Protein AF-A0A952GZR4-F1 (afdb_monomer)

Nearest PDB structures (foldseek):
  4mn5-assembly1_A  TM=7.673E-01  e=7.630E-05  Staphylococcus aureus
  8px4-assembly2_B-2  TM=7.166E-01  e=5.402E-05  Leptospira interrogans serovar Copenhageni
  3b33-assembly1_A-2  TM=5.693E-01  e=1.142E-04  Vibrio parahaemolyticus RIMD 2210633
  4tko-assembly1_B  TM=6.046E-01  e=4.040E+00  Aquifex aeolicus VF5

Radius of gyration: 62.88 Å; Cα contacts (8 Å, |Δi|>4): 479; chains: 1; bounding box: 134×78×167 Å

Solvent-accessible surface area (backbone atoms only — not comparable to full-atom values): 26243 Å² total; per-residue (Å²): 138,86,71,84,80,79,80,79,81,86,72,67,59,78,93,43,44,92,82,52,83,84,51,43,81,84,73,51,54,44,101,86,62,31,61,44,50,45,55,35,46,43,87,89,43,103,75,44,54,34,14,44,36,41,62,71,42,62,65,95,56,93,68,65,59,53,37,28,51,37,61,83,61,62,70,82,77,54,88,83,76,60,68,66,32,59,75,71,65,69,57,68,65,76,82,52,63,98,54,91,82,87,86,68,69,73,55,78,91,75,65,45,62,42,52,42,71,91,64,54,68,43,32,50,52,56,53,46,50,40,42,22,51,13,54,66,68,73,36,43,29,37,75,58,58,69,65,57,54,51,52,52,44,51,50,52,52,53,51,48,65,69,52,70,77,80,50,96,88,46,61,62,63,50,36,52,53,50,44,54,47,51,53,50,51,35,51,49,35,33,72,78,68,22,32,42,57,78,53,63,69,48,46,52,50,43,50,52,52,40,50,54,51,49,53,51,50,52,51,51,54,52,51,52,52,50,50,54,51,50,50,52,52,50,51,53,52,50,51,52,45,57,53,39,71,33,84,46,18,38,37,36,18,43,75,88,42,27,21,71,45,57,24,57,25,29,22,62,77,54,70,44,53,54,74,72,50,37,71,36,46,50,46,80,76,42,69,92,51,54,80,93,72,40,85,60,76,43,79,43,76,44,72,37,86,90,66,51,74,43,38,32,47,34,39,54,46,83,44,70,76,86,70,85,82,77,80,92,83,61,85,67,81,60,36,31,35,41,34,39,34,39,80,46,51,68,58,51,53,52,51,53,49,50,52,50,53,52,52,52,52,52,51,52,52,51,52,53,53,54,52,53,58,50,51,50,56,66,49,49,57,60,43,53,49,52,29,50,54,19,46,43,56,44,69,33,74,89,49,87,70,94,52,69,66,56,33,54,50,18,46,50,48,24,54,51,36,50,53,50,51,52,52,54,49,52,55,49,51,52,54,38,54,77,65,70,70,67,84,82,78,90,74,95,73,66,70,75,78,73,51,89,125

Structure (mmCIF, N/CA/C/O backbone):
data_AF-A0A952GZR4-F1
#
_entry.id   AF-A0A952GZR4-F1
#
loop_
_atom_site.group_PDB
_atom_site.id
_atom_site.type_symbol
_atom_site.label_atom_id
_atom_site.label_alt_id
_atom_site.label_comp_id
_atom_site.label_asym_id
_atom_site.label_entity_id
_atom_site.label_seq_id
_atom_site.pdbx_PDB_ins_code
_atom_site.Cartn_x
_atom_site.Cartn_y
_atom_site.Cartn_z
_atom_site.occupancy
_atom_site.B_iso_or_equiv
_atom_site.auth_seq_id
_atom_site.auth_comp_id
_atom_site.auth_asym_id
_atom_site.auth_atom_id
_atom_site.pdbx_PDB_model_num
ATOM 1 N N . PRO A 1 1 ? 60.859 9.352 -22.701 1.00 37.94 1 PRO A N 1
ATOM 2 C CA . PRO A 1 1 ? 61.548 8.630 -23.798 1.00 37.94 1 PRO A CA 1
ATOM 3 C C . PRO A 1 1 ? 60.523 8.005 -24.759 1.00 37.94 1 PRO A C 1
ATOM 5 O O . PRO A 1 1 ? 59.635 7.301 -24.297 1.00 37.94 1 PRO A O 1
ATOM 8 N N . GLY A 1 2 ? 60.645 8.311 -26.057 1.00 34.88 2 GLY A N 1
ATOM 9 C CA . GLY A 1 2 ? 59.696 7.959 -27.127 1.00 34.88 2 GLY A CA 1
ATOM 10 C C . GLY A 1 2 ? 58.763 9.139 -27.389 1.00 34.88 2 GLY A C 1
ATOM 11 O O . GLY A 1 2 ? 57.773 9.297 -26.698 1.00 34.88 2 GLY A O 1
ATOM 12 N N . GLY A 1 3 ? 59.128 10.136 -28.188 1.00 36.19 3 GLY A N 1
ATOM 13 C CA . GLY A 1 3 ? 59.562 10.037 -29.577 1.00 36.19 3 GLY A CA 1
ATOM 14 C C . GLY A 1 3 ? 58.457 10.740 -30.359 1.00 36.19 3 GLY A C 1
ATOM 15 O O . GLY A 1 3 ? 57.338 10.249 -30.373 1.00 36.19 3 GLY A O 1
ATOM 16 N N . ALA A 1 4 ? 58.724 11.934 -30.892 1.00 42.69 4 ALA A N 1
ATOM 17 C CA . ALA A 1 4 ? 57.808 12.551 -31.841 1.00 42.69 4 ALA A CA 1
ATOM 18 C C . ALA A 1 4 ? 57.574 11.520 -32.949 1.00 42.69 4 ALA A C 1
ATOM 20 O O . ALA A 1 4 ? 58.553 11.083 -33.556 1.00 42.69 4 ALA A O 1
ATOM 21 N N . ASP A 1 5 ? 56.327 11.073 -33.122 1.00 46.78 5 ASP A N 1
ATOM 22 C CA . ASP A 1 5 ? 55.953 10.112 -34.155 1.00 46.78 5 ASP A CA 1
ATOM 23 C C . ASP A 1 5 ? 56.533 10.603 -35.481 1.00 46.78 5 ASP A C 1
ATOM 25 O O . ASP A 1 5 ? 56.116 11.624 -36.032 1.00 46.78 5 ASP A O 1
ATOM 29 N N . ALA A 1 6 ? 57.574 9.921 -35.953 1.00 48.53 6 ALA A N 1
ATOM 30 C CA . ALA A 1 6 ? 58.194 10.217 -37.225 1.00 48.53 6 ALA A CA 1
ATOM 31 C C . ALA A 1 6 ? 57.197 9.794 -38.304 1.00 48.53 6 ALA A C 1
ATOM 33 O O . ALA A 1 6 ? 57.165 8.639 -38.724 1.00 48.53 6 ALA A O 1
ATOM 34 N N . PHE A 1 7 ? 56.332 10.720 -38.714 1.00 53.28 7 PHE A N 1
ATOM 35 C CA . PHE A 1 7 ? 55.421 10.514 -39.828 1.00 53.28 7 PHE A CA 1
ATOM 36 C C . PHE A 1 7 ? 56.249 10.268 -41.096 1.00 53.28 7 PHE A C 1
ATOM 38 O O . PHE A 1 7 ? 56.769 11.203 -41.703 1.00 53.28 7 PHE A O 1
ATOM 45 N N . SER A 1 8 ? 56.387 9.007 -41.515 1.00 56.56 8 SER A N 1
ATOM 46 C CA . SER A 1 8 ? 56.930 8.693 -42.835 1.00 56.56 8 SER A CA 1
ATOM 47 C C . SER A 1 8 ? 55.811 8.857 -43.862 1.00 56.56 8 SER A C 1
ATOM 49 O O . SER A 1 8 ? 54.860 8.073 -43.883 1.00 56.56 8 SER A O 1
ATOM 51 N N . SER A 1 9 ? 55.899 9.883 -44.706 1.00 61.09 9 SER A N 1
ATOM 52 C CA . SER A 1 9 ? 54.972 10.048 -45.828 1.00 61.09 9 SER A CA 1
ATOM 53 C C . SER A 1 9 ? 55.502 9.300 -47.050 1.00 61.09 9 SER A C 1
ATOM 55 O O . SER A 1 9 ? 56.565 9.615 -47.585 1.00 61.09 9 SER A O 1
ATOM 57 N N . ASN A 1 10 ? 54.756 8.292 -47.497 1.00 67.19 10 ASN A N 1
ATOM 58 C CA . ASN A 1 10 ? 55.041 7.601 -48.748 1.00 67.19 10 ASN A CA 1
ATOM 59 C C . ASN A 1 10 ? 54.365 8.363 -49.887 1.00 67.19 10 ASN A C 1
ATOM 61 O O . ASN A 1 10 ? 53.138 8.431 -49.960 1.00 67.19 10 ASN A O 1
ATOM 65 N N . TRP A 1 11 ? 55.170 8.944 -50.773 1.00 73.31 11 TRP A N 1
ATOM 66 C CA . TRP A 1 11 ? 54.679 9.632 -51.963 1.00 73.31 11 TRP A CA 1
ATOM 67 C C . TRP A 1 11 ? 54.687 8.694 -53.171 1.00 73.31 11 TRP A C 1
ATOM 69 O O . TRP A 1 11 ? 55.588 7.857 -53.278 1.00 73.31 11 TRP A O 1
ATOM 79 N N . PRO A 1 12 ? 53.746 8.858 -54.120 1.00 79.25 12 PRO A N 1
ATOM 80 C CA . PRO A 1 12 ? 53.819 8.173 -55.403 1.00 79.25 12 PRO A CA 1
ATOM 81 C C . PRO A 1 12 ? 55.186 8.384 -56.069 1.00 79.25 12 PRO A C 1
ATOM 83 O O . PRO A 1 12 ? 55.822 9.440 -55.905 1.00 79.25 12 PRO A O 1
ATOM 86 N N . LEU A 1 13 ? 55.632 7.385 -56.840 1.00 83.69 13 LEU A N 1
ATOM 87 C CA . LEU A 1 13 ? 56.851 7.500 -57.645 1.00 83.69 13 LEU A CA 1
ATOM 88 C C . LEU A 1 13 ? 56.770 8.762 -58.521 1.00 83.69 13 LEU A C 1
ATOM 90 O O . LEU A 1 13 ? 55.673 9.089 -58.980 1.00 83.69 13 LEU A O 1
ATOM 94 N N . PRO A 1 14 ? 57.892 9.459 -58.788 1.00 83.38 14 PRO A N 1
ATOM 95 C CA . PRO A 1 14 ? 57.889 10.742 -59.495 1.00 83.38 14 PRO A CA 1
ATOM 96 C C . PRO A 1 14 ? 57.051 10.760 -60.782 1.00 83.38 14 PRO A C 1
ATOM 98 O O . PRO A 1 14 ? 56.286 11.696 -60.981 1.00 83.38 14 PRO A O 1
ATOM 101 N N . ALA A 1 15 ? 57.103 9.687 -61.579 1.00 84.12 15 ALA A N 1
ATOM 102 C CA . ALA A 1 15 ? 56.347 9.542 -62.828 1.00 84.12 15 ALA A CA 1
ATOM 103 C C . ALA A 1 15 ? 54.812 9.540 -62.663 1.00 84.12 15 ALA A C 1
ATOM 105 O O . ALA A 1 15 ? 54.095 9.802 -63.620 1.00 84.12 15 ALA A O 1
ATOM 106 N N . PHE A 1 16 ? 54.296 9.249 -61.466 1.00 81.31 16 PHE A N 1
ATOM 107 C CA . PHE A 1 16 ? 52.858 9.204 -61.185 1.00 81.31 16 PHE A CA 1
ATOM 108 C C . PHE A 1 16 ? 52.363 10.404 -60.374 1.00 81.31 16 PHE A C 1
ATOM 110 O O . PHE A 1 16 ? 51.159 10.534 -60.170 1.00 81.31 16 PHE A O 1
ATOM 117 N N . ARG A 1 17 ? 53.254 11.289 -59.902 1.00 82.06 17 ARG A N 1
ATOM 118 C CA . ARG A 1 17 ? 52.876 12.392 -58.998 1.00 82.06 17 ARG A CA 1
ATOM 119 C C . ARG A 1 17 ? 51.918 13.389 -59.639 1.00 82.06 17 ARG A C 1
ATOM 121 O O . ARG A 1 17 ? 51.011 13.854 -58.964 1.00 82.06 17 ARG A O 1
ATOM 128 N N . GLU A 1 18 ? 52.075 13.672 -60.929 1.00 80.19 18 GLU A N 1
ATOM 129 C CA . GLU A 1 18 ? 51.204 14.608 -61.660 1.00 80.19 18 GLU A CA 1
ATOM 130 C C . GLU A 1 18 ? 49.783 14.062 -61.877 1.00 80.19 18 GLU A C 1
ATOM 132 O O . GLU A 1 18 ? 48.843 14.822 -62.103 1.00 80.19 18 GLU A O 1
ATOM 137 N N . HIS A 1 19 ? 49.608 12.744 -61.763 1.00 83.69 19 HIS A N 1
ATOM 138 C CA . HIS A 1 19 ? 48.335 12.057 -61.987 1.00 83.69 19 HIS A CA 1
ATOM 139 C C . HIS A 1 19 ? 47.739 11.446 -60.711 1.00 83.69 19 HIS A C 1
ATOM 141 O O . HIS A 1 19 ? 46.674 10.831 -60.766 1.00 83.69 19 HIS A O 1
ATOM 147 N N . ALA A 1 20 ? 48.394 11.613 -59.560 1.00 82.19 20 ALA A N 1
ATOM 148 C CA . ALA A 1 20 ? 47.980 11.025 -58.294 1.00 82.19 20 ALA A CA 1
ATOM 149 C C . ALA A 1 20 ? 47.665 12.104 -57.257 1.00 82.19 20 ALA A C 1
ATOM 151 O O . ALA A 1 20 ? 48.441 13.027 -57.025 1.00 82.19 20 ALA A O 1
ATOM 152 N N . LYS A 1 21 ? 46.531 11.944 -56.573 1.00 79.62 21 LYS A N 1
ATOM 153 C CA . LYS A 1 21 ? 46.222 12.685 -55.348 1.00 79.62 21 LYS A CA 1
ATOM 154 C C . LYS A 1 21 ? 46.469 11.773 -54.156 1.00 79.62 21 LYS A C 1
ATOM 156 O O . LYS A 1 21 ? 46.051 10.617 -54.172 1.00 79.62 21 LYS A O 1
ATOM 161 N N . VAL A 1 22 ? 47.137 12.290 -53.131 1.00 77.88 22 VAL A N 1
ATOM 162 C CA . VAL A 1 22 ? 47.384 11.552 -51.888 1.00 77.88 22 VAL A CA 1
ATOM 163 C C . VAL A 1 22 ? 46.213 11.783 -50.938 1.00 77.88 22 VAL A C 1
ATOM 165 O O . VAL A 1 22 ? 45.790 12.920 -50.746 1.00 77.88 22 VAL A O 1
ATOM 168 N N . GLY A 1 23 ? 45.688 10.706 -50.355 1.00 79.12 23 GLY A N 1
ATOM 169 C CA . GLY A 1 23 ? 44.647 10.763 -49.333 1.00 79.12 23 GLY A CA 1
ATOM 170 C C . GLY A 1 23 ? 44.918 9.760 -48.217 1.00 79.12 23 GLY A C 1
ATOM 171 O O . GLY A 1 23 ? 45.521 8.713 -48.453 1.00 79.12 23 GLY A O 1
ATOM 172 N N . LEU A 1 24 ? 44.483 10.079 -46.996 1.00 80.19 24 LEU A N 1
ATOM 173 C CA . LEU A 1 24 ? 44.632 9.174 -45.854 1.00 80.19 24 LEU A CA 1
ATOM 174 C C . LEU A 1 24 ? 43.612 8.040 -45.885 1.00 80.19 24 LEU A C 1
ATOM 176 O O . LEU A 1 24 ? 42.423 8.259 -46.099 1.00 80.19 24 LEU A O 1
ATOM 180 N N . VAL A 1 25 ? 44.079 6.836 -45.573 1.00 80.69 25 VAL A N 1
ATOM 181 C CA . VAL A 1 25 ? 43.243 5.637 -45.406 1.00 80.69 25 VAL A CA 1
ATOM 182 C C . VAL A 1 25 ? 43.145 5.184 -43.948 1.00 80.69 25 VAL A C 1
ATOM 184 O O . VAL A 1 25 ? 42.584 4.128 -43.666 1.00 80.69 25 VAL A O 1
ATOM 187 N N . ASN A 1 26 ? 43.670 5.981 -43.017 1.00 78.94 26 ASN A N 1
AT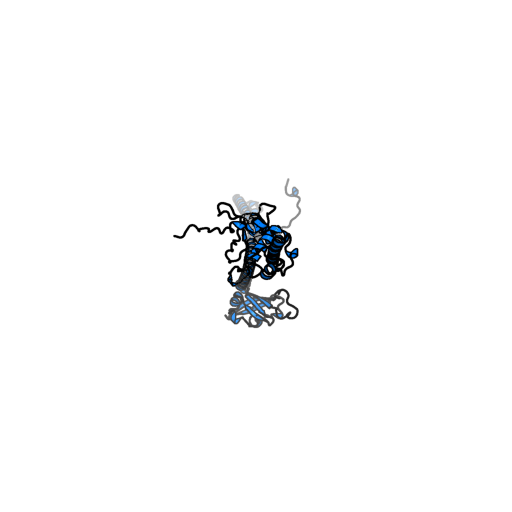OM 188 C CA . ASN A 1 26 ? 43.651 5.649 -41.600 1.00 78.94 26 ASN A CA 1
ATOM 189 C C . ASN A 1 26 ? 42.215 5.551 -41.086 1.00 78.94 26 ASN A C 1
ATOM 191 O O . ASN A 1 26 ? 41.380 6.419 -41.344 1.00 78.94 26 ASN A O 1
ATOM 195 N N . MET A 1 27 ? 41.960 4.500 -40.317 1.00 77.62 27 MET A N 1
ATOM 196 C CA . MET A 1 27 ? 40.712 4.302 -39.595 1.00 77.62 27 MET A CA 1
ATOM 197 C C . MET A 1 27 ? 41.003 4.374 -38.109 1.00 77.62 27 MET A C 1
ATOM 199 O O . MET A 1 27 ? 41.980 3.799 -37.630 1.00 77.62 27 MET A O 1
ATOM 203 N N . VAL A 1 28 ? 40.148 5.078 -37.378 1.00 79.81 28 VAL A N 1
ATOM 204 C CA . VAL A 1 28 ? 40.225 5.122 -35.923 1.00 79.81 28 VAL A CA 1
ATOM 205 C C . VAL A 1 28 ? 39.250 4.081 -35.392 1.00 79.81 28 VAL A C 1
ATOM 207 O O . VAL A 1 28 ? 38.048 4.158 -35.644 1.00 79.81 28 VAL A O 1
ATOM 210 N N . ALA A 1 29 ? 39.779 3.078 -34.698 1.00 83.06 29 ALA A N 1
ATOM 211 C CA . ALA A 1 29 ? 38.958 2.129 -33.967 1.00 83.06 29 ALA A CA 1
ATOM 212 C C . ALA A 1 29 ? 38.412 2.786 -32.691 1.00 83.06 29 ALA A C 1
ATOM 214 O O . ALA A 1 29 ? 39.131 3.515 -32.005 1.00 83.06 29 ALA A O 1
ATOM 215 N N . ASP A 1 30 ? 37.151 2.506 -32.366 1.00 84.88 30 ASP A N 1
ATOM 216 C CA . ASP A 1 30 ? 36.578 2.855 -31.069 1.00 84.88 30 ASP A CA 1
ATOM 217 C C . ASP A 1 30 ? 37.232 2.039 -29.939 1.00 84.88 30 ASP A C 1
ATOM 219 O O . ASP A 1 30 ? 38.021 1.120 -30.164 1.00 84.88 30 ASP A O 1
ATOM 223 N N . HIS A 1 31 ? 36.853 2.336 -28.694 1.00 85.25 31 HIS A N 1
ATOM 224 C CA . HIS A 1 31 ? 37.300 1.630 -27.486 1.00 85.25 31 HIS A CA 1
ATOM 225 C C . HIS A 1 31 ? 37.093 0.103 -27.514 1.00 85.25 31 HIS A C 1
ATOM 227 O O . HIS A 1 31 ? 37.768 -0.613 -26.781 1.00 85.25 31 HIS A O 1
ATOM 233 N N . ASP A 1 32 ? 36.172 -0.402 -28.337 1.00 85.38 32 ASP A N 1
ATOM 234 C CA . ASP A 1 32 ? 35.905 -1.832 -28.521 1.00 85.38 32 ASP A CA 1
ATOM 235 C C . ASP A 1 32 ? 36.606 -2.430 -29.757 1.00 85.38 32 ASP A C 1
ATOM 237 O O . ASP A 1 32 ? 36.303 -3.553 -30.163 1.00 85.38 32 ASP A O 1
ATOM 241 N N . GLY A 1 33 ? 37.531 -1.685 -30.370 1.00 84.00 33 GLY A N 1
ATOM 242 C CA . GLY A 1 33 ? 38.334 -2.127 -31.508 1.00 84.00 33 GLY A CA 1
ATOM 243 C C . GLY A 1 33 ? 37.628 -2.052 -32.864 1.00 84.00 33 GLY A C 1
ATOM 244 O O . GLY A 1 33 ? 38.224 -2.434 -33.870 1.00 84.00 33 GLY A O 1
ATOM 245 N N . LYS A 1 34 ? 36.382 -1.561 -32.929 1.00 90.25 34 LYS A N 1
ATOM 246 C CA . LYS A 1 34 ? 35.612 -1.480 -34.182 1.00 90.25 34 LYS A CA 1
ATOM 247 C C . LYS A 1 34 ? 35.696 -0.078 -34.794 1.00 90.25 34 LYS A C 1
ATOM 249 O O . LYS A 1 34 ? 35.437 0.899 -34.090 1.00 90.25 34 LYS A O 1
ATOM 254 N N . PRO A 1 35 ? 35.998 0.068 -36.094 1.00 89.19 35 PRO A N 1
ATOM 255 C CA . PRO A 1 35 ? 36.080 1.377 -36.731 1.00 89.19 35 PRO A CA 1
ATOM 256 C C . PRO A 1 35 ? 34.677 1.887 -37.067 1.00 89.19 35 PRO A C 1
ATOM 258 O O . PRO A 1 35 ? 34.104 1.509 -38.085 1.00 89.19 35 PRO A O 1
ATOM 261 N N . ARG A 1 36 ? 34.077 2.726 -36.218 1.00 88.06 36 ARG A N 1
ATOM 262 C CA . ARG A 1 36 ? 32.770 3.344 -36.524 1.00 88.06 36 ARG A CA 1
ATOM 263 C C . ARG A 1 36 ? 32.875 4.773 -37.007 1.00 88.06 36 ARG A C 1
ATOM 265 O O . ARG A 1 36 ? 32.049 5.197 -37.810 1.00 88.06 36 ARG A O 1
ATOM 272 N N . GLN A 1 37 ? 33.876 5.494 -36.528 1.00 86.75 37 GLN A N 1
ATOM 273 C CA . GLN A 1 37 ? 34.073 6.892 -36.848 1.00 86.75 37 GLN A CA 1
ATOM 274 C C . GLN A 1 37 ? 35.071 7.039 -37.995 1.00 86.75 37 GLN A C 1
ATOM 276 O O . GLN A 1 37 ? 36.153 6.453 -37.987 1.00 86.75 37 GLN A O 1
ATOM 281 N N . TYR A 1 38 ? 34.712 7.863 -38.970 1.00 83.56 38 TYR A N 1
ATOM 282 C CA . TYR A 1 38 ? 35.557 8.193 -40.102 1.00 83.56 38 TYR A CA 1
ATOM 283 C C . TYR A 1 38 ? 35.781 9.703 -40.144 1.00 83.56 38 TYR A C 1
ATOM 285 O O . TYR A 1 38 ? 34.833 10.488 -40.088 1.00 83.56 38 TYR A O 1
ATOM 293 N N . ARG A 1 39 ? 37.047 10.117 -40.209 1.00 78.94 39 ARG A N 1
ATOM 294 C CA . ARG A 1 39 ? 37.432 11.532 -40.280 1.00 78.94 39 ARG A CA 1
ATOM 295 C C . ARG A 1 39 ? 37.496 11.994 -41.726 1.00 78.94 39 ARG A C 1
ATOM 297 O O . ARG A 1 39 ? 37.837 11.214 -42.608 1.00 78.94 39 ARG A O 1
ATOM 304 N N . ILE A 1 40 ? 37.160 13.250 -41.987 1.00 74.44 40 ILE A N 1
ATOM 305 C CA . ILE A 1 40 ? 37.235 13.841 -43.334 1.00 74.44 40 ILE A CA 1
ATOM 306 C C . ILE A 1 40 ? 38.542 14.612 -43.509 1.00 74.44 40 ILE A C 1
ATOM 308 O O . ILE A 1 40 ? 39.157 14.542 -44.573 1.00 74.44 40 ILE A O 1
ATOM 312 N N . THR A 1 41 ? 39.002 15.259 -42.441 1.00 70.06 41 THR A N 1
ATOM 313 C CA . THR A 1 41 ? 40.305 15.919 -42.339 1.00 70.06 41 THR A CA 1
ATOM 314 C C . THR A 1 41 ? 41.045 15.408 -41.105 1.00 70.06 41 THR A C 1
ATOM 316 O O . THR A 1 41 ? 40.426 15.010 -40.117 1.00 70.06 41 THR A O 1
ATOM 319 N N . GLU A 1 42 ? 42.377 15.396 -41.160 1.00 65.88 42 GLU A N 1
ATOM 320 C CA . GLU A 1 42 ? 43.227 15.085 -40.008 1.00 65.88 42 GLU A CA 1
ATOM 321 C C . GLU A 1 42 ? 44.060 16.323 -39.648 1.00 65.88 42 GLU A C 1
ATOM 323 O O . GLU A 1 42 ? 45.040 16.642 -40.319 1.00 65.88 42 GLU A O 1
ATOM 328 N N . ASP A 1 43 ? 43.673 17.005 -38.566 1.00 57.88 43 ASP A N 1
ATOM 329 C CA . ASP A 1 43 ? 44.242 18.297 -38.141 1.00 57.88 43 ASP A CA 1
ATOM 330 C C . ASP A 1 43 ? 45.713 18.204 -37.665 1.00 57.88 43 ASP A C 1
ATOM 332 O O . ASP A 1 43 ? 46.364 19.217 -37.420 1.00 57.88 43 ASP A O 1
ATOM 336 N N . ARG A 1 44 ? 46.258 16.987 -37.505 1.00 54.53 44 ARG A N 1
ATOM 337 C CA . ARG A 1 44 ? 47.611 16.726 -36.969 1.00 54.53 44 ARG A CA 1
ATOM 338 C C . ARG A 1 44 ? 48.742 16.791 -38.000 1.00 54.53 44 ARG A C 1
ATOM 340 O O . ARG A 1 44 ? 49.904 16.675 -37.618 1.00 54.53 44 ARG A O 1
ATOM 347 N N . LEU A 1 45 ? 48.428 16.955 -39.282 1.00 55.69 45 LEU A N 1
ATOM 348 C CA . LEU A 1 45 ? 49.406 17.065 -40.366 1.00 55.69 45 LEU A CA 1
ATOM 349 C C . LEU A 1 45 ? 49.380 18.491 -40.924 1.00 55.69 45 LEU A C 1
ATOM 351 O O . LEU A 1 45 ? 48.309 19.066 -41.103 1.00 55.69 45 LEU A O 1
ATOM 355 N N . THR A 1 46 ? 50.558 19.043 -41.220 1.00 48.69 46 THR A N 1
ATOM 356 C CA . THR A 1 46 ? 50.807 20.460 -41.555 1.00 48.69 46 THR A CA 1
ATOM 357 C C . THR A 1 46 ? 50.032 20.995 -42.772 1.00 48.69 46 THR A C 1
ATOM 359 O O . THR A 1 46 ? 50.018 22.202 -42.970 1.00 48.69 46 THR A O 1
ATOM 362 N N . ASP A 1 47 ? 49.351 20.121 -43.526 1.00 54.25 47 ASP A N 1
ATOM 363 C CA . ASP A 1 47 ? 48.548 20.427 -44.723 1.00 54.25 47 ASP A CA 1
ATOM 364 C C . ASP A 1 47 ? 47.121 19.815 -44.710 1.00 54.25 47 ASP A C 1
ATOM 366 O O . ASP A 1 47 ? 46.479 19.736 -45.754 1.00 54.25 47 ASP A O 1
ATOM 370 N N . SER A 1 48 ? 46.601 19.357 -43.555 1.00 56.38 48 SER A N 1
ATOM 371 C CA . SER A 1 48 ? 45.257 18.731 -43.417 1.00 56.38 48 SER A CA 1
ATOM 372 C C . SER A 1 48 ? 44.872 17.781 -44.573 1.00 56.38 48 SER A C 1
ATOM 374 O O . SER A 1 48 ? 43.867 17.993 -45.259 1.00 56.38 48 SER A O 1
ATOM 376 N N . PRO A 1 49 ? 45.665 16.731 -44.842 1.00 60.94 49 PRO A N 1
ATOM 377 C CA . PRO A 1 49 ? 45.391 15.802 -45.928 1.00 60.94 49 PRO A CA 1
ATOM 378 C C . PRO A 1 49 ? 44.003 15.166 -45.771 1.00 60.94 49 PRO A C 1
ATOM 380 O O . PRO A 1 49 ? 43.655 14.590 -44.738 1.00 60.94 49 PRO A O 1
ATOM 383 N N . ILE A 1 50 ? 43.202 15.301 -46.827 1.00 72.19 50 ILE A N 1
ATOM 384 C CA . ILE A 1 50 ? 41.830 14.801 -46.899 1.00 72.19 50 ILE A CA 1
ATOM 385 C C . ILE A 1 50 ? 41.879 13.268 -46.913 1.00 72.19 50 ILE A C 1
ATOM 387 O O . ILE A 1 50 ? 42.699 12.659 -47.608 1.00 72.19 50 ILE A O 1
ATOM 391 N N . THR A 1 51 ? 41.010 12.615 -46.148 1.00 80.81 51 THR A N 1
ATOM 392 C CA . THR A 1 51 ? 40.893 11.151 -46.182 1.00 80.81 51 THR A CA 1
ATOM 393 C C . THR A 1 51 ? 40.360 10.664 -47.530 1.00 80.81 51 THR A C 1
ATOM 395 O O . THR A 1 51 ? 39.709 11.409 -48.262 1.00 80.81 51 THR A O 1
ATOM 398 N N . LEU A 1 52 ? 40.616 9.405 -47.891 1.00 84.50 52 LEU A N 1
ATOM 399 C CA . LEU A 1 52 ? 40.257 8.854 -49.200 1.00 84.50 52 LEU A CA 1
ATOM 400 C C . LEU A 1 52 ? 38.760 9.015 -49.500 1.00 84.50 52 LEU A C 1
ATOM 402 O O . LEU A 1 52 ? 38.397 9.465 -50.587 1.00 84.50 52 LEU A O 1
ATOM 406 N N . ALA A 1 53 ? 37.882 8.715 -48.539 1.00 81.06 53 ALA A N 1
ATOM 407 C CA . ALA A 1 53 ? 36.445 8.889 -48.735 1.00 81.06 53 ALA A CA 1
ATOM 408 C C . ALA A 1 53 ? 36.053 10.368 -48.888 1.00 81.06 53 ALA A C 1
ATOM 410 O O . ALA A 1 53 ? 35.218 10.680 -49.736 1.00 81.06 53 ALA A O 1
ATOM 411 N N . GLY A 1 54 ? 36.677 11.281 -48.132 1.00 78.69 54 GLY A N 1
ATOM 412 C CA . GLY A 1 54 ? 36.456 12.725 -48.263 1.00 78.69 54 GLY A CA 1
ATOM 413 C C . GLY A 1 54 ? 36.910 13.265 -49.622 1.00 78.69 54 GLY A C 1
ATOM 414 O O . GLY A 1 54 ? 36.174 14.004 -50.280 1.00 78.69 54 GLY A O 1
ATOM 415 N N . LEU A 1 55 ? 38.082 12.820 -50.083 1.00 80.50 55 LEU A N 1
ATOM 416 C CA . LEU A 1 55 ? 38.674 13.186 -51.367 1.00 80.50 55 LEU A CA 1
ATOM 417 C C . LEU A 1 55 ? 37.804 12.709 -52.532 1.00 80.50 55 LEU A C 1
ATOM 419 O O . LEU A 1 55 ? 37.592 13.442 -53.498 1.00 80.50 55 LEU A O 1
ATOM 423 N N . LEU A 1 56 ? 37.286 11.482 -52.435 1.00 81.81 56 LEU A N 1
ATOM 424 C CA . LEU A 1 56 ? 36.414 10.905 -53.449 1.00 81.81 56 LEU A CA 1
ATOM 425 C C . LEU A 1 56 ? 35.017 11.526 -53.424 1.00 81.81 56 LEU A C 1
ATOM 427 O O . LEU A 1 56 ? 34.429 11.705 -54.488 1.00 81.81 56 LEU A O 1
ATOM 431 N N . ALA A 1 57 ? 34.446 11.816 -52.255 1.00 76.12 57 ALA A N 1
ATOM 432 C CA . ALA A 1 57 ? 33.065 12.281 -52.143 1.00 76.12 57 ALA A CA 1
ATOM 433 C C . ALA A 1 57 ? 32.866 13.730 -52.602 1.00 76.12 57 ALA A C 1
ATOM 435 O O . ALA A 1 57 ? 31.790 14.023 -53.119 1.00 76.12 57 ALA A O 1
ATOM 436 N N . ALA A 1 58 ? 33.876 14.601 -52.453 1.00 66.25 58 ALA A N 1
ATOM 437 C CA . ALA A 1 58 ? 33.770 16.043 -52.717 1.00 66.25 58 ALA A CA 1
ATOM 438 C C . ALA A 1 58 ? 32.464 16.624 -52.125 1.00 66.25 58 ALA A C 1
ATOM 440 O O . ALA A 1 58 ? 31.561 17.024 -52.868 1.00 66.25 58 ALA A O 1
ATOM 441 N N . PRO A 1 59 ? 32.301 16.559 -50.789 1.00 60.72 59 PRO A N 1
ATOM 442 C CA . PRO A 1 59 ? 31.006 16.728 -50.145 1.00 60.72 59 PRO A CA 1
ATOM 443 C C . PRO A 1 59 ? 30.376 18.088 -50.475 1.00 60.72 59 PRO A C 1
ATOM 445 O O . PRO A 1 59 ? 31.011 19.133 -50.370 1.00 60.72 59 PRO A O 1
ATOM 448 N N . LYS A 1 60 ? 29.089 18.077 -50.851 1.00 54.47 60 LYS A N 1
ATOM 449 C CA . LYS A 1 60 ? 28.320 19.284 -51.223 1.00 54.47 60 LYS A CA 1
ATOM 450 C C . LYS A 1 60 ? 28.070 20.247 -50.052 1.00 54.47 60 LYS A C 1
ATOM 452 O O . LYS A 1 60 ? 27.624 21.369 -50.271 1.00 54.47 60 LYS A O 1
ATOM 457 N N . ARG A 1 61 ? 28.297 19.800 -48.815 1.00 52.94 61 ARG A N 1
ATOM 458 C CA . ARG A 1 61 ? 28.154 20.569 -47.572 1.00 52.94 61 ARG A CA 1
ATOM 459 C C . ARG A 1 61 ? 29.435 20.411 -46.751 1.00 52.94 61 ARG A C 1
ATOM 461 O O . ARG A 1 61 ? 30.013 19.325 -46.802 1.00 52.94 61 ARG A O 1
ATOM 468 N N . PRO A 1 62 ? 29.855 21.429 -45.980 1.00 54.31 62 PRO A N 1
ATOM 469 C CA . PRO A 1 62 ? 30.918 21.253 -45.001 1.00 54.31 62 PRO A CA 1
ATOM 470 C C . PRO A 1 62 ? 30.454 20.184 -44.012 1.00 54.31 62 PRO A C 1
ATOM 472 O O . PRO A 1 62 ? 29.467 20.358 -43.297 1.00 54.31 62 PRO A O 1
ATOM 475 N N . VAL A 1 63 ? 31.098 19.027 -44.063 1.00 55.72 63 VAL A N 1
ATOM 476 C CA . VAL A 1 63 ? 30.865 17.966 -43.092 1.00 55.72 63 VAL A CA 1
ATOM 477 C C . VAL A 1 63 ? 31.726 18.307 -41.881 1.00 55.72 63 VAL A C 1
ATOM 479 O O . VAL A 1 63 ? 32.853 18.771 -42.049 1.00 55.72 63 VAL A O 1
ATOM 482 N N . GLU A 1 64 ? 31.199 18.109 -40.673 1.00 61.44 64 GLU A N 1
ATOM 483 C CA . GLU A 1 64 ? 32.018 18.117 -39.456 1.00 61.44 64 GLU A CA 1
ATOM 484 C C . GLU A 1 64 ? 33.251 17.217 -39.666 1.00 61.44 64 GLU A C 1
ATOM 486 O O . GLU A 1 64 ? 33.176 16.239 -40.414 1.00 61.44 64 GLU A O 1
ATOM 491 N N . ASN A 1 65 ? 34.389 17.527 -39.029 1.00 70.88 65 ASN A N 1
ATOM 492 C CA . ASN A 1 65 ? 35.676 16.847 -39.274 1.00 70.88 65 ASN A CA 1
ATOM 493 C C . ASN A 1 65 ? 35.616 15.307 -39.125 1.00 70.88 65 ASN A C 1
ATOM 495 O O . ASN A 1 65 ? 36.543 14.614 -39.548 1.00 70.88 65 ASN A O 1
ATOM 499 N N . ALA A 1 66 ? 34.531 14.750 -38.572 1.00 78.12 66 ALA A N 1
ATOM 500 C CA . ALA A 1 66 ? 34.241 13.324 -38.548 1.00 78.12 66 ALA A CA 1
ATOM 501 C C . ALA A 1 66 ? 32.740 13.006 -38.681 1.00 78.12 66 ALA A C 1
ATOM 503 O O . ALA A 1 66 ? 31.885 13.804 -38.307 1.00 78.12 66 ALA A O 1
ATOM 504 N N . PHE A 1 67 ? 32.426 11.793 -39.139 1.00 81.75 67 PHE A N 1
ATOM 505 C CA . PHE A 1 67 ? 31.075 11.222 -39.172 1.00 81.75 67 PHE A CA 1
ATOM 506 C C . PHE A 1 67 ? 31.114 9.729 -38.817 1.00 81.75 67 PHE A C 1
ATOM 508 O O . PHE A 1 67 ? 32.182 9.115 -38.802 1.00 81.75 67 PHE A O 1
ATOM 515 N N . MET A 1 68 ? 29.956 9.131 -38.536 1.00 87.38 68 MET A N 1
ATOM 516 C CA . MET A 1 68 ? 29.850 7.690 -38.286 1.00 87.38 68 MET A CA 1
ATOM 517 C C . MET A 1 68 ? 29.492 6.945 -39.580 1.00 87.38 68 MET A C 1
ATOM 519 O O . MET A 1 68 ? 28.559 7.333 -40.288 1.00 87.38 68 MET A O 1
ATOM 523 N N . ILE A 1 69 ? 30.241 5.885 -39.891 1.00 89.06 69 ILE A N 1
ATOM 524 C CA . ILE A 1 69 ? 30.041 5.050 -41.082 1.00 89.06 69 ILE A CA 1
ATOM 525 C C . ILE A 1 69 ? 28.694 4.330 -40.973 1.00 89.06 69 ILE A C 1
ATOM 527 O O . ILE A 1 69 ? 28.378 3.721 -39.947 1.00 89.06 69 ILE A O 1
ATOM 531 N N . ASP A 1 70 ? 27.914 4.373 -42.049 1.00 89.12 70 ASP A N 1
ATOM 532 C CA . ASP A 1 70 ? 26.628 3.697 -42.133 1.00 89.12 70 ASP A CA 1
ATOM 533 C C . ASP A 1 70 ? 26.796 2.213 -42.501 1.00 89.12 70 ASP A C 1
ATOM 535 O O . ASP A 1 70 ? 26.778 1.818 -43.667 1.00 89.12 70 ASP A O 1
ATOM 539 N N . TYR A 1 71 ? 26.925 1.377 -41.471 1.00 88.69 71 TYR A N 1
ATOM 540 C CA . TYR A 1 71 ? 26.950 -0.086 -41.582 1.00 88.69 71 TYR A CA 1
ATOM 541 C C . TYR A 1 71 ? 25.558 -0.720 -41.768 1.00 88.69 71 TYR A C 1
ATOM 543 O O . TYR A 1 71 ? 25.388 -1.907 -41.500 1.00 88.69 71 TYR A O 1
ATOM 551 N N . SER A 1 72 ? 24.528 0.044 -42.153 1.00 85.50 72 SER A N 1
ATOM 552 C CA . SER A 1 72 ? 23.296 -0.542 -42.712 1.00 85.50 72 SER A CA 1
ATOM 553 C C . SER A 1 72 ? 23.409 -0.793 -44.219 1.00 85.50 72 SER A C 1
ATOM 555 O O . SER A 1 72 ? 22.619 -1.552 -44.781 1.00 85.50 72 SER A O 1
ATOM 557 N N . ILE A 1 73 ? 24.395 -0.178 -44.883 1.00 86.56 73 ILE A N 1
ATOM 558 C CA . ILE A 1 73 ? 24.669 -0.400 -46.301 1.00 86.56 73 ILE A CA 1
ATOM 559 C C . ILE A 1 73 ? 25.268 -1.796 -46.468 1.00 86.56 73 ILE A C 1
ATOM 561 O O . ILE A 1 73 ? 26.369 -2.052 -45.991 1.00 86.56 73 ILE A O 1
ATOM 565 N N . ASP A 1 74 ? 24.574 -2.666 -47.203 1.00 88.50 74 ASP A N 1
ATOM 566 C CA . ASP A 1 74 ? 25.082 -3.994 -47.539 1.00 88.50 74 ASP A CA 1
ATOM 567 C C . ASP A 1 74 ? 26.390 -3.892 -48.358 1.00 88.50 74 ASP A C 1
ATOM 569 O O . ASP A 1 74 ? 26.355 -3.404 -49.496 1.00 88.50 74 ASP A O 1
ATOM 573 N N . PRO A 1 75 ? 27.542 -4.367 -47.841 1.00 88.69 75 PRO A N 1
ATOM 574 C CA . PRO A 1 75 ? 28.810 -4.352 -48.566 1.00 88.69 75 PRO A CA 1
ATOM 575 C C . PRO A 1 75 ? 28.754 -5.163 -49.863 1.00 88.69 75 PRO A C 1
ATOM 577 O O . PRO A 1 75 ? 29.461 -4.847 -50.818 1.00 88.69 75 PRO A O 1
ATOM 580 N N . ALA A 1 76 ? 27.893 -6.187 -49.941 1.00 89.06 76 ALA A N 1
ATOM 581 C CA . ALA A 1 76 ? 27.721 -6.979 -51.156 1.00 89.06 76 ALA A CA 1
ATOM 582 C C . ALA A 1 76 ? 27.064 -6.191 -52.300 1.00 89.06 76 ALA A C 1
ATOM 584 O O . ALA A 1 76 ? 27.229 -6.563 -53.461 1.00 89.06 76 ALA A O 1
ATOM 585 N N . SER A 1 77 ? 26.398 -5.069 -51.999 1.00 89.00 77 SER A N 1
ATOM 586 C CA . SER A 1 77 ? 25.865 -4.156 -53.017 1.00 89.00 77 SER A CA 1
ATOM 587 C C . SER A 1 77 ? 26.951 -3.385 -53.781 1.00 89.00 77 SER A C 1
ATOM 589 O O . SER A 1 77 ? 26.655 -2.783 -54.814 1.00 89.00 77 SER A O 1
ATOM 591 N N . ILE A 1 78 ? 28.202 -3.399 -53.302 1.00 88.75 78 ILE A N 1
ATOM 592 C CA . ILE A 1 78 ? 29.350 -2.776 -53.965 1.00 88.75 78 ILE A CA 1
ATOM 593 C C . ILE A 1 78 ? 29.983 -3.819 -54.904 1.00 88.75 78 ILE A C 1
ATOM 595 O O . ILE A 1 78 ? 30.520 -4.820 -54.421 1.00 88.75 78 ILE A O 1
ATOM 599 N N . PRO A 1 79 ? 29.940 -3.627 -56.240 1.00 89.25 79 PRO A N 1
ATOM 600 C CA . PRO A 1 79 ? 30.489 -4.595 -57.185 1.00 89.25 79 PRO A CA 1
ATOM 601 C C . PRO A 1 79 ? 31.990 -4.799 -56.979 1.00 89.25 79 PRO A C 1
ATOM 603 O O . PRO A 1 79 ? 32.747 -3.834 -56.865 1.00 89.25 79 PRO A O 1
ATOM 606 N N . ARG A 1 80 ? 32.422 -6.062 -56.976 1.00 89.31 80 ARG A N 1
ATOM 607 C CA . ARG A 1 80 ? 33.824 -6.455 -56.806 1.00 89.31 80 ARG A CA 1
ATOM 608 C C . ARG A 1 80 ? 34.344 -7.065 -58.096 1.00 89.31 80 ARG A C 1
ATOM 610 O O . ARG A 1 80 ? 33.659 -7.867 -58.725 1.00 89.31 80 ARG A O 1
ATOM 617 N N . LEU A 1 81 ? 35.563 -6.692 -58.468 1.00 89.44 81 LEU A N 1
ATOM 618 C CA . LEU A 1 81 ? 36.264 -7.248 -59.619 1.00 89.44 81 LEU A CA 1
ATOM 619 C C . LEU A 1 81 ? 37.566 -7.889 -59.151 1.00 89.44 81 LEU A C 1
ATOM 621 O O . LEU A 1 81 ? 38.273 -7.348 -58.301 1.00 89.44 81 LEU A O 1
ATOM 625 N N . SER A 1 82 ? 37.873 -9.050 -59.717 1.00 88.56 82 SER A N 1
ATOM 626 C CA . SER A 1 82 ? 39.138 -9.741 -59.494 1.00 88.56 82 SER A CA 1
ATOM 627 C C . SER A 1 82 ? 40.277 -8.943 -60.120 1.00 88.56 82 SER A C 1
ATOM 629 O O . SER A 1 82 ? 40.253 -8.627 -61.310 1.00 88.56 82 SER A O 1
ATOM 631 N N . TYR A 1 83 ? 41.302 -8.643 -59.324 1.00 86.31 83 TYR A N 1
ATOM 632 C CA . TYR A 1 83 ? 42.481 -7.921 -59.799 1.00 86.31 83 TYR A CA 1
ATOM 633 C C . TYR A 1 83 ? 43.200 -8.669 -60.934 1.00 86.31 83 TYR A C 1
ATOM 635 O O . TYR A 1 83 ? 43.632 -8.057 -61.908 1.00 86.31 83 TYR A O 1
ATOM 643 N N . VAL A 1 84 ? 43.268 -10.003 -60.851 1.00 88.88 84 VAL A N 1
ATOM 644 C CA . VAL A 1 84 ? 43.882 -10.852 -61.886 1.00 88.88 84 VAL A CA 1
ATOM 645 C C . VAL A 1 84 ? 43.099 -10.776 -63.195 1.00 88.88 84 VAL A C 1
ATOM 647 O O . VAL A 1 84 ? 43.694 -10.721 -64.270 1.00 88.88 84 VAL A O 1
ATOM 650 N N . ASP A 1 85 ? 41.772 -10.734 -63.124 1.00 90.75 85 ASP A N 1
ATOM 651 C CA . ASP A 1 85 ? 40.934 -10.657 -64.322 1.00 90.75 85 ASP A CA 1
ATOM 652 C C . ASP A 1 85 ? 41.022 -9.283 -64.983 1.00 90.75 85 ASP A C 1
ATOM 654 O O . ASP A 1 85 ? 41.085 -9.200 -66.208 1.00 90.75 85 ASP A O 1
ATOM 658 N N . VAL A 1 86 ? 41.159 -8.217 -64.188 1.00 89.69 86 VAL A N 1
ATOM 659 C CA . VAL A 1 86 ? 41.450 -6.874 -64.708 1.00 89.69 86 VAL A CA 1
ATOM 660 C C . VAL A 1 86 ? 42.813 -6.832 -65.406 1.00 89.69 86 VAL A C 1
ATOM 662 O O . VAL A 1 86 ? 42.904 -6.347 -66.531 1.00 89.69 86 VAL A O 1
ATOM 665 N N . LEU A 1 87 ? 43.861 -7.395 -64.792 1.00 89.12 87 LEU A N 1
ATOM 666 C CA . LEU A 1 87 ? 45.207 -7.431 -65.379 1.00 89.12 87 LEU A CA 1
ATOM 667 C C . LEU A 1 87 ? 45.302 -8.285 -66.650 1.00 89.12 87 LEU A C 1
ATOM 669 O O . LEU A 1 87 ? 46.046 -7.944 -67.564 1.00 89.12 87 LEU A O 1
ATOM 673 N N . THR A 1 88 ? 44.570 -9.398 -66.708 1.00 93.25 88 THR A N 1
ATOM 674 C CA . THR A 1 88 ? 44.569 -10.317 -67.862 1.00 93.25 88 THR A CA 1
ATOM 675 C C . THR A 1 88 ? 43.590 -9.901 -68.963 1.00 93.25 88 THR A C 1
ATOM 677 O O . THR A 1 88 ? 43.466 -10.605 -69.963 1.00 93.25 88 THR A O 1
ATOM 680 N N . GLY A 1 89 ? 42.887 -8.774 -68.793 1.00 89.19 89 GLY A N 1
ATOM 681 C CA . GLY A 1 89 ? 41.886 -8.285 -69.744 1.00 89.19 89 GLY A CA 1
ATOM 682 C C . GLY A 1 89 ? 40.603 -9.123 -69.791 1.00 89.19 89 GLY A C 1
ATOM 683 O O . GLY A 1 89 ? 39.805 -8.972 -70.711 1.00 89.19 89 GLY A O 1
ATOM 684 N N . ARG A 1 90 ? 40.380 -10.004 -68.809 1.00 91.50 90 ARG A N 1
ATOM 685 C CA . ARG A 1 90 ? 39.205 -10.885 -68.695 1.00 91.50 90 ARG A CA 1
ATOM 686 C C . ARG A 1 90 ? 38.090 -10.237 -67.871 1.00 91.50 90 ARG A C 1
ATOM 688 O O . ARG A 1 90 ? 37.521 -10.860 -66.981 1.00 91.50 90 ARG A O 1
ATOM 695 N N . PHE A 1 91 ? 37.782 -8.976 -68.151 1.00 92.62 91 PHE A N 1
ATOM 696 C CA . PHE A 1 91 ? 36.685 -8.256 -67.509 1.00 92.62 91 PHE A CA 1
ATOM 697 C C . PHE A 1 91 ? 36.000 -7.320 -68.506 1.00 92.62 91 PHE A C 1
ATOM 699 O O . PHE A 1 91 ? 36.603 -6.886 -69.485 1.00 92.62 91 PHE A O 1
ATOM 706 N N . ASP A 1 92 ? 34.737 -6.995 -68.247 1.00 90.81 92 ASP A N 1
ATOM 707 C CA . ASP A 1 92 ? 34.016 -6.005 -69.041 1.00 90.81 92 ASP A CA 1
ATOM 708 C C . ASP A 1 92 ? 34.446 -4.583 -68.644 1.00 90.81 92 ASP A C 1
ATOM 710 O O . ASP A 1 92 ? 34.165 -4.114 -67.537 1.00 90.81 92 ASP A O 1
ATOM 714 N N . ALA A 1 93 ? 35.107 -3.870 -69.559 1.00 87.94 93 ALA A N 1
ATOM 715 C CA . ALA A 1 93 ? 35.539 -2.490 -69.345 1.00 87.94 93 ALA A CA 1
ATOM 716 C C . ALA A 1 93 ? 34.359 -1.522 -69.126 1.00 87.94 93 ALA A C 1
ATOM 718 O O . ALA A 1 93 ? 34.507 -0.523 -68.413 1.00 87.94 93 ALA A O 1
ATOM 719 N N . ALA A 1 94 ? 33.167 -1.825 -69.657 1.00 89.38 94 ALA A N 1
ATOM 720 C CA . ALA A 1 94 ? 31.969 -1.026 -69.404 1.00 89.38 94 ALA A CA 1
ATOM 721 C C . ALA A 1 94 ? 31.539 -1.078 -67.926 1.00 89.38 94 ALA A C 1
ATOM 723 O O . ALA A 1 94 ? 30.910 -0.141 -67.428 1.00 89.38 94 ALA A O 1
ATOM 724 N N . ALA A 1 95 ? 31.938 -2.117 -67.180 1.00 86.50 95 ALA A N 1
ATOM 725 C CA . ALA A 1 95 ? 31.625 -2.245 -65.760 1.00 86.50 95 ALA A CA 1
ATOM 726 C C . ALA A 1 95 ? 32.289 -1.159 -64.897 1.00 86.50 95 ALA A C 1
ATOM 728 O O . ALA A 1 95 ? 31.728 -0.801 -63.855 1.00 86.50 95 ALA A O 1
ATOM 729 N N . VAL A 1 96 ? 33.432 -0.612 -65.331 1.00 89.56 96 VAL A N 1
ATOM 730 C CA . VAL A 1 96 ? 34.213 0.411 -64.605 1.00 89.56 96 VAL A CA 1
ATOM 731 C C . VAL A 1 96 ? 34.213 1.784 -65.279 1.00 89.56 96 VAL A C 1
ATOM 733 O O . VAL A 1 96 ? 34.542 2.775 -64.626 1.00 89.56 96 VAL A O 1
ATOM 736 N N . ALA A 1 97 ? 33.837 1.869 -66.558 1.00 89.62 97 ALA A N 1
ATOM 737 C CA . ALA A 1 97 ? 33.846 3.116 -67.317 1.00 89.62 97 ALA A CA 1
ATOM 738 C C . ALA A 1 97 ? 33.045 4.228 -66.609 1.00 89.62 97 ALA A C 1
ATOM 740 O O . ALA A 1 97 ? 31.880 4.053 -66.254 1.00 89.62 97 ALA A O 1
ATOM 741 N N . GLY A 1 98 ? 33.689 5.377 -66.372 1.00 86.75 98 GLY A N 1
ATOM 742 C CA . GLY A 1 98 ? 33.082 6.541 -65.710 1.00 86.75 98 GLY A CA 1
ATOM 743 C C . GLY A 1 98 ? 32.795 6.377 -64.211 1.00 86.75 98 GLY A C 1
ATOM 744 O O . GLY A 1 98 ? 32.226 7.284 -63.601 1.00 86.75 98 GLY A O 1
ATOM 745 N N . LYS A 1 99 ? 33.180 5.253 -63.595 1.00 88.44 99 LYS A N 1
ATOM 746 C CA . LYS A 1 99 ? 32.976 4.990 -62.164 1.00 88.44 99 LYS A CA 1
ATOM 747 C C . LYS A 1 99 ? 34.251 5.241 -61.365 1.00 88.44 99 LYS A C 1
ATOM 749 O O . LYS A 1 99 ? 35.363 5.183 -61.881 1.00 88.44 99 LYS A O 1
ATOM 754 N N . LYS A 1 100 ? 34.082 5.490 -60.066 1.00 87.75 100 LYS A N 1
ATOM 755 C CA . LYS A 1 100 ? 35.196 5.511 -59.109 1.00 87.75 100 LYS A CA 1
ATOM 756 C C . LYS A 1 100 ? 35.530 4.070 -58.742 1.00 87.75 100 LYS A C 1
ATOM 758 O O . LYS A 1 100 ? 34.650 3.342 -58.291 1.00 87.75 100 LYS A O 1
ATOM 763 N N . VAL A 1 101 ? 36.783 3.677 -58.939 1.00 89.00 101 VAL A N 1
ATOM 764 C CA . VAL A 1 101 ? 37.271 2.327 -58.644 1.00 89.00 101 VAL A CA 1
ATOM 765 C C . VAL A 1 101 ? 38.198 2.401 -57.440 1.00 89.00 101 VAL A C 1
ATOM 767 O O . VAL A 1 101 ? 39.149 3.180 -57.434 1.00 89.00 101 VAL A O 1
ATOM 770 N N . LEU A 1 102 ? 37.905 1.600 -56.418 1.00 89.12 102 LEU A N 1
ATOM 771 C CA . LEU A 1 102 ? 38.781 1.411 -55.267 1.00 89.12 102 LEU A CA 1
ATOM 772 C C . LEU A 1 102 ? 39.589 0.135 -55.487 1.00 89.12 102 LEU A C 1
ATOM 774 O O . LEU A 1 102 ? 39.017 -0.929 -55.717 1.00 89.12 102 LEU A O 1
ATOM 778 N N . VAL A 1 103 ? 40.912 0.250 -55.421 1.00 87.75 103 VAL A N 1
ATOM 779 C CA . VAL A 1 103 ? 41.834 -0.883 -55.527 1.00 87.75 103 VAL A CA 1
ATOM 780 C C . VAL A 1 103 ? 42.541 -1.021 -54.188 1.00 87.75 103 VAL A C 1
ATOM 782 O O . VAL A 1 103 ? 43.141 -0.066 -53.703 1.00 87.75 103 VAL A O 1
ATOM 785 N N . GLY A 1 104 ? 42.452 -2.198 -53.580 1.00 85.19 104 GLY A N 1
ATOM 786 C CA . GLY A 1 104 ? 43.057 -2.470 -52.284 1.00 85.19 104 GLY A CA 1
ATOM 787 C C . GLY A 1 104 ? 43.214 -3.963 -52.052 1.00 85.19 104 GLY A C 1
ATOM 788 O O . GLY A 1 104 ? 42.600 -4.779 -52.742 1.00 85.19 104 GLY A O 1
ATOM 789 N N . ALA A 1 105 ? 44.070 -4.316 -51.099 1.00 79.94 105 ALA A N 1
ATOM 790 C CA . ALA A 1 105 ? 44.280 -5.703 -50.735 1.00 79.94 105 ALA A CA 1
ATOM 791 C C . ALA A 1 105 ? 43.086 -6.239 -49.935 1.00 79.94 105 ALA A C 1
ATOM 793 O O . ALA A 1 105 ? 42.529 -5.560 -49.081 1.00 79.94 105 ALA A O 1
ATOM 794 N N . THR A 1 106 ? 42.709 -7.483 -50.208 1.00 78.56 106 THR A N 1
ATOM 795 C CA . THR A 1 106 ? 41.683 -8.223 -49.451 1.00 78.56 106 THR A CA 1
ATOM 796 C C . THR A 1 106 ? 42.226 -9.533 -48.873 1.00 78.56 106 THR A C 1
ATOM 798 O O . THR A 1 106 ? 41.480 -10.312 -48.276 1.00 78.56 106 THR A O 1
ATOM 801 N N . ALA A 1 107 ? 43.528 -9.770 -49.055 1.00 72.31 107 ALA A N 1
ATOM 802 C CA . ALA A 1 107 ? 44.235 -10.966 -48.628 1.00 72.31 107 ALA A CA 1
ATOM 803 C C . ALA A 1 107 ? 44.370 -11.022 -47.100 1.00 72.31 107 ALA A C 1
ATOM 805 O O . ALA A 1 107 ? 44.636 -10.014 -46.441 1.00 72.31 107 ALA A O 1
ATOM 806 N N . LEU A 1 108 ? 44.183 -12.219 -46.545 1.00 66.06 108 LEU A N 1
ATOM 807 C CA . LEU A 1 108 ? 44.177 -12.459 -45.102 1.00 66.06 108 LEU A CA 1
ATOM 808 C C . LEU A 1 108 ? 45.563 -12.220 -44.482 1.00 66.06 108 LEU A C 1
ATOM 810 O O . LEU A 1 108 ? 45.670 -11.752 -43.353 1.00 66.06 108 LEU A O 1
ATOM 814 N N . GLU A 1 109 ? 46.612 -12.498 -45.249 1.00 72.94 109 GLU A N 1
ATOM 815 C CA . GLU A 1 109 ? 48.023 -12.456 -44.871 1.00 72.94 109 GLU A CA 1
ATOM 816 C C . GLU A 1 109 ? 48.543 -11.028 -44.666 1.00 72.94 109 GLU A C 1
ATOM 818 O O . GLU A 1 109 ? 49.538 -10.831 -43.974 1.00 72.94 109 GLU A O 1
ATOM 823 N N . LEU A 1 110 ? 47.866 -10.028 -45.245 1.00 74.44 110 LEU A N 1
ATOM 824 C CA . LEU A 1 110 ? 48.237 -8.616 -45.112 1.00 74.44 110 LEU A CA 1
ATOM 825 C C . LEU A 1 110 ? 47.671 -7.964 -43.841 1.00 74.44 110 LEU A C 1
ATOM 827 O O . LEU A 1 110 ? 48.018 -6.825 -43.544 1.00 74.44 110 LEU A O 1
ATOM 831 N N . GLY A 1 111 ? 46.804 -8.659 -43.094 1.00 75.00 111 GLY A N 1
ATOM 832 C CA . GLY A 1 111 ? 46.235 -8.152 -41.841 1.00 75.00 111 GLY A CA 1
ATOM 833 C C . GLY A 1 111 ? 45.255 -6.979 -41.996 1.00 75.00 111 GLY A C 1
ATOM 834 O O . GLY A 1 111 ? 44.816 -6.430 -40.991 1.00 75.00 111 GLY A O 1
ATOM 835 N N . ASP A 1 112 ? 44.871 -6.611 -43.223 1.00 84.56 112 ASP A N 1
ATOM 836 C CA . ASP A 1 112 ? 43.950 -5.502 -43.523 1.00 84.56 112 ASP A CA 1
ATOM 837 C C . ASP A 1 112 ? 42.480 -5.919 -43.340 1.00 84.56 112 ASP A C 1
ATOM 839 O O . ASP A 1 112 ? 41.677 -5.861 -44.268 1.00 84.56 112 ASP A O 1
ATOM 843 N N . ARG A 1 113 ? 42.133 -6.434 -42.155 1.00 86.19 113 ARG A N 1
ATOM 844 C CA . ARG A 1 113 ? 40.797 -6.937 -41.810 1.00 86.19 113 ARG A CA 1
ATOM 845 C C . ARG A 1 113 ? 40.356 -6.409 -40.456 1.00 86.19 113 ARG A C 1
ATOM 847 O O . ARG A 1 113 ? 41.023 -6.633 -39.451 1.00 86.19 113 ARG A O 1
ATOM 854 N N . PHE A 1 114 ? 39.182 -5.789 -40.419 1.00 88.25 114 PHE A N 1
ATOM 855 C CA . PHE A 1 114 ? 38.645 -5.177 -39.209 1.00 88.25 114 PHE A CA 1
ATOM 856 C C . PHE A 1 114 ? 37.293 -5.775 -38.854 1.00 88.25 114 PHE A C 1
ATOM 858 O O . PHE A 1 114 ? 36.448 -6.007 -39.721 1.00 88.25 114 PHE A O 1
ATOM 865 N N . ALA A 1 115 ? 37.077 -5.996 -37.558 1.00 90.50 115 ALA A N 1
ATOM 866 C CA . ALA A 1 115 ? 35.757 -6.315 -37.045 1.00 90.50 115 ALA A CA 1
ATOM 867 C C . ALA A 1 115 ? 34.875 -5.064 -37.129 1.00 90.50 115 ALA A C 1
ATOM 869 O O . ALA A 1 115 ? 35.210 -4.022 -36.569 1.00 90.50 115 ALA A O 1
ATOM 870 N N . VAL A 1 116 ? 33.736 -5.169 -37.805 1.00 90.56 116 VAL A N 1
ATOM 871 C CA . VAL A 1 116 ? 32.805 -4.060 -38.022 1.00 90.56 116 VAL A CA 1
ATOM 872 C C . VAL A 1 116 ? 31.413 -4.383 -37.472 1.00 90.56 116 VAL A C 1
ATOM 874 O O . VAL A 1 116 ? 31.058 -5.554 -37.298 1.00 90.56 116 VAL A O 1
ATOM 877 N N . PRO A 1 117 ? 30.587 -3.366 -37.175 1.00 87.81 117 PRO A N 1
ATOM 878 C CA . PRO A 1 117 ? 29.171 -3.573 -36.885 1.00 87.81 117 PRO A CA 1
ATOM 879 C C . PRO A 1 117 ? 28.441 -4.270 -38.047 1.00 87.81 117 PRO A C 1
ATOM 881 O O . PRO A 1 117 ? 28.760 -4.030 -39.207 1.00 87.81 117 PRO A O 1
ATOM 884 N N . ASN A 1 118 ? 27.448 -5.106 -37.725 1.00 85.06 118 ASN A N 1
ATOM 885 C CA . ASN A 1 118 ? 26.499 -5.776 -38.638 1.00 85.06 118 ASN A CA 1
ATOM 886 C C . ASN A 1 118 ? 27.062 -6.743 -39.700 1.00 85.06 118 ASN A C 1
ATOM 888 O O . ASN A 1 118 ? 26.329 -7.621 -40.142 1.00 85.06 118 ASN A O 1
ATOM 892 N N . HIS A 1 119 ? 28.337 -6.639 -40.078 1.00 88.12 119 HIS A N 1
ATOM 893 C CA . HIS A 1 119 ? 28.916 -7.384 -41.206 1.00 88.12 119 HIS A CA 1
ATOM 894 C C . HIS A 1 119 ? 30.123 -8.261 -40.836 1.00 88.12 119 HIS A C 1
ATOM 896 O O . HIS A 1 119 ? 30.790 -8.805 -41.712 1.00 88.12 119 HIS A O 1
ATOM 902 N N . GLY A 1 120 ? 30.406 -8.445 -39.543 1.00 88.94 120 GLY A N 1
ATOM 903 C CA . GLY A 1 120 ? 31.472 -9.339 -39.090 1.00 88.94 120 GLY A CA 1
ATOM 904 C C . GLY A 1 120 ? 32.859 -8.751 -39.338 1.00 88.94 120 GLY A C 1
ATOM 905 O O . GLY A 1 120 ? 33.249 -7.825 -38.635 1.00 88.94 120 GLY A O 1
ATOM 906 N N . ILE A 1 121 ? 33.615 -9.301 -40.293 1.00 90.06 121 ILE A N 1
ATOM 907 C CA . ILE A 1 121 ? 34.986 -8.874 -40.612 1.00 90.06 121 ILE A CA 1
ATOM 908 C C . ILE A 1 121 ? 35.037 -8.398 -42.061 1.00 90.06 121 ILE A C 1
ATOM 910 O O . ILE A 1 121 ? 34.780 -9.191 -42.968 1.00 90.06 121 ILE A O 1
ATOM 914 N N . LEU A 1 122 ? 35.422 -7.140 -42.274 1.00 91.00 122 LEU A N 1
ATOM 915 C CA . LEU A 1 122 ? 35.576 -6.558 -43.608 1.00 91.00 122 LEU A CA 1
ATOM 916 C C . LEU A 1 122 ? 37.027 -6.126 -43.866 1.00 91.00 122 LEU A C 1
ATOM 918 O O . LEU A 1 122 ? 37.705 -5.677 -42.935 1.00 91.00 122 LEU A O 1
ATOM 922 N N . PRO A 1 123 ? 37.514 -6.239 -45.115 1.00 90.75 123 PRO A N 1
ATOM 923 C CA . PRO A 1 123 ? 38.775 -5.640 -45.522 1.00 90.75 123 PRO A CA 1
ATOM 924 C C . PRO A 1 123 ? 38.766 -4.112 -45.415 1.00 90.75 123 PRO A C 1
ATOM 926 O O . PRO A 1 123 ? 37.719 -3.483 -45.598 1.00 90.75 123 PRO A O 1
ATOM 929 N N . GLY A 1 124 ? 39.932 -3.497 -45.207 1.00 89.06 124 GLY A N 1
ATOM 930 C CA . GLY A 1 124 ? 40.051 -2.042 -45.095 1.00 89.06 124 GLY A CA 1
ATOM 931 C C . GLY A 1 124 ? 39.484 -1.303 -46.314 1.00 89.06 124 GLY A C 1
ATOM 932 O O . GLY A 1 124 ? 38.717 -0.348 -46.178 1.00 89.06 124 GLY A O 1
ATOM 933 N N . VAL A 1 125 ? 39.755 -1.794 -47.525 1.00 89.75 125 VAL A N 1
ATOM 934 C CA . VAL A 1 125 ? 39.207 -1.209 -48.764 1.00 89.75 125 VAL A CA 1
ATOM 935 C C . VAL A 1 125 ? 37.670 -1.200 -48.812 1.00 89.75 125 VAL A C 1
ATOM 937 O O . VAL A 1 125 ? 37.078 -0.256 -49.338 1.00 89.75 125 VAL A O 1
ATOM 940 N N . GLU A 1 126 ? 37.003 -2.197 -48.224 1.00 90.81 126 GLU A N 1
ATOM 941 C CA . GLU A 1 126 ? 35.537 -2.246 -48.178 1.00 90.81 126 GLU A CA 1
ATOM 942 C C . GLU A 1 126 ? 34.985 -1.225 -47.176 1.00 90.81 126 GLU A C 1
ATOM 944 O O . GLU A 1 126 ? 34.003 -0.546 -47.466 1.00 90.81 126 GLU A O 1
ATOM 949 N N . ILE A 1 127 ? 35.664 -1.017 -46.046 1.00 91.25 127 ILE A N 1
ATOM 950 C CA . ILE A 1 127 ? 35.294 0.022 -45.073 1.00 91.25 127 ILE A CA 1
ATOM 951 C C . ILE A 1 127 ? 35.471 1.420 -45.678 1.00 91.25 127 ILE A C 1
ATOM 953 O O . ILE A 1 127 ? 34.613 2.283 -45.495 1.00 91.25 127 ILE A O 1
ATOM 957 N N . GLN A 1 128 ? 36.526 1.638 -46.472 1.00 90.12 128 GLN A N 1
ATOM 958 C CA . GLN A 1 128 ? 36.706 2.873 -47.247 1.00 90.12 128 GLN A CA 1
ATOM 959 C C . GLN A 1 128 ? 35.557 3.092 -48.247 1.00 90.12 128 GLN A C 1
ATOM 961 O O . GLN A 1 128 ? 35.050 4.208 -48.388 1.00 90.12 128 GLN A O 1
ATOM 966 N N . ALA A 1 129 ? 35.105 2.024 -48.910 1.00 90.69 129 ALA A N 1
ATOM 967 C CA . ALA A 1 129 ? 33.978 2.071 -49.836 1.00 90.69 129 ALA A CA 1
ATOM 968 C C . ALA A 1 129 ? 32.642 2.369 -49.123 1.00 90.69 129 ALA A C 1
ATOM 970 O O . ALA A 1 129 ? 31.828 3.145 -49.637 1.00 90.69 129 ALA A O 1
ATOM 971 N N . LEU A 1 130 ? 32.430 1.815 -47.924 1.00 90.94 130 LEU A N 1
ATOM 972 C CA . LEU A 1 130 ? 31.274 2.110 -47.069 1.00 90.94 130 LEU A CA 1
ATOM 973 C C . LEU A 1 130 ? 31.299 3.555 -46.560 1.00 90.94 130 LEU A C 1
ATOM 975 O O . LEU A 1 130 ? 30.277 4.241 -46.619 1.00 90.94 130 LEU A O 1
ATOM 979 N N . ALA A 1 131 ? 32.460 4.056 -46.131 1.00 89.44 131 ALA A N 1
ATOM 980 C CA . ALA A 1 131 ? 32.639 5.446 -45.719 1.00 89.44 131 ALA A CA 1
ATOM 981 C C . ALA A 1 131 ? 32.329 6.413 -46.873 1.00 89.44 131 ALA A C 1
ATOM 983 O O . ALA A 1 131 ? 31.546 7.347 -46.704 1.00 89.44 131 ALA A O 1
ATOM 984 N N . TYR A 1 132 ? 32.854 6.146 -48.075 1.00 88.75 132 TYR A N 1
ATOM 985 C CA . TYR A 1 132 ? 32.512 6.912 -49.276 1.00 88.75 132 TYR A CA 1
ATO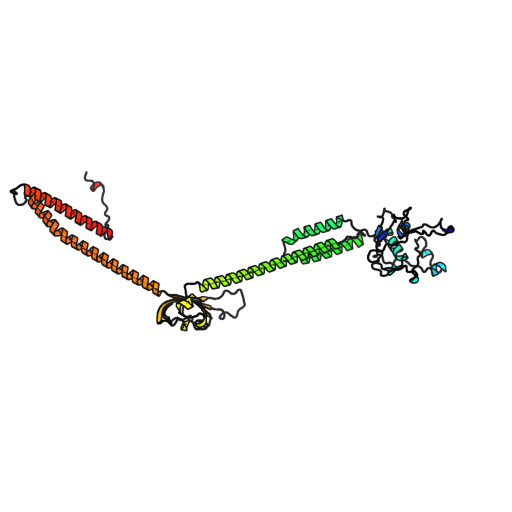M 986 C C . TYR A 1 132 ? 31.008 6.865 -49.571 1.00 88.75 132 TYR A C 1
ATOM 988 O O . TYR A 1 132 ? 30.396 7.906 -49.804 1.00 88.75 132 TYR A O 1
ATOM 996 N N . SER A 1 133 ? 30.400 5.677 -49.528 1.00 88.31 133 SER A N 1
ATOM 997 C CA . SER A 1 133 ? 28.971 5.494 -49.809 1.00 88.31 133 SER A CA 1
ATOM 998 C C . SER A 1 133 ? 28.084 6.219 -48.795 1.00 88.31 133 SER A C 1
ATOM 1000 O O . SER A 1 133 ? 27.064 6.788 -49.183 1.00 88.31 133 SER A O 1
ATOM 1002 N N . SER A 1 134 ? 28.503 6.264 -47.527 1.00 88.19 134 SER A N 1
ATOM 1003 C CA . SER A 1 134 ? 27.828 7.004 -46.455 1.00 88.19 134 SER A CA 1
ATOM 1004 C C . SER A 1 134 ? 27.787 8.504 -46.765 1.00 88.19 134 SER A C 1
ATOM 1006 O O . SER A 1 134 ? 26.726 9.118 -46.697 1.00 88.19 134 SER A O 1
ATOM 1008 N N . ILE A 1 135 ? 28.910 9.102 -47.181 1.00 84.62 135 ILE A N 1
ATOM 1009 C CA . ILE A 1 135 ? 28.966 10.532 -47.537 1.00 84.62 135 ILE A CA 1
ATOM 1010 C C . ILE A 1 135 ? 28.234 10.801 -48.858 1.00 84.62 135 ILE A C 1
ATOM 1012 O O . ILE A 1 135 ? 27.443 11.736 -48.954 1.00 84.62 135 ILE A O 1
ATOM 1016 N N . ALA A 1 136 ? 28.484 9.986 -49.885 1.00 83.50 136 ALA A N 1
ATOM 1017 C CA . ALA A 1 136 ? 27.943 10.190 -51.228 1.00 83.50 136 ALA A CA 1
ATOM 1018 C C . ALA A 1 136 ? 26.407 10.107 -51.273 1.00 83.50 136 ALA A C 1
ATOM 1020 O O . ALA A 1 136 ? 25.790 10.736 -52.132 1.00 83.50 136 ALA A O 1
ATOM 1021 N N . ARG A 1 137 ? 25.796 9.354 -50.347 1.00 83.56 137 ARG A N 1
ATOM 1022 C CA . ARG A 1 137 ? 24.338 9.238 -50.180 1.00 83.56 137 ARG A CA 1
ATOM 1023 C C . ARG A 1 137 ? 23.757 10.192 -49.123 1.00 83.56 137 ARG A C 1
ATOM 1025 O O . ARG A 1 137 ? 22.578 10.072 -48.820 1.00 83.56 137 ARG A O 1
ATOM 1032 N N . ASP A 1 138 ? 24.559 11.101 -48.560 1.00 79.31 138 ASP A N 1
ATOM 1033 C CA . ASP A 1 138 ? 24.193 11.979 -47.428 1.00 79.31 138 ASP A CA 1
ATOM 1034 C C . ASP A 1 138 ? 23.651 11.202 -46.204 1.00 79.31 138 ASP A C 1
ATOM 1036 O O . ASP A 1 138 ? 22.806 11.687 -45.460 1.00 79.31 138 ASP A O 1
ATOM 1040 N N . ARG A 1 139 ? 24.152 9.974 -45.989 1.00 80.06 139 ARG A N 1
ATOM 1041 C CA . ARG A 1 139 ? 23.821 9.083 -44.859 1.00 80.06 139 ARG A CA 1
ATOM 1042 C C . ARG A 1 139 ? 24.956 8.940 -43.839 1.00 80.06 139 ARG A C 1
ATOM 1044 O O . ARG A 1 139 ? 24.988 7.983 -43.075 1.00 80.06 139 ARG A O 1
ATOM 1051 N N . GLY A 1 140 ? 25.910 9.870 -43.803 1.00 77.44 140 GLY A N 1
ATOM 1052 C CA . GLY A 1 140 ? 26.910 9.899 -42.732 1.00 77.44 140 GLY A CA 1
ATOM 1053 C C . GLY A 1 140 ? 26.216 10.146 -41.393 1.00 77.44 140 GLY A C 1
ATOM 1054 O O . GLY A 1 140 ? 25.693 11.241 -41.186 1.00 77.44 140 GLY A O 1
ATOM 1055 N N . ILE A 1 141 ? 26.187 9.141 -40.510 1.00 82.25 141 ILE A N 1
ATOM 1056 C CA . ILE A 1 141 ? 25.389 9.200 -39.283 1.00 82.25 141 ILE A CA 1
ATOM 1057 C C . ILE A 1 141 ? 25.956 10.286 -38.365 1.00 82.25 141 ILE A C 1
ATOM 1059 O O . ILE A 1 141 ? 27.153 10.296 -38.057 1.00 82.25 141 ILE A O 1
ATOM 1063 N N . ARG A 1 142 ? 25.085 11.193 -37.910 1.00 82.69 142 ARG A N 1
ATOM 1064 C CA . ARG A 1 142 ? 25.453 12.304 -37.021 1.00 82.69 142 ARG A CA 1
ATOM 1065 C C . ARG A 1 142 ? 24.884 12.089 -35.623 1.00 82.69 142 ARG A C 1
ATOM 1067 O O . ARG A 1 142 ? 23.694 11.784 -35.503 1.00 82.69 142 ARG A O 1
ATOM 1074 N N . PRO A 1 143 ? 25.684 12.252 -34.557 1.00 80.94 143 PRO A N 1
ATOM 1075 C CA . PRO A 1 143 ? 25.143 12.237 -33.210 1.00 80.94 143 PRO A CA 1
ATOM 1076 C C . PRO A 1 143 ? 24.226 13.450 -33.018 1.00 80.94 143 PRO A C 1
ATOM 1078 O O . PRO A 1 143 ? 24.571 14.577 -33.373 1.00 80.94 143 PRO A O 1
ATOM 1081 N N . ALA A 1 144 ? 23.045 13.233 -32.449 1.00 83.00 144 ALA A N 1
ATOM 1082 C CA . ALA A 1 144 ? 22.177 14.330 -32.057 1.00 83.00 144 ALA A CA 1
ATOM 1083 C C . ALA A 1 144 ? 22.848 15.164 -30.957 1.00 83.00 144 ALA A C 1
ATOM 1085 O O . ALA A 1 144 ? 23.435 14.623 -30.018 1.00 83.00 144 ALA A O 1
ATOM 1086 N N . GLY A 1 145 ? 22.732 16.490 -31.056 1.00 84.19 145 GLY A N 1
ATOM 1087 C CA . GLY A 1 145 ? 23.287 17.399 -30.056 1.00 84.19 145 GLY A CA 1
ATOM 1088 C C . GLY A 1 145 ? 22.703 17.165 -28.658 1.00 84.19 145 GLY A C 1
ATOM 1089 O O . GLY A 1 145 ? 21.548 16.758 -28.505 1.00 84.19 145 GLY A O 1
ATOM 1090 N N . ALA A 1 146 ? 23.484 17.493 -27.623 1.00 86.69 146 ALA A N 1
ATOM 1091 C CA . ALA A 1 146 ? 23.113 17.289 -26.219 1.00 86.69 146 ALA A CA 1
ATOM 1092 C C . ALA A 1 146 ? 21.760 17.926 -25.831 1.00 86.69 146 ALA A C 1
ATOM 1094 O O . ALA A 1 146 ? 21.060 17.406 -24.963 1.00 86.69 146 ALA A O 1
ATOM 1095 N N . GLY A 1 147 ? 21.352 19.008 -26.507 1.00 89.12 147 GLY A N 1
ATOM 1096 C CA . GLY A 1 147 ? 20.056 19.659 -26.292 1.00 89.12 147 GLY A CA 1
ATOM 1097 C C . GLY A 1 147 ? 18.855 18.732 -26.510 1.00 89.12 147 GLY A C 1
ATOM 1098 O O . GLY A 1 147 ? 17.906 18.780 -25.731 1.00 89.12 147 GLY A O 1
ATOM 1099 N N . TRP A 1 148 ? 18.916 17.828 -27.494 1.00 88.38 148 TRP A N 1
ATOM 1100 C CA . TRP A 1 148 ? 17.851 16.846 -27.723 1.00 88.38 148 TRP A CA 1
ATOM 1101 C C . TRP A 1 148 ? 17.752 15.853 -26.571 1.00 88.38 148 TRP A C 1
ATOM 1103 O O . TRP A 1 148 ? 16.653 15.578 -26.093 1.00 88.38 148 TRP A O 1
ATOM 1113 N N . VAL A 1 149 ? 18.897 15.374 -26.070 1.00 88.25 149 VAL A N 1
ATOM 1114 C CA . VAL A 1 149 ? 18.948 14.464 -24.918 1.00 88.25 149 VAL A CA 1
ATOM 1115 C C . VAL A 1 149 ? 18.322 15.123 -23.687 1.00 88.25 149 VAL A C 1
ATOM 1117 O O . VAL A 1 149 ? 17.492 14.504 -23.022 1.00 88.25 149 VAL A O 1
ATOM 1120 N N . LEU A 1 150 ? 18.661 16.386 -23.414 1.00 91.44 150 LEU A N 1
ATOM 1121 C CA . LEU A 1 150 ? 18.097 17.144 -22.294 1.00 91.44 150 LEU A CA 1
ATOM 1122 C C . LEU A 1 150 ? 16.590 17.388 -22.450 1.00 91.44 150 LEU A C 1
ATOM 1124 O O . LEU A 1 150 ? 15.844 17.207 -21.489 1.00 91.44 150 LEU A O 1
ATOM 1128 N N . ALA A 1 151 ? 16.127 17.738 -23.653 1.00 90.62 151 ALA A N 1
ATOM 1129 C CA . ALA A 1 151 ? 14.706 17.936 -23.929 1.00 90.62 151 ALA A CA 1
ATOM 1130 C C . ALA A 1 151 ? 13.889 16.651 -23.706 1.00 90.62 151 ALA A C 1
ATOM 1132 O O . ALA A 1 151 ? 12.830 16.693 -23.078 1.00 90.62 151 ALA A O 1
ATOM 1133 N N . GLY A 1 152 ? 14.400 15.496 -24.148 1.00 88.81 152 GLY A N 1
ATOM 1134 C CA . GLY A 1 152 ? 13.753 14.203 -23.913 1.00 88.81 152 GLY A CA 1
ATOM 1135 C C . GLY A 1 152 ? 13.690 13.827 -22.430 1.00 88.81 152 GLY A C 1
ATOM 1136 O O . GLY A 1 152 ? 12.646 13.386 -21.949 1.00 88.81 152 GLY A O 1
ATOM 1137 N N . LEU A 1 153 ? 14.764 14.077 -21.671 1.00 90.31 153 LEU A N 1
ATOM 1138 C CA . LEU A 1 153 ? 14.765 13.883 -20.216 1.00 90.31 153 LEU A CA 1
ATOM 1139 C C . LEU A 1 153 ? 13.728 14.774 -19.521 1.00 90.31 153 LEU A C 1
ATOM 1141 O O . LEU A 1 153 ? 12.973 14.287 -18.678 1.00 90.31 153 LEU A O 1
ATOM 1145 N N . ALA A 1 154 ? 13.643 16.052 -19.900 1.00 90.00 154 ALA A N 1
ATOM 1146 C CA . ALA A 1 154 ? 12.644 16.969 -19.361 1.00 90.00 154 ALA A CA 1
ATOM 1147 C C . ALA A 1 154 ? 11.212 16.484 -19.650 1.00 90.00 154 ALA A C 1
ATOM 1149 O O . ALA A 1 154 ? 10.374 16.469 -18.748 1.00 90.00 154 ALA A O 1
ATOM 1150 N N . ALA A 1 155 ? 10.944 16.008 -20.870 1.00 88.81 155 ALA A N 1
ATOM 1151 C CA . ALA A 1 155 ? 9.645 15.450 -21.240 1.00 88.81 155 ALA A CA 1
ATOM 1152 C C . ALA A 1 155 ? 9.274 14.212 -20.401 1.00 88.81 155 ALA A C 1
ATOM 1154 O O . ALA A 1 155 ? 8.136 14.104 -19.942 1.00 88.81 155 ALA A O 1
ATOM 1155 N N . ILE A 1 156 ? 10.229 13.311 -20.136 1.00 87.12 156 ILE A N 1
ATOM 1156 C CA . ILE A 1 156 ? 10.022 12.127 -19.281 1.00 87.12 156 ILE A CA 1
ATOM 1157 C C . ILE A 1 156 ? 9.684 12.541 -17.844 1.00 87.12 156 ILE A C 1
ATOM 1159 O O . ILE A 1 156 ? 8.764 11.982 -17.243 1.00 87.12 156 ILE A O 1
ATOM 1163 N N . VAL A 1 157 ? 10.385 13.539 -17.296 1.00 85.00 157 VAL A N 1
ATOM 1164 C CA . VAL A 1 157 ? 10.115 14.056 -15.944 1.00 85.00 157 VAL A CA 1
ATOM 1165 C C . VAL A 1 157 ? 8.714 14.669 -15.861 1.00 85.00 157 VAL A C 1
ATOM 1167 O O . VAL A 1 157 ? 7.968 14.345 -14.937 1.00 85.00 157 VAL A O 1
ATOM 1170 N N . ILE A 1 158 ? 8.326 15.496 -16.839 1.00 84.81 158 ILE A N 1
ATOM 1171 C CA . ILE A 1 158 ? 6.993 16.123 -16.905 1.00 84.81 158 ILE A CA 1
ATOM 1172 C C . ILE A 1 158 ? 5.890 15.063 -17.033 1.00 84.81 158 ILE A C 1
ATOM 1174 O O . ILE A 1 158 ? 4.880 15.116 -16.330 1.00 84.81 158 ILE A O 1
ATOM 1178 N N . ALA A 1 159 ? 6.083 14.062 -17.894 1.00 80.12 159 ALA A N 1
ATOM 1179 C CA . ALA A 1 159 ? 5.134 12.963 -18.039 1.00 80.12 159 ALA A CA 1
ATOM 1180 C C . ALA A 1 159 ? 5.006 12.154 -16.736 1.00 80.12 159 ALA A C 1
ATOM 1182 O O . ALA A 1 159 ? 3.896 11.803 -16.330 1.00 80.12 159 ALA A O 1
ATOM 1183 N N . GLY A 1 160 ? 6.123 11.910 -16.042 1.00 74.75 160 GLY A N 1
ATOM 1184 C CA . GLY A 1 160 ? 6.161 11.191 -14.769 1.00 74.75 160 GLY A CA 1
ATOM 1185 C C . GLY A 1 160 ? 5.421 11.907 -13.636 1.00 74.75 160 GLY A C 1
ATOM 1186 O O . GLY A 1 160 ? 4.697 11.257 -12.877 1.00 74.75 160 GLY A O 1
ATOM 1187 N N . THR A 1 161 ? 5.540 13.234 -13.533 1.00 71.94 161 THR A N 1
ATOM 1188 C CA . THR A 1 161 ? 4.817 14.026 -12.522 1.00 71.94 161 THR A CA 1
ATOM 1189 C C . THR A 1 161 ? 3.329 14.171 -12.850 1.00 71.94 161 THR A C 1
ATOM 1191 O O . THR A 1 161 ? 2.503 14.106 -11.939 1.00 71.94 161 THR A O 1
ATOM 1194 N N . GLY A 1 162 ? 2.964 14.292 -14.132 1.00 65.69 162 GLY A N 1
ATOM 1195 C CA . GLY A 1 162 ? 1.570 14.410 -14.576 1.00 65.69 162 GLY A CA 1
ATOM 1196 C C . GLY A 1 162 ? 0.757 13.110 -14.488 1.00 65.69 162 GLY A C 1
ATOM 1197 O O . GLY A 1 162 ? -0.408 13.134 -14.086 1.00 65.69 162 GLY A O 1
ATOM 1198 N N . PHE A 1 163 ? 1.355 11.958 -14.821 1.00 59.28 163 PHE A N 1
ATOM 1199 C CA . PHE A 1 163 ? 0.669 10.655 -14.804 1.00 59.28 163 PHE A CA 1
ATOM 1200 C C . PHE A 1 163 ? 0.760 9.920 -13.460 1.00 59.28 163 PHE A C 1
ATOM 1202 O O . PHE A 1 163 ? -0.172 9.196 -13.096 1.00 59.28 163 PHE A O 1
ATOM 1209 N N . GLY A 1 164 ? 1.844 10.115 -12.701 1.00 55.31 164 GLY A N 1
ATOM 1210 C CA . GLY A 1 164 ? 2.131 9.374 -11.466 1.00 55.31 164 GLY A CA 1
ATOM 1211 C C . GLY A 1 164 ? 1.157 9.613 -10.306 1.00 55.31 164 GLY A C 1
ATOM 1212 O O . GLY A 1 164 ? 1.193 8.873 -9.327 1.00 55.31 164 GLY A O 1
ATOM 1213 N N . VAL A 1 165 ? 0.268 10.608 -10.405 1.00 52.00 165 VAL A N 1
ATOM 1214 C CA . VAL A 1 165 ? -0.654 10.991 -9.319 1.00 52.00 165 VAL A CA 1
ATOM 1215 C C . VAL A 1 165 ? -2.048 10.363 -9.458 1.00 52.00 165 VAL A C 1
ATOM 1217 O O . VAL A 1 165 ? -2.747 10.216 -8.460 1.00 52.00 165 VAL A O 1
ATOM 1220 N N . ARG A 1 166 ? -2.488 9.961 -10.662 1.00 55.84 166 ARG A N 1
ATOM 1221 C CA . ARG A 1 166 ? -3.919 9.658 -10.899 1.00 55.84 166 ARG A CA 1
ATOM 1222 C C . ARG A 1 166 ? -4.300 8.183 -11.032 1.00 55.84 166 ARG A C 1
ATOM 1224 O O . ARG A 1 166 ? -5.477 7.876 -10.857 1.00 55.84 166 ARG A O 1
ATOM 1231 N N . ARG A 1 167 ? -3.381 7.254 -11.334 1.00 59.03 167 ARG A N 1
ATOM 1232 C CA . ARG A 1 167 ? -3.735 5.823 -11.491 1.00 59.03 167 ARG A CA 1
ATOM 1233 C C . ARG A 1 167 ? -2.683 4.861 -10.915 1.00 59.03 167 ARG A C 1
ATOM 1235 O O . ARG A 1 167 ? -1.625 4.702 -11.520 1.00 59.03 167 ARG A O 1
ATOM 1242 N N . PRO A 1 168 ? -2.989 4.126 -9.827 1.00 54.84 168 PRO A N 1
ATOM 1243 C CA . PRO A 1 168 ? -2.025 3.246 -9.157 1.00 54.84 168 PRO A CA 1
ATOM 1244 C C . PRO A 1 168 ? -1.700 1.942 -9.913 1.00 54.84 168 PRO A C 1
ATOM 1246 O O . PRO A 1 168 ? -0.746 1.266 -9.551 1.00 54.84 168 PRO A O 1
ATOM 1249 N N . ARG A 1 169 ? -2.453 1.572 -10.963 1.00 57.56 169 ARG A N 1
ATOM 1250 C CA . ARG A 1 169 ? -2.280 0.296 -11.698 1.00 57.56 169 ARG A CA 1
ATOM 1251 C C . ARG A 1 169 ? -1.702 0.417 -13.117 1.00 57.56 169 ARG A C 1
ATOM 1253 O O . ARG A 1 169 ? -1.678 -0.567 -13.843 1.00 57.56 169 ARG A O 1
ATOM 1260 N N . GLY A 1 170 ? -1.227 1.596 -13.521 1.00 65.06 170 GLY A N 1
ATOM 1261 C CA . GLY A 1 170 ? -0.682 1.834 -14.867 1.00 65.06 170 GLY A CA 1
ATOM 1262 C C . GLY A 1 170 ? 0.792 2.254 -15.021 1.00 65.06 170 GLY A C 1
ATOM 1263 O O . GLY A 1 170 ? 1.215 2.338 -16.174 1.00 65.06 170 GLY A O 1
ATOM 1264 N N . PRO A 1 171 ? 1.600 2.533 -13.972 1.00 72.75 171 PRO A N 1
ATOM 1265 C CA . PRO A 1 171 ? 2.893 3.194 -14.184 1.00 72.75 171 PRO A CA 1
ATOM 1266 C C . PRO A 1 171 ? 3.920 2.293 -14.883 1.00 72.75 171 PRO A C 1
ATOM 1268 O O . PRO A 1 171 ? 4.681 2.766 -15.722 1.00 72.75 171 PRO A O 1
ATOM 1271 N N . HIS A 1 172 ? 3.909 0.986 -14.611 1.00 79.12 172 HIS A N 1
ATOM 1272 C CA . HIS A 1 172 ? 4.861 0.048 -15.217 1.00 79.12 172 HIS A CA 1
ATOM 1273 C C . HIS A 1 172 ? 4.541 -0.250 -16.685 1.00 79.12 172 HIS A C 1
ATOM 1275 O O . HIS A 1 172 ? 5.443 -0.283 -17.516 1.00 79.12 172 HIS A O 1
ATOM 1281 N N . ALA A 1 173 ? 3.256 -0.395 -17.023 1.00 81.69 173 ALA A N 1
ATOM 1282 C CA . ALA A 1 173 ? 2.827 -0.530 -18.413 1.00 81.69 173 ALA A CA 1
ATOM 1283 C C . ALA A 1 173 ? 3.168 0.736 -19.218 1.00 81.69 173 ALA A C 1
ATOM 1285 O O . ALA A 1 173 ? 3.686 0.639 -20.328 1.00 81.69 173 ALA A O 1
ATOM 1286 N N . ALA A 1 174 ? 2.968 1.921 -18.631 1.00 82.31 174 ALA A N 1
ATOM 1287 C CA . ALA A 1 174 ? 3.360 3.185 -19.249 1.00 82.31 174 ALA A CA 1
ATOM 1288 C C . ALA A 1 174 ? 4.882 3.294 -19.448 1.00 82.31 174 ALA A C 1
ATOM 1290 O O . ALA A 1 174 ? 5.322 3.760 -20.495 1.00 82.31 174 ALA A O 1
ATOM 1291 N N . ALA A 1 175 ? 5.690 2.822 -18.492 1.00 85.56 175 ALA A N 1
ATOM 1292 C CA . ALA A 1 175 ? 7.147 2.785 -18.627 1.00 85.56 175 ALA A CA 1
ATOM 1293 C C . ALA A 1 175 ? 7.608 1.851 -19.761 1.00 85.56 175 ALA A C 1
ATOM 1295 O O . ALA A 1 175 ? 8.502 2.218 -20.521 1.00 85.56 175 ALA A O 1
ATOM 1296 N N . LEU A 1 176 ? 6.977 0.681 -19.920 1.00 86.25 176 LEU A N 1
ATOM 1297 C CA . LEU A 1 176 ? 7.269 -0.246 -21.022 1.00 86.25 176 LEU A CA 1
ATOM 1298 C C . LEU A 1 176 ? 6.933 0.369 -22.385 1.00 86.25 176 LEU A C 1
ATOM 1300 O O . LEU A 1 176 ? 7.771 0.364 -23.285 1.00 86.25 176 LEU A O 1
ATOM 1304 N N . VAL A 1 177 ? 5.737 0.951 -22.518 1.00 88.00 177 VAL A N 1
ATOM 1305 C CA . VAL A 1 177 ? 5.313 1.636 -23.749 1.00 88.00 177 VAL A CA 1
ATOM 1306 C C . VAL A 1 177 ? 6.225 2.828 -24.046 1.00 88.00 177 VAL A C 1
ATOM 1308 O O . VAL A 1 177 ? 6.666 2.995 -25.182 1.00 88.00 177 VAL A O 1
ATOM 1311 N N . GLY A 1 178 ? 6.571 3.623 -23.030 1.00 87.00 178 GLY A N 1
ATOM 1312 C CA . GLY A 1 178 ? 7.497 4.746 -23.165 1.00 87.00 178 GLY A CA 1
ATOM 1313 C C . GLY A 1 178 ? 8.884 4.302 -23.630 1.00 87.00 178 GLY A C 1
ATOM 1314 O O . GLY A 1 178 ? 9.425 4.877 -24.570 1.00 87.00 178 GLY A O 1
ATOM 1315 N N . GLY A 1 179 ? 9.432 3.236 -23.040 1.00 89.62 179 GLY A N 1
ATOM 1316 C CA . GLY A 1 179 ? 10.725 2.674 -23.438 1.00 89.62 179 GLY A CA 1
ATOM 1317 C C . GLY A 1 179 ? 10.732 2.156 -24.879 1.00 89.62 179 GLY A C 1
ATOM 1318 O O . GLY A 1 179 ? 11.631 2.495 -25.648 1.00 89.62 179 GLY A O 1
ATOM 1319 N N . ALA A 1 180 ? 9.698 1.406 -25.276 1.00 90.06 180 ALA A N 1
ATOM 1320 C CA . ALA A 1 180 ? 9.532 0.935 -26.653 1.00 90.06 180 ALA A CA 1
ATOM 1321 C C . ALA A 1 180 ? 9.414 2.100 -27.650 1.00 90.06 180 ALA A C 1
ATOM 1323 O O . ALA A 1 180 ? 10.011 2.065 -28.723 1.00 90.06 180 ALA A O 1
ATOM 1324 N N . THR A 1 181 ? 8.705 3.164 -27.267 1.00 90.75 181 THR A N 1
ATOM 1325 C CA . THR A 1 181 ? 8.552 4.374 -28.086 1.00 90.75 181 THR A CA 1
ATOM 1326 C C . THR A 1 181 ? 9.886 5.098 -28.274 1.00 90.75 181 THR A C 1
ATOM 1328 O O . THR A 1 181 ? 10.222 5.471 -29.393 1.00 90.75 181 THR A O 1
ATOM 1331 N N . VAL A 1 182 ? 10.684 5.251 -27.210 1.00 92.25 182 VAL A N 1
ATOM 1332 C CA . VAL A 1 182 ? 12.025 5.861 -27.281 1.00 92.25 182 VAL A CA 1
ATOM 1333 C C . VAL A 1 182 ? 12.942 5.086 -28.227 1.00 92.25 182 VAL A C 1
ATOM 1335 O O . VAL A 1 182 ? 13.618 5.693 -29.057 1.00 92.25 182 VAL A O 1
ATOM 1338 N N . LEU A 1 183 ? 12.946 3.754 -28.131 1.00 91.81 183 LEU A N 1
ATOM 1339 C CA . LEU A 1 183 ? 13.720 2.904 -29.036 1.00 91.81 183 LEU A CA 1
ATOM 1340 C C . LEU A 1 183 ? 13.234 3.027 -30.485 1.00 91.81 183 LEU A C 1
ATOM 1342 O O . LEU A 1 183 ? 14.054 3.201 -31.383 1.00 91.81 183 LEU A O 1
ATOM 1346 N N . GLY A 1 184 ? 11.916 3.000 -30.706 1.00 90.75 184 GLY A N 1
ATOM 1347 C CA . GLY A 1 184 ? 11.317 3.149 -32.033 1.00 90.75 184 GLY A CA 1
ATOM 1348 C C . GLY A 1 184 ? 11.640 4.494 -32.687 1.00 90.75 184 GLY A C 1
ATOM 1349 O O . GLY A 1 184 ? 12.039 4.525 -33.847 1.00 90.75 184 GLY A O 1
ATOM 1350 N N . ILE A 1 185 ? 11.544 5.598 -31.937 1.00 89.56 185 ILE A N 1
ATOM 1351 C CA . ILE A 1 185 ? 11.916 6.939 -32.417 1.00 89.56 185 ILE A CA 1
ATOM 1352 C C . ILE A 1 185 ? 13.412 7.002 -32.738 1.00 89.56 185 ILE A C 1
ATOM 1354 O O . ILE A 1 185 ? 13.784 7.533 -33.782 1.00 89.56 185 ILE A O 1
ATOM 1358 N N . GLY A 1 186 ? 14.267 6.450 -31.870 1.00 88.38 186 GLY A N 1
ATOM 1359 C CA . GLY A 1 186 ? 15.710 6.398 -32.108 1.00 88.38 186 GLY A CA 1
ATOM 1360 C C . GLY A 1 186 ? 16.056 5.654 -33.400 1.00 88.38 186 GLY A C 1
ATOM 1361 O O . GLY A 1 186 ? 16.807 6.176 -34.219 1.00 88.38 186 GLY A O 1
ATOM 1362 N N . PHE A 1 187 ? 15.450 4.483 -33.616 1.00 88.69 187 PHE A N 1
ATOM 1363 C CA . PHE A 1 187 ? 15.628 3.701 -34.841 1.00 88.69 187 PHE A CA 1
ATOM 1364 C C . PHE A 1 187 ? 15.118 4.447 -36.079 1.00 88.69 187 PHE A C 1
ATOM 1366 O O . PHE A 1 187 ? 15.834 4.556 -37.069 1.00 88.69 187 PHE A O 1
ATOM 1373 N N . PHE A 1 188 ? 13.911 5.015 -36.006 1.00 89.25 188 PHE A N 1
ATOM 1374 C CA . PHE A 1 188 ? 13.305 5.759 -37.109 1.00 89.25 188 PHE A CA 1
ATOM 1375 C C . PHE A 1 188 ? 14.154 6.965 -37.534 1.00 89.25 188 PHE A C 1
ATOM 1377 O O . PHE A 1 188 ? 14.386 7.175 -38.722 1.00 89.25 188 PHE A O 1
ATOM 1384 N N . LEU A 1 189 ? 14.660 7.743 -36.572 1.00 87.81 189 LEU A N 1
ATOM 1385 C CA . LEU A 1 189 ? 15.514 8.897 -36.861 1.00 87.81 189 LEU A CA 1
ATOM 1386 C C . LEU A 1 189 ? 16.871 8.494 -37.443 1.00 87.81 189 LEU A C 1
ATOM 1388 O O . LEU A 1 189 ? 17.403 9.208 -38.295 1.00 87.81 189 LEU A O 1
ATOM 1392 N N . GLN A 1 190 ? 17.418 7.354 -37.029 1.00 87.12 190 GLN A N 1
ATOM 1393 C CA . GLN A 1 190 ? 18.654 6.845 -37.607 1.00 87.12 190 GLN A CA 1
ATOM 1394 C C . GLN A 1 190 ? 18.439 6.346 -39.040 1.00 87.12 190 GLN A C 1
ATOM 1396 O O . GLN A 1 190 ? 19.239 6.665 -39.917 1.00 87.12 190 GLN A O 1
ATOM 1401 N N . ASP A 1 191 ? 17.359 5.608 -39.295 1.00 84.94 191 ASP A N 1
ATOM 1402 C CA . ASP A 1 191 ? 17.090 5.028 -40.610 1.00 84.94 191 ASP A CA 1
ATOM 1403 C C . ASP A 1 191 ? 16.713 6.096 -41.649 1.00 84.94 191 ASP A C 1
ATOM 1405 O O . ASP A 1 191 ? 17.330 6.180 -42.713 1.00 84.94 191 ASP A O 1
ATOM 1409 N N . VAL A 1 192 ? 15.769 6.977 -41.306 1.00 86.44 192 VAL A N 1
ATOM 1410 C CA . VAL A 1 192 ? 15.212 7.972 -42.236 1.00 86.44 192 VAL A CA 1
ATOM 1411 C C . VAL A 1 192 ? 16.063 9.239 -42.311 1.00 86.44 192 VAL A C 1
ATOM 1413 O O . VAL A 1 192 ? 16.244 9.792 -43.395 1.00 86.44 192 VAL A O 1
ATOM 1416 N N . CYS A 1 193 ? 16.596 9.710 -41.179 1.00 84.06 193 CYS A N 1
ATOM 1417 C CA . CYS A 1 193 ? 17.274 11.009 -41.094 1.00 84.06 193 CYS A CA 1
ATOM 1418 C C . CYS A 1 193 ? 18.797 10.908 -40.908 1.00 84.06 193 CYS A C 1
ATOM 1420 O O . CYS A 1 193 ? 19.447 11.948 -40.831 1.00 84.06 193 CYS A O 1
ATOM 1422 N N . ALA A 1 194 ? 19.371 9.701 -40.800 1.00 84.31 194 ALA A N 1
ATOM 1423 C CA . ALA A 1 194 ? 20.787 9.486 -40.467 1.00 84.31 194 ALA A CA 1
ATOM 1424 C C . ALA A 1 194 ? 21.233 10.206 -39.171 1.00 84.31 194 ALA A C 1
ATOM 1426 O O . ALA A 1 194 ? 22.391 10.604 -39.022 1.00 84.31 194 ALA A O 1
ATOM 1427 N N . VAL A 1 195 ? 20.317 10.374 -38.209 1.00 85.12 195 VAL A N 1
ATOM 1428 C CA . VAL A 1 195 ? 20.598 10.998 -36.907 1.00 85.12 195 VAL A CA 1
ATOM 1429 C C . VAL A 1 195 ? 20.572 9.940 -35.811 1.00 85.12 195 VAL A C 1
ATOM 1431 O O . VAL A 1 195 ? 19.566 9.269 -35.607 1.00 85.12 195 VAL A O 1
ATOM 1434 N N . SER A 1 196 ? 21.664 9.828 -35.056 1.00 86.56 196 SER A N 1
ATOM 1435 C CA . SER A 1 196 ? 21.772 8.921 -33.910 1.00 86.56 196 SER A CA 1
ATOM 1436 C C . SER A 1 196 ? 21.505 9.667 -32.605 1.00 86.56 196 SER A C 1
ATOM 1438 O O . SER A 1 196 ? 22.293 10.522 -32.200 1.00 86.56 196 SER A O 1
ATOM 1440 N N . ILE A 1 197 ? 20.425 9.318 -31.903 1.00 87.62 197 ILE A N 1
ATOM 1441 C CA . ILE A 1 197 ? 20.127 9.841 -30.562 1.00 87.62 197 ILE A CA 1
ATOM 1442 C C . ILE A 1 197 ? 20.665 8.884 -29.500 1.00 87.62 197 ILE A C 1
ATOM 1444 O O . ILE A 1 197 ? 20.413 7.682 -29.547 1.00 87.62 197 ILE A O 1
ATOM 1448 N N . ALA A 1 198 ? 21.345 9.422 -28.486 1.00 89.38 198 ALA A N 1
ATOM 1449 C CA . ALA A 1 198 ? 21.683 8.664 -27.288 1.00 89.38 198 ALA A CA 1
ATOM 1450 C C . ALA A 1 198 ? 20.401 8.339 -26.497 1.00 89.38 198 ALA A C 1
ATOM 1452 O O . ALA A 1 198 ? 19.920 9.152 -25.711 1.00 89.38 198 ALA A O 1
ATOM 1453 N N . THR A 1 199 ? 19.837 7.150 -26.712 1.00 91.06 199 THR A N 1
ATOM 1454 C CA . THR A 1 199 ? 18.609 6.686 -26.041 1.00 91.06 199 THR A CA 1
ATOM 1455 C C . THR A 1 199 ? 18.861 6.181 -24.621 1.00 91.06 199 THR A C 1
ATOM 1457 O O . THR A 1 199 ? 17.945 6.178 -23.799 1.00 91.06 199 THR A O 1
ATOM 1460 N N . ALA A 1 200 ? 20.100 5.793 -24.293 1.00 91.38 200 ALA A N 1
ATOM 1461 C CA . ALA A 1 200 ? 20.448 5.227 -22.990 1.00 91.38 200 ALA A CA 1
ATOM 1462 C C . ALA A 1 200 ? 20.054 6.123 -21.794 1.00 91.38 200 ALA A C 1
ATOM 1464 O O . ALA A 1 200 ? 19.403 5.602 -20.889 1.00 91.38 200 ALA A O 1
ATOM 1465 N N . PRO A 1 201 ? 20.331 7.446 -21.777 1.00 93.12 201 PRO A N 1
ATOM 1466 C CA . PRO A 1 201 ? 19.893 8.326 -20.688 1.00 93.12 201 PRO A CA 1
ATOM 1467 C C . PRO A 1 201 ? 18.369 8.366 -20.504 1.00 93.12 201 PRO A C 1
ATOM 1469 O O . PRO A 1 201 ? 17.871 8.472 -19.387 1.00 93.12 201 PRO A O 1
ATOM 1472 N N . TRP A 1 202 ? 17.607 8.277 -21.596 1.00 93.31 202 TRP A N 1
ATOM 1473 C CA . TRP A 1 202 ? 16.145 8.299 -21.540 1.00 93.31 202 TRP A CA 1
ATOM 1474 C C . TRP A 1 202 ? 15.600 6.990 -20.967 1.00 93.31 202 TRP A C 1
ATOM 1476 O O . TRP A 1 202 ? 14.718 7.003 -20.109 1.00 93.31 202 TRP A O 1
ATOM 1486 N N . LEU A 1 203 ? 16.165 5.857 -21.389 1.00 92.50 203 LEU A N 1
ATOM 1487 C CA . LEU A 1 203 ? 15.784 4.536 -20.891 1.00 92.50 203 LEU A CA 1
ATOM 1488 C C . LEU A 1 203 ? 16.136 4.356 -19.411 1.00 92.50 203 LEU A C 1
ATOM 1490 O O . LEU A 1 203 ? 15.322 3.821 -18.657 1.00 92.50 203 LEU A O 1
ATOM 1494 N N . THR A 1 204 ? 17.301 4.837 -18.967 1.00 92.31 204 THR A N 1
ATOM 1495 C CA . THR A 1 204 ? 17.679 4.786 -17.547 1.00 92.31 204 THR A CA 1
ATOM 1496 C C . THR A 1 204 ? 16.768 5.660 -16.688 1.00 92.31 204 THR A C 1
ATOM 1498 O O . THR A 1 204 ? 16.362 5.224 -15.611 1.00 92.31 204 THR A O 1
ATOM 1501 N N . ALA A 1 205 ? 16.368 6.842 -17.172 1.00 90.75 205 ALA A N 1
ATOM 1502 C CA . ALA A 1 205 ? 15.398 7.694 -16.484 1.00 90.75 205 ALA A CA 1
ATOM 1503 C C . ALA A 1 205 ? 14.020 7.019 -16.349 1.00 90.75 205 ALA A C 1
ATOM 1505 O O . ALA A 1 205 ? 13.440 7.012 -15.261 1.00 90.75 205 ALA A O 1
ATOM 1506 N N . ILE A 1 206 ? 13.517 6.394 -17.422 1.00 90.62 206 ILE A N 1
ATOM 1507 C CA . ILE A 1 206 ? 12.248 5.645 -17.405 1.00 90.62 206 ILE A CA 1
ATOM 1508 C C . ILE A 1 206 ? 12.323 4.458 -16.432 1.00 90.62 206 ILE A C 1
ATOM 1510 O O . ILE A 1 206 ? 11.419 4.270 -15.612 1.00 90.62 206 ILE A O 1
ATOM 1514 N N . ALA A 1 207 ? 13.406 3.676 -16.477 1.00 89.56 207 ALA A N 1
ATOM 1515 C CA . ALA A 1 207 ? 13.603 2.524 -15.600 1.00 89.56 207 ALA A CA 1
ATOM 1516 C C . ALA A 1 207 ? 13.704 2.934 -14.120 1.00 89.56 207 ALA A C 1
ATOM 1518 O O . ALA A 1 207 ? 13.022 2.356 -13.272 1.00 89.56 207 ALA A O 1
ATOM 1519 N N . GLY A 1 208 ? 14.494 3.969 -13.813 1.00 89.31 208 GLY A N 1
ATOM 1520 C CA . GLY A 1 208 ? 14.633 4.508 -12.459 1.00 89.31 208 GLY A CA 1
ATOM 1521 C C . GLY A 1 208 ? 13.318 5.068 -11.913 1.00 89.31 208 GLY A C 1
ATOM 1522 O O . GLY A 1 208 ? 12.944 4.776 -10.776 1.00 89.31 208 GLY A O 1
ATOM 1523 N N . GLY A 1 209 ? 12.563 5.800 -12.740 1.00 86.56 209 GLY A N 1
ATOM 1524 C CA . GLY A 1 209 ? 11.223 6.276 -12.393 1.00 86.56 209 GLY A CA 1
ATOM 1525 C C . GLY A 1 209 ? 10.255 5.128 -12.089 1.00 86.56 209 GLY A C 1
ATOM 1526 O O . GLY A 1 209 ? 9.583 5.143 -11.057 1.00 86.56 209 GLY A O 1
ATOM 1527 N N . SER A 1 210 ? 10.236 4.090 -12.932 1.00 85.12 210 SER A N 1
ATOM 1528 C CA . SER A 1 210 ? 9.418 2.888 -12.718 1.00 85.12 210 SER A CA 1
ATOM 1529 C C . SER A 1 210 ? 9.777 2.185 -11.403 1.00 85.12 210 SER A C 1
ATOM 1531 O O . SER A 1 210 ? 8.886 1.891 -10.601 1.00 85.12 210 SER A O 1
ATOM 1533 N N . LEU A 1 211 ? 11.069 2.008 -11.108 1.00 87.31 211 LEU A N 1
ATOM 1534 C CA . LEU A 1 211 ? 11.532 1.411 -9.852 1.00 87.31 211 LEU A CA 1
ATOM 1535 C C . LEU A 1 211 ? 11.103 2.234 -8.627 1.00 87.31 211 LEU A C 1
ATOM 1537 O O . LEU A 1 211 ? 10.591 1.674 -7.658 1.00 87.31 211 LEU A O 1
ATOM 1541 N N . LEU A 1 212 ? 11.236 3.563 -8.675 1.00 87.31 212 LEU A N 1
ATOM 1542 C CA . LEU A 1 212 ? 10.781 4.446 -7.596 1.00 87.31 212 LEU A CA 1
ATOM 1543 C C . LEU A 1 212 ? 9.272 4.321 -7.348 1.00 87.31 212 LEU A C 1
ATOM 1545 O O . LEU A 1 212 ? 8.839 4.282 -6.194 1.00 87.31 212 LEU A O 1
ATOM 1549 N N . THR A 1 213 ? 8.462 4.233 -8.409 1.00 84.81 213 THR A N 1
ATOM 1550 C CA . THR A 1 213 ? 7.013 4.020 -8.260 1.00 84.81 213 THR A CA 1
ATOM 1551 C C . THR A 1 213 ? 6.684 2.651 -7.666 1.00 84.81 213 THR A C 1
ATOM 1553 O O . THR A 1 213 ? 5.804 2.573 -6.809 1.00 84.81 213 THR A O 1
ATOM 1556 N N . LEU A 1 214 ? 7.431 1.601 -8.031 1.00 85.12 214 LEU A N 1
ATOM 1557 C CA . LEU A 1 214 ? 7.272 0.257 -7.472 1.00 85.12 214 LEU A CA 1
ATOM 1558 C C . LEU A 1 214 ? 7.575 0.246 -5.970 1.00 85.12 214 LEU A C 1
ATOM 1560 O O . LEU A 1 214 ? 6.771 -0.242 -5.179 1.00 85.12 214 LEU A O 1
ATOM 1564 N N . VAL A 1 215 ? 8.701 0.843 -5.567 1.00 86.69 215 VAL A N 1
ATOM 1565 C CA . VAL A 1 215 ? 9.103 0.942 -4.157 1.00 86.69 215 VAL A CA 1
ATOM 1566 C C . VAL A 1 215 ? 8.065 1.725 -3.354 1.00 86.69 215 VAL A C 1
ATOM 1568 O O . VAL A 1 215 ? 7.652 1.280 -2.283 1.00 86.69 215 VAL A O 1
ATOM 1571 N N . ARG A 1 216 ? 7.583 2.862 -3.876 1.00 85.75 216 ARG A N 1
ATOM 1572 C CA . ARG A 1 216 ? 6.528 3.652 -3.218 1.00 85.75 216 ARG A CA 1
ATOM 1573 C C . ARG A 1 216 ? 5.224 2.870 -3.084 1.00 85.75 216 ARG A C 1
ATOM 1575 O O . ARG A 1 216 ? 4.617 2.898 -2.016 1.00 85.75 216 ARG A O 1
ATOM 1582 N N . SER A 1 217 ? 4.809 2.161 -4.132 1.00 85.00 217 SER A N 1
ATOM 1583 C CA . SER A 1 217 ? 3.605 1.325 -4.115 1.00 85.00 217 SER A CA 1
ATOM 1584 C C . SER A 1 217 ? 3.717 0.200 -3.080 1.00 85.00 217 SER A C 1
ATOM 1586 O O . SER A 1 217 ? 2.833 0.048 -2.233 1.00 85.00 217 SER A O 1
ATOM 1588 N N . ALA A 1 218 ? 4.850 -0.509 -3.056 1.00 85.50 218 ALA A N 1
ATOM 1589 C CA . ALA A 1 218 ? 5.131 -1.558 -2.081 1.00 85.50 218 ALA A CA 1
ATOM 1590 C C . ALA A 1 218 ? 5.121 -1.022 -0.639 1.00 85.50 218 ALA A C 1
ATOM 1592 O O . ALA A 1 218 ? 4.502 -1.619 0.241 1.00 85.50 218 ALA A O 1
ATOM 1593 N N . GLN A 1 219 ? 5.731 0.144 -0.394 1.00 86.44 219 GLN A N 1
ATOM 1594 C CA . GLN A 1 219 ? 5.702 0.797 0.918 1.00 86.44 219 GLN A CA 1
ATOM 1595 C C . GLN A 1 219 ? 4.287 1.205 1.342 1.00 86.44 219 GLN A C 1
ATOM 1597 O O . GLN A 1 219 ? 3.928 1.039 2.507 1.00 86.44 219 GLN A O 1
ATOM 1602 N N . GLN A 1 220 ? 3.469 1.724 0.423 1.00 85.50 220 GLN A N 1
ATOM 1603 C CA . GLN A 1 220 ? 2.074 2.064 0.711 1.00 85.50 220 GLN A CA 1
ATOM 1604 C C . GLN A 1 220 ? 1.261 0.821 1.085 1.00 85.50 220 GLN A C 1
ATOM 1606 O O . GLN A 1 220 ? 0.524 0.853 2.069 1.00 85.50 220 GLN A O 1
ATOM 1611 N N . HIS A 1 221 ? 1.432 -0.282 0.352 1.00 86.25 221 HIS A N 1
ATOM 1612 C CA . HIS A 1 221 ? 0.750 -1.545 0.648 1.00 86.25 221 HIS A CA 1
ATOM 1613 C C . HIS A 1 221 ? 1.204 -2.131 1.990 1.00 86.25 221 HIS A C 1
ATOM 1615 O O . HIS A 1 221 ? 0.368 -2.547 2.792 1.00 86.25 221 HIS A O 1
ATOM 1621 N N . ALA A 1 222 ? 2.505 -2.086 2.289 1.00 86.12 222 ALA A N 1
ATOM 1622 C CA . ALA A 1 222 ? 3.039 -2.523 3.576 1.00 86.12 222 ALA A CA 1
ATOM 1623 C C . ALA A 1 222 ? 2.479 -1.695 4.747 1.00 86.12 222 ALA A C 1
ATOM 1625 O O . ALA A 1 222 ? 2.051 -2.259 5.752 1.00 86.12 222 ALA A O 1
ATOM 1626 N N . ARG A 1 223 ? 2.418 -0.361 4.613 1.00 88.88 223 ARG A N 1
ATOM 1627 C CA . ARG A 1 223 ? 1.832 0.526 5.635 1.00 88.88 223 ARG A CA 1
ATOM 1628 C C . ARG A 1 223 ? 0.348 0.253 5.849 1.00 88.88 223 ARG A C 1
ATOM 1630 O O . ARG A 1 223 ? -0.079 0.150 6.995 1.00 88.88 223 ARG A O 1
ATOM 1637 N N . ALA A 1 224 ? -0.419 0.097 4.771 1.00 87.44 224 ALA A N 1
ATOM 1638 C CA . ALA A 1 224 ? -1.836 -0.242 4.863 1.00 87.44 224 ALA A CA 1
ATOM 1639 C C . ALA A 1 224 ? -2.041 -1.583 5.588 1.00 87.44 224 ALA A C 1
ATOM 1641 O O . ALA A 1 224 ? -2.845 -1.669 6.514 1.00 87.44 224 ALA A O 1
ATOM 1642 N N . ALA A 1 225 ? -1.254 -2.607 5.245 1.00 87.75 225 ALA A N 1
ATOM 1643 C CA . ALA A 1 225 ? -1.317 -3.913 5.898 1.00 87.75 225 ALA A CA 1
ATOM 1644 C C . ALA A 1 225 ? -0.965 -3.847 7.396 1.00 87.75 225 ALA A C 1
ATOM 1646 O O . ALA A 1 225 ? -1.634 -4.479 8.217 1.00 87.75 225 ALA A O 1
ATOM 1647 N N . LEU A 1 226 ? 0.054 -3.064 7.767 1.00 90.50 226 LEU A N 1
ATOM 1648 C CA . LEU A 1 226 ? 0.426 -2.851 9.168 1.00 90.50 226 LEU A CA 1
ATOM 1649 C C . LEU A 1 226 ? -0.682 -2.142 9.952 1.00 90.50 226 LEU A C 1
ATOM 1651 O O . LEU A 1 226 ? -1.010 -2.578 11.053 1.00 90.50 226 LEU A O 1
ATOM 1655 N N . LEU A 1 227 ? -1.293 -1.101 9.380 1.00 91.06 227 LEU A N 1
ATOM 1656 C CA . LEU A 1 227 ? -2.404 -0.385 10.011 1.00 91.06 227 LEU A CA 1
ATOM 1657 C C . LEU A 1 227 ? -3.624 -1.291 10.216 1.00 91.06 227 LEU A C 1
ATOM 1659 O O . LEU A 1 227 ? -4.194 -1.290 11.304 1.00 91.06 227 LEU A O 1
ATOM 1663 N N . HIS A 1 228 ? -3.984 -2.118 9.228 1.00 86.56 228 HIS A N 1
ATOM 1664 C CA . HIS A 1 228 ? -5.071 -3.092 9.376 1.00 86.56 228 HIS A CA 1
ATOM 1665 C C . HIS A 1 228 ? -4.786 -4.124 10.475 1.00 86.56 228 HIS A C 1
ATOM 1667 O O . HIS A 1 228 ? -5.663 -4.403 11.292 1.00 86.56 228 HIS A O 1
ATOM 1673 N N . ARG A 1 229 ? -3.557 -4.657 10.551 1.00 84.44 229 ARG A N 1
ATOM 1674 C CA . ARG A 1 229 ? -3.162 -5.583 11.627 1.00 84.44 229 ARG A CA 1
ATOM 1675 C C . ARG A 1 229 ? -3.203 -4.918 13.001 1.00 84.44 229 ARG A C 1
ATOM 1677 O O . ARG A 1 229 ? -3.725 -5.509 13.942 1.00 84.44 229 ARG A O 1
ATOM 1684 N N . ALA A 1 230 ? -2.686 -3.697 13.118 1.00 87.38 230 ALA A N 1
ATOM 1685 C CA . ALA A 1 230 ? -2.709 -2.941 14.367 1.00 87.38 230 ALA A CA 1
ATOM 1686 C C . ALA A 1 230 ? -4.146 -2.636 14.820 1.00 87.38 230 ALA A C 1
ATOM 1688 O O . ALA A 1 230 ? -4.466 -2.807 15.995 1.00 87.38 230 ALA A O 1
ATOM 1689 N N . ALA A 1 231 ? -5.028 -2.249 13.892 1.00 85.19 231 ALA A N 1
ATOM 1690 C CA . ALA A 1 231 ? -6.442 -2.024 14.175 1.00 85.19 231 ALA A CA 1
ATOM 1691 C C . ALA A 1 231 ? -7.140 -3.308 14.648 1.00 85.19 231 ALA A C 1
ATOM 1693 O O . ALA A 1 231 ? -7.847 -3.276 15.653 1.00 85.19 231 ALA A O 1
ATOM 1694 N N . ALA A 1 232 ? -6.882 -4.447 13.995 1.00 83.19 232 ALA A N 1
ATOM 1695 C CA . ALA A 1 232 ? -7.443 -5.739 14.391 1.00 83.19 232 ALA A CA 1
ATOM 1696 C C . ALA A 1 232 ? -6.979 -6.173 15.794 1.00 83.19 232 ALA A C 1
ATOM 1698 O O . ALA A 1 232 ? -7.791 -6.611 16.610 1.00 83.19 232 ALA A O 1
ATOM 1699 N N . LEU A 1 233 ? -5.689 -6.003 16.109 1.00 86.44 233 LEU A N 1
ATOM 1700 C CA . LEU A 1 233 ? -5.156 -6.282 17.446 1.00 86.44 233 LEU A CA 1
ATOM 1701 C C . LEU A 1 233 ? -5.760 -5.355 18.504 1.00 86.44 233 LEU A C 1
ATOM 1703 O O . LEU A 1 233 ? -6.145 -5.824 19.573 1.00 86.44 233 LEU A O 1
ATOM 1707 N N . ARG A 1 234 ? -5.898 -4.059 18.199 1.00 87.25 234 ARG A N 1
ATOM 1708 C CA . ARG A 1 234 ? -6.527 -3.086 19.099 1.00 87.25 234 ARG A CA 1
ATOM 1709 C C . ARG A 1 234 ? -7.999 -3.409 19.343 1.00 87.25 234 ARG A C 1
ATOM 1711 O O . ARG A 1 234 ? -8.434 -3.340 20.485 1.00 87.25 234 ARG A O 1
ATOM 1718 N N . GLN A 1 235 ? -8.751 -3.788 18.310 1.00 83.12 235 GLN A N 1
ATOM 1719 C CA . GLN A 1 235 ? -10.146 -4.206 18.447 1.00 83.12 235 GLN A CA 1
ATOM 1720 C C . GLN A 1 235 ? -10.263 -5.473 19.298 1.00 83.12 235 GLN A C 1
ATOM 1722 O O . GLN A 1 235 ? -11.111 -5.524 20.183 1.00 83.12 235 GLN A O 1
ATOM 1727 N N . LYS A 1 236 ? -9.388 -6.466 19.087 1.00 84.75 236 LYS A N 1
ATOM 1728 C CA . LYS A 1 236 ? -9.345 -7.680 19.914 1.00 84.75 236 LYS A CA 1
ATOM 1729 C C . LYS A 1 236 ? -9.052 -7.354 21.381 1.00 84.75 236 LYS A C 1
ATOM 1731 O O . LYS A 1 236 ? -9.761 -7.843 22.253 1.00 84.75 236 LYS A O 1
ATOM 1736 N N . ALA A 1 237 ? -8.055 -6.509 21.646 1.00 84.94 237 ALA A N 1
ATOM 1737 C CA . ALA A 1 237 ? -7.696 -6.091 23.000 1.00 84.94 237 ALA A CA 1
ATOM 1738 C C . ALA A 1 237 ? -8.818 -5.288 23.675 1.00 84.94 237 ALA A C 1
ATOM 1740 O O . ALA A 1 237 ? -9.131 -5.538 24.833 1.00 84.94 237 ALA A O 1
ATOM 1741 N N . LEU A 1 238 ? -9.464 -4.373 22.943 1.00 88.19 238 LEU A N 1
ATOM 1742 C CA . LEU A 1 238 ? -10.613 -3.617 23.442 1.00 88.19 238 LEU A CA 1
ATOM 1743 C C . LEU A 1 238 ? -11.782 -4.547 23.778 1.00 88.19 238 LEU A C 1
ATOM 1745 O O . LEU A 1 238 ? -12.358 -4.427 24.851 1.00 88.19 238 LEU A O 1
ATOM 1749 N N . MET A 1 239 ? -12.100 -5.494 22.891 1.00 85.88 239 MET A N 1
ATOM 1750 C CA . MET A 1 239 ? -13.173 -6.465 23.111 1.00 85.88 239 MET A CA 1
ATOM 1751 C C . MET A 1 239 ? -12.891 -7.339 24.339 1.00 85.88 239 MET A C 1
ATOM 1753 O O . MET A 1 239 ? -13.775 -7.537 25.164 1.00 85.88 239 MET A O 1
ATOM 1757 N N . GLN A 1 240 ? -11.651 -7.817 24.495 1.00 85.69 240 GLN A N 1
ATOM 1758 C CA . GLN A 1 240 ? -11.228 -8.577 25.675 1.00 85.69 240 GLN A CA 1
ATOM 1759 C C . GLN A 1 240 ? -11.266 -7.733 26.956 1.00 85.69 240 GLN A C 1
ATOM 1761 O O . GLN A 1 240 ? -11.667 -8.249 27.994 1.00 85.69 240 GLN A O 1
ATOM 1766 N N . GLY A 1 241 ? -10.880 -6.456 26.884 1.00 85.12 241 GLY A N 1
ATOM 1767 C CA . GLY A 1 241 ? -10.956 -5.517 28.004 1.00 85.12 241 GLY A CA 1
ATOM 1768 C C . GLY A 1 241 ? -12.396 -5.285 28.455 1.00 85.12 241 GLY A C 1
ATOM 1769 O O . GLY A 1 241 ? -12.716 -5.551 29.604 1.00 85.12 241 GLY A O 1
ATOM 1770 N N . VAL A 1 242 ? -13.290 -4.902 27.536 1.00 86.38 242 VAL A N 1
ATOM 1771 C CA . VAL A 1 242 ? -14.724 -4.705 27.830 1.00 86.38 242 VAL A CA 1
ATOM 1772 C C . VAL A 1 242 ? -15.361 -5.980 28.385 1.00 86.38 242 VAL A C 1
ATOM 1774 O O . VAL A 1 242 ? -16.121 -5.924 29.347 1.00 86.38 242 VAL A O 1
ATOM 1777 N N . PHE A 1 243 ? -15.029 -7.139 27.812 1.00 89.31 243 PHE A N 1
ATOM 1778 C CA . PHE A 1 243 ? -15.528 -8.425 28.290 1.00 89.31 243 PHE A CA 1
ATOM 1779 C C . PHE A 1 243 ? -15.074 -8.724 29.728 1.00 89.31 243 PHE A C 1
ATOM 1781 O O . PHE A 1 243 ? -15.898 -9.121 30.550 1.00 89.31 243 PHE A O 1
ATOM 1788 N N . ASN A 1 244 ? -13.795 -8.507 30.052 1.00 86.81 244 ASN A N 1
ATOM 1789 C CA . ASN A 1 244 ? -13.218 -8.843 31.360 1.00 86.81 244 ASN A CA 1
ATOM 1790 C C . ASN A 1 244 ? -13.488 -7.815 32.471 1.00 86.81 244 ASN A C 1
ATOM 1792 O O . ASN A 1 244 ? -13.614 -8.227 33.627 1.00 86.81 244 ASN A O 1
ATOM 1796 N N . ASP A 1 245 ? -13.592 -6.527 32.134 1.00 84.44 245 ASP A N 1
ATOM 1797 C CA . ASP A 1 245 ? -13.827 -5.431 33.088 1.00 84.44 245 ASP A CA 1
ATOM 1798 C C . ASP A 1 245 ? -15.318 -5.187 33.373 1.00 84.44 245 ASP A C 1
ATOM 1800 O O . ASP A 1 245 ? -15.656 -4.377 34.236 1.00 84.44 245 ASP A O 1
ATOM 1804 N N . SER A 1 246 ? -16.222 -5.893 32.683 1.00 87.94 246 SER A N 1
ATOM 1805 C CA . SER A 1 246 ? -17.649 -5.881 33.015 1.00 87.94 246 SER A CA 1
ATOM 1806 C C . SER A 1 246 ? -17.871 -6.265 34.482 1.00 87.94 246 SER A C 1
ATOM 1808 O O . SER A 1 246 ? -17.235 -7.185 34.999 1.00 87.94 246 SER A O 1
ATOM 1810 N N . SER A 1 247 ? -18.791 -5.576 35.158 1.00 84.31 247 SER A N 1
ATOM 1811 C CA . SER A 1 247 ? -19.251 -5.936 36.505 1.00 84.31 247 SER A CA 1
ATOM 1812 C C . SER A 1 247 ? -20.217 -7.123 36.496 1.00 84.31 247 SER A C 1
ATOM 1814 O O . SER A 1 247 ? -20.342 -7.815 37.505 1.00 84.31 247 SER A O 1
ATOM 1816 N N . GLU A 1 248 ? -20.877 -7.374 35.365 1.00 90.88 248 GLU A N 1
ATOM 1817 C CA . GLU A 1 248 ? -21.759 -8.522 35.170 1.00 90.88 248 GLU A CA 1
ATOM 1818 C C . GLU A 1 248 ? -20.947 -9.758 34.777 1.00 90.88 248 GLU A C 1
ATOM 1820 O O . GLU A 1 248 ? -19.999 -9.688 33.984 1.00 90.88 248 GLU A O 1
ATOM 1825 N N . GLY A 1 249 ? -21.341 -10.910 35.311 1.00 92.25 249 GLY A N 1
ATOM 1826 C CA . GLY A 1 249 ? -20.819 -12.189 34.866 1.00 92.25 249 GLY A CA 1
ATOM 1827 C C . GLY A 1 249 ? -21.328 -12.489 33.465 1.00 92.25 249 GLY A C 1
ATOM 1828 O O . GLY A 1 249 ? -22.532 -12.508 33.245 1.00 92.25 249 GLY A O 1
ATOM 1829 N N . ILE A 1 250 ? -20.417 -12.706 32.519 1.00 93.56 250 ILE A N 1
ATOM 1830 C CA . ILE A 1 250 ? -20.740 -13.030 31.130 1.00 93.56 250 ILE A CA 1
ATOM 1831 C C . 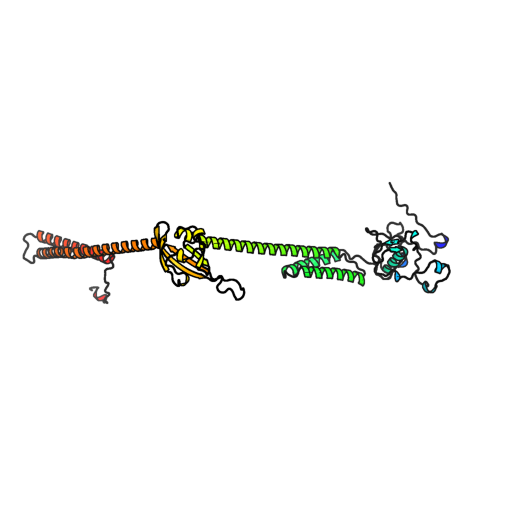ILE A 1 250 ? -20.195 -14.421 30.812 1.00 93.56 250 ILE A C 1
ATOM 1833 O O . ILE A 1 250 ? -18.996 -14.681 30.951 1.00 93.56 250 ILE A O 1
ATOM 1837 N N . LEU A 1 251 ? -21.081 -15.294 30.339 1.00 92.69 251 LEU A N 1
ATOM 1838 C CA . LEU A 1 251 ? -20.759 -16.594 29.763 1.00 92.69 251 LEU A CA 1
ATOM 1839 C C . LEU A 1 251 ? -21.165 -16.596 28.294 1.00 92.69 251 LEU A C 1
ATOM 1841 O O . LEU A 1 251 ? -22.270 -16.202 27.931 1.00 92.69 251 LEU A O 1
ATOM 1845 N N . ILE A 1 252 ? -20.261 -17.063 27.449 1.00 91.56 252 ILE A N 1
ATOM 1846 C CA . ILE A 1 252 ? -20.503 -17.301 26.035 1.00 91.56 252 ILE A CA 1
ATOM 1847 C C . ILE A 1 252 ? -20.552 -18.812 25.861 1.00 91.56 252 ILE A C 1
ATOM 1849 O O . ILE A 1 252 ? -19.575 -19.493 26.173 1.00 91.56 252 ILE A O 1
ATOM 1853 N N . ALA A 1 253 ? -21.687 -19.327 25.401 1.00 90.88 253 ALA A N 1
ATOM 1854 C CA . ALA A 1 253 ? -21.914 -20.750 25.207 1.00 90.88 253 ALA A CA 1
ATOM 1855 C C . ALA A 1 253 ? -22.202 -21.082 23.741 1.00 90.88 253 ALA A C 1
ATOM 1857 O O . ALA A 1 253 ? -22.895 -20.333 23.046 1.00 90.88 253 ALA A O 1
ATOM 1858 N N . GLY A 1 254 ? -21.679 -22.219 23.287 1.00 88.19 254 GLY A N 1
ATOM 1859 C CA . GLY A 1 254 ? -21.910 -22.743 21.948 1.00 88.19 254 GLY A CA 1
ATOM 1860 C C . GLY A 1 254 ? -23.371 -23.161 21.718 1.00 88.19 254 GLY A C 1
ATOM 1861 O O . GLY A 1 254 ? -24.208 -23.109 22.629 1.00 88.19 254 GLY A O 1
ATOM 1862 N N . PRO A 1 255 ? -23.721 -23.608 20.501 1.00 83.81 255 PRO A N 1
ATOM 1863 C CA . PRO A 1 255 ? -25.085 -24.028 20.164 1.00 83.81 255 PRO A CA 1
ATOM 1864 C C . PRO A 1 255 ? -25.573 -25.250 20.969 1.00 83.81 255 PRO A C 1
ATOM 1866 O O . PRO A 1 255 ? -26.780 -25.464 21.114 1.00 83.81 255 PRO A O 1
ATOM 1869 N N . ASP A 1 256 ? -24.653 -26.034 21.531 1.00 86.38 256 ASP A N 1
ATOM 1870 C CA . ASP A 1 256 ? -24.921 -27.169 22.417 1.00 86.38 256 ASP A CA 1
ATOM 1871 C C . ASP A 1 256 ? -25.200 -26.765 23.879 1.00 86.38 256 ASP A C 1
ATOM 1873 O O . ASP A 1 256 ? -25.581 -27.617 24.680 1.00 86.38 256 ASP A O 1
ATOM 1877 N N . GLY A 1 257 ? -25.061 -25.478 24.221 1.00 86.19 257 GLY A N 1
ATOM 1878 C CA . GLY A 1 257 ? -25.264 -24.950 25.573 1.00 86.19 257 GLY A CA 1
ATOM 1879 C C . GLY A 1 257 ? -24.054 -25.107 26.497 1.00 86.19 257 GLY A C 1
ATOM 1880 O O . GLY A 1 257 ? -24.168 -24.852 27.698 1.00 86.19 257 GLY A O 1
ATOM 1881 N N . ARG A 1 258 ? -22.886 -25.508 25.975 1.00 90.69 258 ARG A N 1
ATOM 1882 C CA . ARG A 1 258 ? -21.641 -25.566 26.752 1.00 90.69 258 ARG A CA 1
ATOM 1883 C C . ARG A 1 258 ? -20.911 -24.236 26.717 1.00 90.69 258 ARG A C 1
ATOM 1885 O O . ARG A 1 258 ? -20.794 -23.614 25.666 1.00 90.69 258 ARG A O 1
ATOM 1892 N N . VAL A 1 259 ? -20.388 -23.815 27.864 1.00 91.88 259 VAL A N 1
ATOM 1893 C CA . VAL A 1 259 ? -19.606 -22.581 27.984 1.00 91.88 259 VAL A CA 1
ATOM 1894 C C . VAL A 1 259 ? -18.296 -22.719 27.210 1.00 91.88 259 VAL A C 1
ATOM 1896 O O . VAL A 1 259 ? -17.481 -23.593 27.494 1.00 91.88 259 VAL A O 1
ATOM 1899 N N . GLU A 1 260 ? -18.069 -21.825 26.259 1.00 91.69 260 GLU A N 1
ATOM 1900 C CA . GLU A 1 260 ? -16.804 -21.691 25.537 1.00 91.69 260 GLU A CA 1
ATOM 1901 C C . GLU A 1 260 ? -15.902 -20.646 26.200 1.00 91.69 260 GLU A C 1
ATOM 1903 O O . GLU A 1 260 ? -14.691 -20.838 26.299 1.00 91.69 260 GLU A O 1
ATOM 1908 N N . VAL A 1 261 ? -16.489 -19.541 26.675 1.00 90.94 261 VAL A N 1
ATOM 1909 C CA . VAL A 1 261 ? -15.750 -18.425 27.279 1.00 90.94 261 VAL A CA 1
ATOM 1910 C C . VAL A 1 261 ? -16.502 -17.880 28.491 1.00 90.94 261 VAL A C 1
ATOM 1912 O O . VAL A 1 261 ? -17.710 -17.671 28.437 1.00 90.94 261 VAL A O 1
ATOM 1915 N N . ALA A 1 262 ? -15.774 -17.590 29.568 1.00 92.12 262 ALA A N 1
ATOM 1916 C CA . ALA A 1 262 ? -16.276 -16.916 30.763 1.00 92.12 262 ALA A CA 1
ATOM 1917 C C . ALA A 1 262 ? -15.402 -15.697 31.078 1.00 92.12 262 ALA A C 1
ATOM 1919 O O . ALA A 1 262 ? -14.174 -15.786 30.992 1.00 92.12 262 ALA A O 1
ATOM 1920 N N . ASN A 1 263 ? -16.011 -14.564 31.434 1.00 93.69 263 ASN A N 1
ATOM 1921 C CA . ASN A 1 263 ? -15.256 -13.379 31.842 1.00 93.69 263 ASN A CA 1
ATOM 1922 C C . ASN A 1 263 ? -14.805 -13.443 33.313 1.00 93.69 263 ASN A C 1
ATOM 1924 O O . ASN A 1 263 ? -15.238 -14.290 34.098 1.00 93.69 263 ASN A O 1
ATOM 1928 N N . GLY A 1 264 ? -13.936 -12.507 33.708 1.00 91.56 264 GLY A N 1
ATOM 1929 C CA . GLY A 1 264 ? -13.437 -12.422 35.083 1.00 91.56 264 GLY A CA 1
ATOM 1930 C C . GLY A 1 264 ? -14.532 -12.192 36.133 1.00 91.56 264 GLY A C 1
ATOM 1931 O O . GLY A 1 264 ? -14.424 -12.704 37.245 1.00 91.56 264 GLY A O 1
ATOM 1932 N N . ALA A 1 265 ? -15.598 -11.458 35.804 1.00 91.75 265 ALA A N 1
ATOM 1933 C CA . ALA A 1 265 ? -16.720 -11.260 36.720 1.00 91.75 265 ALA A CA 1
ATOM 1934 C C . ALA A 1 265 ? -17.542 -12.533 36.939 1.00 91.75 265 ALA A C 1
ATOM 1936 O O . ALA A 1 265 ? -17.896 -12.813 38.079 1.00 91.75 265 ALA A O 1
ATOM 1937 N N . ALA A 1 266 ? -17.768 -13.346 35.903 1.00 92.44 266 ALA A N 1
ATOM 1938 C CA . ALA A 1 266 ? -18.458 -14.628 36.023 1.00 92.44 266 ALA A CA 1
ATOM 1939 C C . ALA A 1 266 ? -17.697 -15.569 36.961 1.00 92.44 266 ALA A C 1
ATOM 1941 O O . ALA A 1 266 ? -18.290 -16.144 37.869 1.00 92.44 266 ALA A O 1
ATOM 1942 N N . ALA A 1 267 ? -16.375 -15.650 36.792 1.00 91.44 267 ALA A N 1
ATOM 1943 C CA . ALA A 1 267 ? -15.492 -16.408 37.674 1.00 91.44 267 ALA A CA 1
ATOM 1944 C C . ALA A 1 267 ? -15.585 -15.941 39.142 1.00 91.44 267 ALA A C 1
ATOM 1946 O O . ALA A 1 267 ? -15.729 -16.759 40.047 1.00 91.44 267 ALA A O 1
ATOM 1947 N N . ARG A 1 268 ? -15.569 -14.622 39.391 1.00 90.31 268 ARG A N 1
ATOM 1948 C CA . ARG A 1 268 ? -15.690 -14.060 40.750 1.00 90.31 268 ARG A CA 1
ATOM 1949 C C . ARG A 1 268 ? -17.064 -14.292 41.378 1.00 90.31 268 ARG A C 1
ATOM 1951 O O . ARG A 1 268 ? -17.131 -14.655 42.546 1.00 90.31 268 ARG A O 1
ATOM 1958 N N . LEU A 1 269 ? -18.139 -14.059 40.626 1.00 90.12 269 LEU A N 1
ATOM 1959 C CA . LEU A 1 269 ? -19.513 -14.190 41.116 1.00 90.12 269 LEU A CA 1
ATOM 1960 C C . LEU A 1 269 ? -19.873 -15.645 41.427 1.00 90.12 269 LEU A C 1
ATOM 1962 O O . LEU A 1 269 ? -20.558 -15.895 42.411 1.00 90.12 269 LEU A O 1
ATOM 1966 N N . LEU A 1 270 ? -19.390 -16.588 40.613 1.00 90.25 270 LEU A N 1
ATOM 1967 C CA . LEU A 1 270 ? -19.630 -18.023 40.783 1.00 90.25 270 LEU A CA 1
ATOM 1968 C C . LEU A 1 270 ? -18.583 -18.723 41.663 1.00 90.25 270 LEU A C 1
ATOM 1970 O O . LEU A 1 270 ? -18.680 -19.931 41.862 1.00 90.25 270 LEU A O 1
ATOM 1974 N N . GLU A 1 271 ? -17.590 -17.982 42.170 1.00 90.25 271 GLU A N 1
ATOM 1975 C CA . GLU A 1 271 ? -16.458 -18.500 42.955 1.00 90.25 271 GLU A CA 1
ATOM 1976 C C . GLU A 1 271 ? -15.749 -19.692 42.280 1.00 90.25 271 GLU A C 1
ATOM 1978 O O . GLU A 1 271 ? -15.387 -20.674 42.925 1.00 90.25 271 GLU A O 1
ATOM 1983 N N . ALA A 1 272 ? -15.555 -19.601 40.964 1.00 89.69 272 ALA A N 1
ATOM 1984 C CA . ALA A 1 272 ? -14.955 -20.646 40.139 1.00 89.69 272 ALA A CA 1
ATOM 1985 C C . ALA A 1 272 ? -13.849 -20.071 39.250 1.00 89.69 272 ALA A C 1
ATOM 1987 O O . ALA A 1 272 ? -13.836 -18.882 38.926 1.00 89.69 272 ALA A O 1
ATOM 1988 N N . THR A 1 273 ? -12.921 -20.910 38.801 1.00 88.12 273 THR A N 1
ATOM 1989 C CA . THR A 1 273 ? -11.919 -20.484 37.817 1.00 88.12 273 THR A CA 1
ATOM 1990 C C . THR A 1 273 ? -12.497 -20.515 36.394 1.00 88.12 273 THR A C 1
ATOM 1992 O O . THR A 1 273 ? -13.354 -21.347 36.089 1.00 88.12 273 THR A O 1
ATOM 1995 N N . PRO A 1 274 ? -12.019 -19.667 35.459 1.00 84.50 274 PRO A N 1
ATOM 1996 C CA . PRO A 1 274 ? -12.479 -19.711 34.067 1.00 84.50 274 PRO A CA 1
ATOM 1997 C C . PRO A 1 274 ? -12.322 -21.095 33.417 1.00 84.50 274 PRO A C 1
ATOM 1999 O O . PRO A 1 274 ? -13.146 -21.484 32.595 1.00 84.50 274 PRO A O 1
ATOM 2002 N N . GLY A 1 275 ? -11.288 -21.851 33.808 1.00 84.94 275 GLY A N 1
ATOM 2003 C CA . GLY A 1 275 ? -11.055 -23.215 33.329 1.00 84.94 275 GLY A CA 1
ATOM 2004 C C . GLY A 1 275 ? -12.061 -24.236 33.864 1.00 84.94 275 GLY A C 1
ATOM 2005 O O . GLY A 1 275 ? -12.419 -25.157 33.141 1.00 84.94 275 GLY A O 1
ATOM 2006 N N . GLU A 1 276 ? -12.558 -24.058 35.091 1.00 87.75 276 GLU A N 1
ATOM 2007 C CA . GLU A 1 276 ? -13.620 -24.901 35.659 1.00 87.75 276 GLU A CA 1
ATOM 2008 C C . GLU A 1 276 ? -14.985 -24.615 35.036 1.00 87.75 276 GLU A C 1
ATOM 2010 O O . GLU A 1 276 ? -15.825 -25.509 34.988 1.00 87.75 276 GLU A O 1
ATOM 2015 N N . LEU A 1 277 ? -15.222 -23.381 34.583 1.00 88.50 277 LEU A N 1
ATOM 2016 C CA . LEU A 1 277 ? -16.458 -22.993 33.901 1.00 88.50 277 LEU A CA 1
ATOM 2017 C C . LEU A 1 277 ? -16.465 -23.436 32.433 1.00 88.50 277 LEU A C 1
ATOM 2019 O O . LEU A 1 277 ? -17.526 -23.751 31.899 1.00 88.50 277 LEU A O 1
ATOM 2023 N N . ALA A 1 278 ? -15.297 -23.489 31.789 1.00 89.25 278 ALA A N 1
ATOM 2024 C CA . ALA A 1 278 ? -15.165 -23.905 30.400 1.00 89.25 278 ALA A CA 1
ATOM 2025 C C . ALA A 1 278 ? -15.667 -25.343 30.173 1.00 89.25 278 ALA A C 1
ATOM 2027 O O . ALA A 1 278 ? -15.484 -26.241 30.993 1.00 89.25 278 ALA A O 1
ATOM 2028 N N . ALA A 1 279 ? -16.309 -25.559 29.026 1.00 87.38 279 ALA A N 1
ATOM 2029 C CA . ALA A 1 279 ? -16.898 -26.816 28.569 1.00 87.38 279 ALA A CA 1
ATOM 2030 C C . ALA A 1 279 ? -18.007 -27.412 29.459 1.00 87.38 279 ALA A C 1
ATOM 2032 O O . ALA A 1 279 ? -18.557 -28.465 29.115 1.00 87.38 279 ALA A O 1
ATOM 2033 N N . ARG A 1 280 ? -18.395 -26.763 30.563 1.00 91.38 280 ARG A N 1
ATOM 2034 C CA . ARG A 1 280 ? -19.561 -27.167 31.359 1.00 91.38 280 ARG A CA 1
ATOM 2035 C C . ARG A 1 280 ? -20.857 -26.645 30.727 1.00 91.38 280 ARG A C 1
ATOM 2037 O O . ARG A 1 280 ? -20.854 -25.560 30.144 1.00 91.38 280 ARG A O 1
ATOM 2044 N N . PRO A 1 281 ? -21.967 -27.396 30.826 1.00 91.31 281 PRO A N 1
ATOM 2045 C CA . PRO A 1 281 ? -23.269 -26.900 30.395 1.00 91.31 281 PRO A CA 1
ATOM 2046 C C . PRO A 1 281 ? -23.730 -25.763 31.313 1.00 91.31 281 PRO A C 1
ATOM 2048 O O . PRO A 1 281 ? -23.552 -25.844 32.534 1.00 91.31 281 PRO A O 1
ATOM 2051 N N . VAL A 1 282 ? -24.318 -24.715 30.729 1.00 90.19 282 VAL A N 1
ATOM 2052 C CA . VAL A 1 282 ? -24.779 -23.522 31.464 1.00 90.19 282 VAL A CA 1
ATOM 2053 C C . VAL A 1 282 ? -25.750 -23.906 32.581 1.00 90.19 282 VAL A C 1
ATOM 2055 O O . VAL A 1 282 ? -25.632 -23.402 33.693 1.00 90.19 282 VAL A O 1
ATOM 2058 N N . GLU A 1 283 ? -26.648 -24.857 32.333 1.00 89.56 283 GLU A N 1
ATOM 2059 C CA . GLU A 1 283 ? -27.662 -25.316 33.289 1.00 89.56 283 GLU A CA 1
ATOM 2060 C C . GLU A 1 283 ? -27.060 -26.023 34.516 1.00 89.56 283 GLU A C 1
ATOM 2062 O O . GLU A 1 283 ? -27.673 -26.055 35.581 1.00 89.56 283 GLU A O 1
ATOM 2067 N N . ALA A 1 284 ? -25.845 -26.574 34.400 1.00 87.62 284 ALA A N 1
ATOM 2068 C CA . ALA A 1 284 ? -25.130 -27.158 35.538 1.00 87.62 284 ALA A CA 1
ATOM 2069 C C . ALA A 1 284 ? -24.336 -26.123 36.346 1.00 87.62 284 ALA A C 1
ATOM 2071 O O . ALA A 1 284 ? -23.901 -26.424 37.458 1.00 87.62 284 ALA A O 1
ATOM 2072 N N . ILE A 1 285 ? -24.080 -24.947 35.772 1.00 87.62 285 ILE A N 1
ATOM 2073 C CA . ILE A 1 285 ? -23.453 -23.815 36.463 1.00 87.62 285 ILE A CA 1
ATOM 2074 C C . ILE A 1 285 ? -24.535 -22.973 37.152 1.00 87.62 285 ILE A C 1
ATOM 2076 O O . ILE A 1 285 ? -24.352 -22.543 38.287 1.00 87.62 285 ILE A O 1
ATOM 2080 N N . LEU A 1 286 ? -25.665 -22.773 36.473 1.00 87.56 286 LEU A N 1
ATOM 2081 C CA . LEU A 1 286 ? -26.809 -21.980 36.916 1.00 87.56 286 LEU A CA 1
ATOM 2082 C C . LEU A 1 286 ? -28.033 -22.900 37.071 1.00 87.56 286 LEU A C 1
ATOM 2084 O O . LEU A 1 286 ? -28.902 -22.933 36.194 1.00 87.56 286 LEU A O 1
ATOM 2088 N N . PRO A 1 287 ? -28.103 -23.689 38.158 1.00 82.62 287 PRO A N 1
ATOM 2089 C CA . PRO A 1 287 ? -29.204 -24.619 38.376 1.00 82.62 287 PRO A CA 1
ATOM 2090 C C . PRO A 1 287 ? -30.534 -23.865 38.489 1.00 82.62 287 PRO A C 1
ATOM 2092 O O . PRO A 1 287 ? -30.654 -22.919 39.260 1.00 82.62 287 PRO A O 1
ATOM 2095 N N . GLY A 1 288 ? -31.535 -24.298 37.718 1.00 79.62 288 GLY A N 1
ATOM 2096 C CA . GLY A 1 288 ? -32.844 -23.638 37.619 1.00 79.62 288 GLY A CA 1
ATOM 2097 C C . GLY A 1 288 ? -32.986 -22.696 36.420 1.00 79.62 288 GLY A C 1
ATOM 2098 O O . GLY A 1 288 ? -34.098 -22.272 36.119 1.00 79.62 288 GLY A O 1
ATOM 2099 N N . PHE A 1 289 ? -31.895 -22.403 35.704 1.00 85.25 289 PHE A N 1
ATOM 2100 C CA . PHE A 1 289 ? -31.935 -21.661 34.447 1.00 85.25 289 PHE A CA 1
ATOM 2101 C C . PHE A 1 289 ? -32.012 -22.627 33.262 1.00 85.25 289 PHE A C 1
ATOM 2103 O O . PHE A 1 289 ? -31.228 -23.570 33.184 1.00 85.25 289 PHE A O 1
ATOM 2110 N N . LEU A 1 290 ? -32.927 -22.389 32.319 1.00 83.81 290 LEU A N 1
ATOM 2111 C CA . LEU A 1 290 ? -33.039 -23.167 31.082 1.00 83.81 290 LEU A CA 1
ATOM 2112 C C . LEU A 1 290 ? -32.678 -22.286 29.887 1.00 83.81 290 LEU A C 1
ATOM 2114 O O . LEU A 1 290 ? -33.494 -21.489 29.424 1.00 83.81 290 LEU A O 1
ATOM 2118 N N . LEU A 1 291 ? -31.467 -22.469 29.354 1.00 81.75 291 LEU A N 1
ATOM 2119 C CA . LEU A 1 291 ? -30.886 -21.602 28.323 1.00 81.75 291 LEU A CA 1
ATOM 2120 C C . LEU A 1 291 ? -31.792 -21.456 27.092 1.00 81.75 291 LEU A C 1
ATOM 2122 O O . LEU A 1 291 ? -31.976 -20.364 26.565 1.00 81.75 291 LEU A O 1
ATOM 2126 N N . ARG A 1 292 ? -32.401 -22.565 26.655 1.00 77.44 292 ARG A N 1
ATOM 2127 C CA . ARG A 1 292 ? -33.254 -22.615 25.454 1.00 77.44 292 ARG A CA 1
ATOM 2128 C C . ARG A 1 292 ? -34.656 -22.030 25.647 1.00 77.44 292 ARG A C 1
ATOM 2130 O O . ARG A 1 292 ? -35.351 -21.838 24.655 1.00 77.44 292 ARG A O 1
ATOM 2137 N N . GLN A 1 293 ? -35.077 -21.787 26.887 1.00 75.56 293 GLN A N 1
ATOM 2138 C CA . GLN A 1 293 ? -36.402 -21.251 27.227 1.00 75.56 293 GLN A CA 1
ATOM 2139 C C . GLN A 1 293 ? -36.337 -19.826 27.794 1.00 75.56 293 GLN A C 1
ATOM 2141 O O . GLN A 1 293 ? -37.374 -19.219 28.047 1.00 75.56 293 GLN A O 1
ATOM 2146 N N . ALA A 1 294 ? -35.134 -19.278 27.970 1.00 69.81 294 ALA A N 1
ATOM 2147 C CA . ALA A 1 294 ? -34.916 -17.934 28.477 1.00 69.81 294 ALA A CA 1
ATOM 2148 C C . ALA A 1 294 ? -35.298 -16.880 27.423 1.00 69.81 294 ALA A C 1
ATOM 2150 O O . ALA A 1 294 ? -34.483 -16.490 26.589 1.00 69.81 294 ALA A O 1
ATOM 2151 N N . ALA A 1 295 ? -36.561 -16.453 27.447 1.00 66.50 295 ALA A N 1
ATOM 2152 C CA . ALA A 1 295 ? -37.055 -15.304 26.685 1.00 66.50 295 ALA A CA 1
ATOM 2153 C C . ALA A 1 295 ? -37.041 -14.007 27.515 1.00 66.50 295 ALA A C 1
ATOM 2155 O O . ALA A 1 295 ? -36.894 -12.923 26.955 1.00 66.50 295 ALA A O 1
ATOM 2156 N N . GLU A 1 296 ? -37.153 -14.124 28.840 1.00 78.06 296 GLU A N 1
ATOM 2157 C CA . GLU A 1 296 ? -37.169 -13.013 29.794 1.00 78.06 296 GLU A CA 1
ATOM 2158 C C . GLU A 1 296 ? -36.083 -13.191 30.869 1.00 78.06 296 GLU A C 1
ATOM 2160 O O . GLU A 1 296 ? -35.614 -14.317 31.081 1.00 78.06 296 GLU A O 1
ATOM 2165 N N . PRO A 1 297 ? -35.657 -12.101 31.542 1.00 82.06 297 PRO A N 1
ATOM 2166 C CA . PRO A 1 297 ? -34.720 -12.184 32.655 1.00 82.06 297 PRO A CA 1
ATOM 2167 C C . PRO A 1 297 ? -35.280 -13.077 33.769 1.00 82.06 297 PRO A C 1
ATOM 2169 O O . PRO A 1 297 ? -36.372 -12.833 34.275 1.00 82.06 297 PRO A O 1
ATOM 2172 N N . ALA A 1 298 ? -34.527 -14.104 34.153 1.00 84.88 298 ALA A N 1
ATOM 2173 C CA . ALA A 1 298 ? -34.894 -15.030 35.216 1.00 84.88 298 ALA A CA 1
ATOM 2174 C C . ALA A 1 298 ? -34.158 -14.675 36.509 1.00 84.88 298 ALA A C 1
ATOM 2176 O O . ALA A 1 298 ? -32.960 -14.391 36.492 1.00 84.88 298 ALA A O 1
ATOM 2177 N N . GLU A 1 299 ? -34.857 -14.736 37.636 1.00 85.25 299 GLU A N 1
ATOM 2178 C CA . GLU A 1 299 ? -34.266 -14.541 38.959 1.00 85.25 299 GLU A CA 1
ATOM 2179 C C . GLU A 1 299 ? -34.105 -15.881 39.660 1.00 85.25 299 GLU A C 1
ATOM 2181 O O . GLU A 1 299 ? -35.067 -16.638 39.806 1.00 85.25 299 GLU A O 1
ATOM 2186 N N . ILE A 1 300 ? -32.879 -16.191 40.074 1.00 86.69 300 ILE A N 1
ATOM 2187 C CA . ILE A 1 300 ? -32.549 -17.496 40.641 1.00 86.69 300 ILE A CA 1
ATOM 2188 C C . ILE A 1 300 ? -31.658 -17.319 41.862 1.00 86.69 300 ILE A C 1
ATOM 2190 O O . ILE A 1 300 ? -30.659 -16.601 41.831 1.00 86.69 300 ILE A O 1
ATOM 2194 N N . ALA A 1 301 ? -31.999 -18.026 42.935 1.00 85.38 301 ALA A N 1
ATOM 2195 C CA . ALA A 1 301 ? -31.136 -18.159 44.096 1.00 85.38 301 ALA A CA 1
ATOM 2196 C C . ALA A 1 301 ? -30.132 -19.296 43.863 1.00 85.38 301 ALA A C 1
ATOM 2198 O O . ALA A 1 301 ? -30.507 -20.468 43.791 1.00 85.38 301 ALA A O 1
ATOM 2199 N N . VAL A 1 302 ? -28.849 -18.954 43.777 1.00 86.50 302 VAL A N 1
ATOM 2200 C CA . VAL A 1 302 ? -27.760 -19.917 43.596 1.00 86.50 302 VAL A CA 1
ATOM 2201 C C . VAL A 1 302 ? -26.967 -20.029 44.894 1.00 86.50 302 VAL A C 1
ATOM 2203 O O . VAL A 1 302 ? -26.655 -19.032 45.544 1.00 86.50 302 VAL A O 1
ATOM 2206 N N . THR A 1 303 ? -26.651 -21.262 45.293 1.00 85.88 303 THR A N 1
ATOM 2207 C CA . THR A 1 303 ? -25.736 -21.514 46.415 1.00 85.88 303 THR A CA 1
ATOM 2208 C C . THR A 1 303 ? -24.329 -21.672 45.858 1.00 85.88 303 THR A C 1
ATOM 2210 O O . THR A 1 303 ? -24.078 -22.585 45.073 1.00 85.88 303 THR A O 1
ATOM 2213 N N . LEU A 1 304 ? -23.434 -20.766 46.239 1.00 86.94 304 LEU A N 1
ATOM 2214 C CA . LEU A 1 304 ? -22.038 -20.768 45.817 1.00 86.94 304 LEU A CA 1
ATOM 2215 C C . LEU A 1 304 ? -21.238 -21.878 46.523 1.00 86.94 304 LEU A C 1
ATOM 2217 O O . LEU A 1 304 ? -21.664 -22.355 47.579 1.00 86.94 304 LEU A O 1
ATOM 2221 N N . PRO A 1 305 ? -20.066 -22.273 45.990 1.00 84.50 305 PRO A N 1
ATOM 2222 C CA . PRO A 1 305 ? -19.152 -23.217 46.636 1.00 84.50 305 PRO A CA 1
ATOM 2223 C C . PRO A 1 305 ? -18.806 -22.882 48.096 1.00 84.50 305 PRO A C 1
ATOM 2225 O O . PRO A 1 305 ? -18.673 -23.796 48.908 1.00 84.50 305 PRO A O 1
ATOM 2228 N N . SER A 1 306 ? -18.720 -21.597 48.464 1.00 84.50 306 SER A N 1
ATOM 2229 C CA . SER A 1 306 ? -18.534 -21.155 49.858 1.00 84.50 306 SER A CA 1
ATOM 2230 C C . SER A 1 306 ? -19.727 -21.427 50.788 1.00 84.50 306 SER A C 1
ATOM 2232 O O . SER A 1 306 ? -19.635 -21.193 51.992 1.00 84.50 306 SER A O 1
ATOM 2234 N N . GLY A 1 307 ? -20.864 -21.879 50.252 1.00 81.44 307 GLY A N 1
ATOM 2235 C CA . GLY A 1 307 ? -22.139 -21.998 50.962 1.00 81.44 307 GLY A CA 1
ATOM 2236 C C . GLY A 1 307 ? -22.941 -20.693 51.016 1.00 81.44 307 GLY A C 1
ATOM 2237 O O . GLY A 1 307 ? -24.068 -20.689 51.516 1.00 81.44 307 GLY A O 1
ATOM 2238 N N . ARG A 1 308 ? -22.406 -19.584 50.484 1.00 85.25 308 ARG A N 1
ATOM 2239 C CA . ARG A 1 308 ? -23.124 -18.308 50.386 1.00 85.25 308 ARG A CA 1
ATOM 2240 C C . ARG A 1 308 ? -24.265 -18.419 49.372 1.00 85.25 308 ARG A C 1
ATOM 2242 O O . ARG A 1 308 ? -24.055 -18.852 48.242 1.00 85.25 308 ARG A O 1
ATOM 2249 N N . LYS A 1 309 ? -25.469 -17.995 49.757 1.00 84.25 309 LYS A N 1
ATOM 2250 C CA . LYS A 1 309 ? -26.602 -17.860 48.832 1.00 84.25 309 LYS A CA 1
ATOM 2251 C C . LYS A 1 309 ? -26.580 -16.483 48.190 1.00 84.25 309 LYS A C 1
ATOM 2253 O O . LYS A 1 309 ? -26.441 -15.490 48.899 1.00 84.25 309 LYS A O 1
ATOM 2258 N N . VAL A 1 310 ? -26.714 -16.449 46.872 1.00 86.44 310 VAL A N 1
ATOM 2259 C CA . VAL A 1 310 ? -26.728 -15.223 46.078 1.00 86.44 310 VAL A CA 1
ATOM 2260 C C . VAL A 1 310 ? -27.945 -15.237 45.167 1.00 86.44 310 VAL A C 1
ATOM 2262 O O . VAL A 1 310 ? -28.242 -16.256 44.542 1.00 86.44 310 VAL A O 1
ATOM 2265 N N . GLU A 1 311 ? -28.650 -14.112 45.102 1.00 87.31 311 GLU A N 1
ATOM 2266 C CA . GLU A 1 311 ? -29.734 -13.908 44.147 1.00 87.31 311 GLU A CA 1
ATOM 2267 C C . GLU A 1 311 ? -29.172 -13.301 42.865 1.00 87.31 311 GLU A C 1
ATOM 2269 O O . GLU A 1 311 ? -28.641 -12.186 42.856 1.00 87.31 311 GLU A O 1
ATOM 2274 N N . LEU A 1 312 ? -29.269 -14.072 41.784 1.00 88.50 312 LEU A N 1
ATOM 2275 C CA . LEU A 1 312 ? -28.787 -13.690 40.469 1.00 88.50 312 LEU A CA 1
ATOM 2276 C C . LEU A 1 312 ? -29.965 -13.370 39.553 1.00 88.50 312 LEU A C 1
ATOM 2278 O O . LEU A 1 312 ? -30.867 -14.190 39.383 1.00 88.50 312 LEU A O 1
ATOM 2282 N N . THR A 1 313 ? -29.910 -12.210 38.905 1.00 89.12 313 THR A N 1
ATOM 2283 C CA . THR A 1 313 ? -30.742 -11.916 37.733 1.00 89.12 313 THR A CA 1
ATOM 2284 C C . THR A 1 313 ? -29.969 -12.340 36.495 1.00 89.12 313 THR A C 1
ATOM 2286 O O . THR A 1 313 ? -28.859 -11.854 36.281 1.00 89.12 313 THR A O 1
ATOM 2289 N N . ILE A 1 314 ? -30.535 -13.242 35.698 1.00 90.56 314 ILE A N 1
ATOM 2290 C CA . ILE A 1 314 ? -29.880 -13.895 34.565 1.00 90.56 314 ILE A CA 1
ATOM 2291 C C . ILE A 1 314 ? -30.649 -13.564 33.290 1.00 90.56 314 ILE A C 1
ATOM 2293 O O . ILE A 1 314 ? -31.860 -13.760 33.223 1.00 90.56 314 ILE A O 1
ATOM 2297 N N . ALA A 1 315 ? -29.950 -13.119 32.253 1.00 90.12 315 ALA A N 1
ATOM 2298 C CA . ALA A 1 315 ? -30.508 -12.942 30.920 1.00 90.12 315 ALA A CA 1
ATOM 2299 C C . ALA A 1 315 ? -29.688 -13.747 29.912 1.00 90.12 315 ALA A C 1
ATOM 2301 O O . ALA A 1 315 ? -28.462 -13.782 29.985 1.00 90.12 315 ALA A O 1
ATOM 2302 N N . ALA A 1 316 ? -30.351 -14.380 28.947 1.00 89.56 316 ALA A N 1
ATOM 2303 C CA . ALA A 1 316 ? -29.673 -15.006 27.820 1.00 89.56 316 ALA A CA 1
ATOM 2304 C C . ALA A 1 316 ? -30.146 -14.383 26.514 1.00 89.56 316 ALA A C 1
ATOM 2306 O O . ALA A 1 316 ? -31.337 -14.240 26.264 1.00 89.56 316 ALA A O 1
ATOM 2307 N N . THR A 1 317 ? -29.191 -14.028 25.663 1.00 87.56 317 THR A N 1
ATOM 2308 C CA . THR A 1 317 ? -29.454 -13.543 24.312 1.00 87.56 317 THR A CA 1
ATOM 2309 C C . THR A 1 317 ? -28.787 -14.479 23.322 1.00 87.56 317 THR A C 1
ATOM 2311 O O . THR A 1 317 ? -27.577 -14.710 23.375 1.00 87.56 317 THR A O 1
ATOM 2314 N N . ARG A 1 318 ? -29.570 -15.005 22.380 1.00 86.00 318 ARG A N 1
ATOM 2315 C CA . ARG A 1 318 ? -29.028 -15.750 21.245 1.00 86.00 318 ARG A CA 1
ATOM 2316 C C . ARG A 1 318 ? -28.505 -14.753 20.217 1.00 86.00 318 ARG A C 1
ATOM 2318 O O . ARG A 1 318 ? -29.288 -14.050 19.582 1.00 86.00 318 ARG A O 1
ATOM 2325 N N . SER A 1 319 ? -27.190 -14.697 20.050 1.00 80.31 319 SER A N 1
ATOM 2326 C CA . SER A 1 319 ? -26.541 -13.820 19.080 1.00 80.31 319 SER A CA 1
ATOM 2327 C C . SER A 1 319 ? -26.065 -14.616 17.869 1.00 80.31 319 SER A C 1
ATOM 2329 O O . SER A 1 319 ? -25.575 -15.743 17.983 1.00 80.31 319 SER A O 1
ATOM 2331 N N . ARG A 1 320 ? -26.223 -14.023 16.685 1.00 74.25 320 ARG A N 1
ATOM 2332 C CA . ARG A 1 320 ? -25.667 -14.548 15.438 1.00 74.25 320 ARG A CA 1
ATOM 2333 C C . ARG A 1 320 ? -24.499 -13.649 15.045 1.00 74.25 320 ARG A C 1
ATOM 2335 O O . ARG A 1 320 ? -24.732 -12.463 14.803 1.00 74.25 320 ARG A O 1
ATOM 2342 N N . PRO A 1 321 ? -23.260 -14.163 14.986 1.00 64.19 321 PRO A N 1
ATOM 2343 C CA . PRO A 1 321 ? -22.152 -13.371 14.489 1.00 64.19 321 PRO A CA 1
ATOM 2344 C C . PRO A 1 321 ? -22.458 -12.957 13.047 1.00 64.19 321 PRO A C 1
ATOM 2346 O O . PRO A 1 321 ? -22.713 -13.803 12.191 1.00 64.19 321 PRO A O 1
ATOM 2349 N N . ALA A 1 322 ? -22.460 -11.649 12.783 1.00 55.00 322 ALA A N 1
ATOM 2350 C CA . ALA A 1 322 ? -22.608 -11.110 11.437 1.00 55.00 322 ALA A CA 1
ATOM 2351 C C . ALA A 1 322 ? -21.330 -11.416 10.643 1.00 55.00 322 ALA A C 1
ATOM 2353 O O . ALA A 1 322 ? -20.393 -10.619 10.606 1.00 55.00 322 ALA A O 1
ATOM 2354 N N . LEU A 1 323 ? -21.257 -12.611 10.060 1.00 56.22 323 LEU A N 1
ATOM 2355 C CA . LEU A 1 323 ? -20.193 -12.963 9.131 1.00 56.22 323 LEU A CA 1
ATOM 2356 C C . LEU A 1 323 ? -20.490 -12.325 7.765 1.00 56.22 323 LEU A C 1
ATOM 2358 O O . LEU A 1 323 ? -21.626 -12.407 7.288 1.00 56.22 323 LEU A O 1
ATOM 2362 N N . PRO A 1 324 ? -19.499 -11.690 7.116 1.00 46.53 324 PRO A N 1
ATOM 2363 C CA . PRO A 1 324 ? -19.660 -11.204 5.758 1.00 46.53 324 PRO A CA 1
ATOM 2364 C C . PRO A 1 324 ? -19.726 -12.412 4.818 1.00 46.53 324 PRO A C 1
ATOM 2366 O O . PRO A 1 324 ? -18.711 -13.059 4.584 1.00 46.53 324 PRO A O 1
ATOM 2369 N N . SER A 1 325 ? -20.934 -12.715 4.335 1.00 50.88 325 SER A N 1
ATOM 2370 C CA . SER A 1 325 ? -21.240 -13.546 3.160 1.00 50.88 325 SER A CA 1
ATOM 2371 C C . SER A 1 325 ? -20.340 -14.777 2.950 1.00 50.88 325 SER A C 1
ATOM 2373 O O . SER A 1 325 ? -19.346 -14.710 2.225 1.00 50.88 325 SER A O 1
ATOM 2375 N N . ALA A 1 326 ? -20.740 -15.916 3.512 1.00 44.22 326 ALA A N 1
ATOM 2376 C CA . ALA A 1 326 ? -20.355 -17.228 3.002 1.00 44.22 326 ALA A CA 1
ATOM 2377 C C . ALA A 1 326 ? -21.612 -18.100 2.894 1.00 44.22 326 ALA A C 1
ATOM 2379 O O . ALA A 1 326 ? -22.473 -18.072 3.774 1.00 44.22 326 ALA A O 1
ATOM 2380 N N . ASP A 1 327 ? -21.713 -18.787 1.763 1.00 47.19 327 ASP A N 1
ATOM 2381 C CA . ASP A 1 327 ? -22.887 -19.475 1.248 1.00 47.19 327 ASP A CA 1
ATOM 2382 C C . ASP A 1 327 ? -23.542 -20.479 2.217 1.00 47.19 327 ASP A C 1
ATOM 2384 O O . ASP A 1 327 ? -22.889 -21.263 2.902 1.00 47.19 327 ASP A O 1
ATOM 2388 N N . ILE A 1 328 ? -24.875 -20.406 2.221 1.00 52.84 328 ILE A N 1
ATOM 2389 C CA . ILE A 1 328 ? -25.901 -21.443 2.420 1.00 52.84 328 ILE A CA 1
ATOM 2390 C C . ILE A 1 328 ? -25.364 -22.809 2.904 1.00 52.84 328 ILE A C 1
ATOM 2392 O O . ILE A 1 328 ? -24.807 -23.585 2.130 1.00 52.84 328 ILE A O 1
ATOM 2396 N N . GLY A 1 329 ? -25.626 -23.133 4.179 1.00 47.53 329 GLY A N 1
ATOM 2397 C CA . GLY A 1 329 ? -25.493 -24.494 4.727 1.00 47.53 329 GLY A CA 1
ATOM 2398 C C . GLY A 1 329 ? -25.147 -24.589 6.220 1.00 47.53 329 GLY A C 1
ATOM 2399 O O . GLY A 1 329 ? -25.450 -25.596 6.850 1.00 47.53 329 GLY A O 1
ATOM 2400 N N . ALA A 1 330 ? -24.559 -23.544 6.812 1.00 48.91 330 ALA A N 1
ATOM 2401 C CA . ALA A 1 330 ? -24.118 -23.527 8.217 1.00 48.91 330 ALA A CA 1
ATOM 2402 C C . ALA A 1 330 ? -25.029 -22.687 9.143 1.00 48.91 330 ALA A C 1
ATOM 2404 O O . ALA A 1 330 ? -24.550 -22.080 10.101 1.00 48.91 330 ALA A O 1
ATOM 2405 N N . GLU A 1 331 ? -26.335 -22.621 8.856 1.00 49.50 331 GLU A N 1
ATOM 2406 C CA . GLU A 1 331 ? -27.287 -21.721 9.536 1.00 49.50 331 GLU A CA 1
ATOM 2407 C C . GLU A 1 331 ? -27.423 -21.955 11.054 1.00 49.50 331 GLU A C 1
ATOM 2409 O O . GLU A 1 331 ? -27.683 -21.006 11.795 1.00 49.50 331 GLU A O 1
ATOM 2414 N N . GLU A 1 332 ? -27.206 -23.178 11.549 1.00 50.56 332 GLU A N 1
ATOM 2415 C CA . GLU A 1 332 ? -27.278 -23.484 12.990 1.00 50.56 332 GLU A CA 1
ATOM 2416 C C . GLU A 1 332 ? -25.917 -23.511 13.695 1.0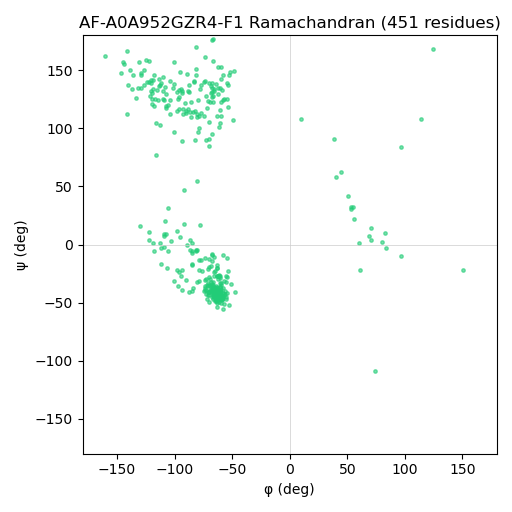0 50.56 332 GLU A C 1
ATOM 2418 O O . GLU A 1 332 ? -25.850 -23.305 14.908 1.00 50.56 332 GLU A O 1
ATOM 2423 N N . SER A 1 333 ? -24.823 -23.711 12.956 1.00 53.75 333 SER A N 1
ATOM 2424 C CA . SER A 1 333 ? -23.526 -24.080 13.541 1.00 53.75 333 SER A CA 1
ATOM 2425 C C . SER A 1 333 ? -22.719 -22.902 14.103 1.00 53.75 333 SER A C 1
ATOM 2427 O O . SER A 1 333 ? -21.658 -23.115 14.682 1.00 53.75 333 SER A O 1
ATOM 2429 N N . LEU A 1 334 ? -23.203 -21.670 13.926 1.00 62.03 334 LEU A N 1
ATOM 2430 C CA . LEU A 1 334 ? -22.535 -20.431 14.350 1.00 62.03 334 LEU A CA 1
ATOM 2431 C C . LEU A 1 334 ? -23.355 -19.620 15.364 1.00 62.03 334 LEU A C 1
ATOM 2433 O O . LEU A 1 334 ? -22.945 -18.527 15.747 1.00 62.03 334 LEU A O 1
ATOM 2437 N N . ALA A 1 335 ? -24.530 -20.107 15.774 1.00 72.44 335 ALA A N 1
ATOM 2438 C CA . ALA A 1 335 ? -25.328 -19.428 16.786 1.00 72.44 335 ALA A CA 1
ATOM 2439 C C . ALA A 1 335 ? -24.671 -19.587 18.162 1.00 72.44 335 ALA A C 1
ATOM 2441 O O . ALA A 1 335 ? -24.403 -20.706 18.594 1.00 72.44 335 ALA A O 1
ATOM 2442 N N . VAL A 1 336 ? -24.466 -18.470 18.856 1.00 86.94 336 VAL A N 1
ATOM 2443 C CA . VAL A 1 336 ? -23.825 -18.436 20.174 1.00 86.94 336 VAL A CA 1
ATOM 2444 C C . VAL A 1 336 ? -24.797 -17.829 21.180 1.00 86.94 336 VAL A C 1
ATOM 2446 O O . VAL A 1 336 ? -25.537 -16.891 20.871 1.00 86.94 336 VAL A O 1
ATOM 2449 N N . TRP A 1 337 ? -24.811 -18.364 22.393 1.00 88.75 337 TRP A N 1
ATOM 2450 C CA . TRP A 1 337 ? -25.582 -17.829 23.506 1.00 88.75 337 TRP A CA 1
ATOM 2451 C C . TRP A 1 337 ? -24.704 -16.930 24.363 1.00 88.75 337 TRP A C 1
ATOM 2453 O O . TRP A 1 337 ? -23.636 -17.341 24.808 1.00 88.75 337 TRP A O 1
ATOM 2463 N N . ILE A 1 338 ? -25.161 -15.706 24.607 1.00 90.75 338 ILE A N 1
ATOM 2464 C CA . ILE A 1 338 ? -24.544 -14.788 25.562 1.00 90.75 338 ILE A CA 1
ATOM 2465 C C . ILE A 1 338 ? -25.437 -14.781 26.796 1.00 90.75 338 ILE A C 1
ATOM 2467 O O . ILE A 1 338 ? -26.577 -14.327 26.721 1.00 90.75 338 ILE A O 1
ATOM 2471 N N . VAL A 1 339 ? -24.932 -15.305 27.906 1.00 91.38 339 VAL A N 1
ATOM 2472 C CA . VAL A 1 339 ? -25.616 -15.335 29.199 1.00 91.38 339 VAL A CA 1
ATOM 2473 C C . VAL A 1 339 ? -24.961 -14.302 30.096 1.00 91.38 339 VAL A C 1
ATOM 2475 O O . VAL A 1 339 ? -23.763 -14.390 30.361 1.00 91.38 339 VAL A O 1
ATOM 2478 N N . THR A 1 340 ? -25.733 -13.325 30.555 1.00 92.50 340 THR A N 1
ATOM 2479 C CA . THR A 1 340 ? -25.290 -12.337 31.535 1.00 92.50 340 THR A CA 1
ATOM 2480 C C . THR A 1 340 ? -25.989 -12.577 32.860 1.00 92.50 340 THR A C 1
ATOM 2482 O O . THR A 1 340 ? -27.151 -12.981 32.895 1.00 92.50 340 THR A O 1
ATOM 2485 N N . PHE A 1 341 ? -25.282 -12.359 33.963 1.00 92.06 341 PHE A N 1
ATOM 2486 C CA . PHE A 1 341 ? -25.871 -12.413 35.290 1.00 92.06 341 PHE A CA 1
ATOM 2487 C C . PHE A 1 341 ? -25.222 -11.425 36.247 1.00 92.06 341 PHE A C 1
ATOM 2489 O O . PHE A 1 341 ? -24.025 -11.134 36.166 1.00 92.06 341 PHE A O 1
ATOM 2496 N N . ARG A 1 342 ? -26.023 -10.918 37.180 1.00 91.19 342 ARG A N 1
ATOM 2497 C CA . ARG A 1 342 ? -25.586 -9.961 38.199 1.00 91.19 342 ARG A CA 1
ATOM 2498 C C . ARG A 1 342 ? -26.132 -10.331 39.568 1.00 91.19 342 ARG A C 1
ATOM 2500 O O . ARG A 1 342 ? -27.245 -10.837 39.665 1.00 91.19 342 ARG A O 1
ATOM 2507 N N . ASP A 1 343 ? -25.344 -10.054 40.600 1.00 89.75 343 ASP A N 1
ATOM 2508 C CA . ASP A 1 343 ? -25.747 -10.198 41.998 1.00 89.75 343 ASP A CA 1
ATOM 2509 C C . ASP A 1 343 ? -26.546 -8.966 42.438 1.00 89.75 343 ASP A C 1
ATOM 2511 O O . ASP A 1 343 ? -26.017 -7.853 42.476 1.00 89.75 343 ASP A O 1
ATOM 2515 N N . GLU A 1 344 ? -27.825 -9.164 42.760 1.00 85.25 344 GLU A N 1
ATOM 2516 C CA . GLU A 1 344 ? -28.701 -8.108 43.282 1.00 85.25 344 GLU A CA 1
ATOM 2517 C C . GLU A 1 344 ? -28.937 -8.198 44.794 1.00 85.25 344 GLU A C 1
ATOM 2519 O O . GLU A 1 344 ? -29.654 -7.366 45.356 1.00 85.25 344 GLU A O 1
ATOM 2524 N N . SER A 1 345 ? -28.301 -9.147 45.484 1.00 81.19 345 SER A N 1
ATOM 2525 C CA . SER A 1 345 ? -28.550 -9.430 46.905 1.00 81.19 345 SER A CA 1
ATOM 2526 C C . SER A 1 345 ? -28.320 -8.189 47.776 1.00 81.19 345 SER A C 1
ATOM 2528 O O . SER A 1 345 ? -29.131 -7.853 48.639 1.00 81.19 345 SER A O 1
ATOM 2530 N N . ALA A 1 346 ? -27.236 -7.450 47.512 1.00 81.88 346 ALA A N 1
ATOM 2531 C CA . ALA A 1 346 ? -26.903 -6.228 48.245 1.00 81.88 346 ALA A CA 1
ATOM 2532 C C . ALA A 1 346 ? -27.892 -5.083 47.972 1.00 81.88 346 ALA A C 1
ATOM 2534 O O . ALA A 1 346 ? -28.273 -4.357 48.891 1.00 81.88 346 ALA A O 1
ATOM 2535 N N . LYS A 1 347 ? -28.334 -4.937 46.716 1.00 81.31 347 LYS A N 1
ATOM 2536 C CA . LYS A 1 347 ? -29.302 -3.908 46.323 1.00 81.31 347 LYS A CA 1
ATOM 2537 C C . LYS A 1 347 ? -30.647 -4.157 47.004 1.00 81.31 347 LYS A C 1
ATOM 2539 O O . LYS A 1 347 ? -31.186 -3.243 47.621 1.00 81.31 347 LYS A O 1
ATOM 2544 N N . ARG A 1 348 ? -31.133 -5.401 46.977 1.00 80.44 348 ARG A N 1
ATOM 2545 C CA . ARG A 1 348 ? -32.385 -5.799 47.636 1.00 80.44 348 ARG A CA 1
ATOM 2546 C C . ARG A 1 348 ? -32.334 -5.621 49.144 1.00 80.44 348 ARG A C 1
ATOM 2548 O O . ARG A 1 348 ? -33.285 -5.109 49.724 1.00 80.44 348 ARG A O 1
ATOM 2555 N N . ALA A 1 349 ? -31.222 -5.984 49.783 1.00 81.50 349 ALA A N 1
ATOM 2556 C CA . ALA A 1 349 ? -31.046 -5.760 51.217 1.00 81.50 349 ALA A CA 1
ATOM 2557 C C . ALA A 1 349 ? -31.111 -4.265 51.574 1.00 81.50 349 ALA A C 1
ATOM 2559 O O . ALA A 1 349 ? -31.726 -3.893 52.571 1.00 81.50 349 ALA A O 1
ATOM 2560 N N . MET A 1 350 ? -30.517 -3.405 50.742 1.00 82.50 350 MET A N 1
ATOM 2561 C CA . MET A 1 350 ? -30.545 -1.956 50.937 1.00 82.50 350 MET A CA 1
ATOM 2562 C C . MET A 1 350 ? -31.939 -1.361 50.695 1.00 82.50 350 MET A C 1
ATOM 2564 O O . MET A 1 350 ? -32.375 -0.511 51.471 1.00 82.50 350 MET A O 1
ATOM 2568 N N . GLU A 1 351 ? -32.655 -1.817 49.665 1.00 85.50 351 GLU A N 1
ATOM 2569 C CA . GLU A 1 351 ? -34.047 -1.426 49.404 1.00 85.50 351 GLU A CA 1
ATOM 2570 C C . GLU A 1 351 ? -34.966 -1.858 50.554 1.00 85.50 351 GLU A C 1
ATOM 2572 O O . GLU A 1 351 ? -35.686 -1.030 51.106 1.00 85.50 351 GLU A O 1
ATOM 2577 N N . ALA A 1 352 ? -34.857 -3.107 51.013 1.00 84.75 352 ALA A N 1
ATOM 2578 C CA . ALA A 1 352 ? -35.627 -3.611 52.147 1.00 84.75 352 ALA A CA 1
ATOM 2579 C C . ALA A 1 352 ? -35.326 -2.852 53.452 1.00 84.75 352 ALA A C 1
ATOM 2581 O O . ALA A 1 352 ? -36.245 -2.544 54.214 1.00 84.75 352 ALA A O 1
ATOM 2582 N N . ALA A 1 353 ? -34.055 -2.520 53.710 1.00 85.56 353 ALA A N 1
ATOM 2583 C CA . ALA A 1 353 ? -33.662 -1.718 54.868 1.00 85.56 353 ALA A CA 1
ATOM 2584 C C . ALA A 1 353 ? -34.232 -0.295 54.790 1.00 85.56 353 ALA A C 1
ATOM 2586 O O . ALA A 1 353 ? -34.782 0.202 55.772 1.00 85.56 353 ALA A O 1
ATOM 2587 N N . ARG A 1 354 ? -34.160 0.341 53.613 1.00 86.19 354 ARG A N 1
ATOM 2588 C CA . ARG A 1 354 ? -34.742 1.667 53.377 1.00 86.19 354 ARG A CA 1
ATOM 2589 C C . ARG A 1 354 ? -36.249 1.660 53.611 1.00 86.19 354 ARG A C 1
ATOM 2591 O O . ARG A 1 354 ? -36.757 2.553 54.286 1.00 86.19 354 ARG A O 1
ATOM 2598 N N . ASP A 1 355 ? -36.951 0.664 53.083 1.00 87.31 355 ASP A N 1
ATOM 2599 C CA . ASP A 1 355 ? -38.397 0.532 53.254 1.00 87.31 355 ASP A CA 1
ATOM 2600 C C . ASP A 1 355 ? -38.777 0.326 54.722 1.00 87.31 355 ASP A C 1
ATOM 2602 O O . ASP A 1 355 ? -39.779 0.874 55.182 1.00 87.31 355 ASP A O 1
ATOM 2606 N N . ALA A 1 356 ? -37.971 -0.421 55.481 1.00 87.88 356 ALA A N 1
ATOM 2607 C CA . ALA A 1 356 ? -38.162 -0.572 56.919 1.00 87.88 356 ALA A CA 1
ATOM 2608 C C . ALA A 1 356 ? -37.992 0.767 57.660 1.00 87.88 356 ALA A C 1
ATOM 2610 O O . ALA A 1 356 ? -38.877 1.145 58.428 1.00 87.88 356 ALA A O 1
ATOM 2611 N N . THR A 1 357 ? -36.924 1.524 57.378 1.00 88.25 357 THR A N 1
ATOM 2612 C CA . THR A 1 357 ? -36.704 2.855 57.972 1.00 88.25 357 THR A CA 1
ATOM 2613 C C . THR A 1 357 ? -37.825 3.833 57.620 1.00 88.25 357 THR A C 1
ATOM 2615 O O . THR A 1 357 ? -38.280 4.586 58.478 1.00 88.25 357 THR A O 1
ATOM 2618 N N . LEU A 1 358 ? -38.306 3.821 56.372 1.00 89.25 358 LEU A N 1
ATOM 2619 C CA . LEU A 1 358 ? -39.417 4.677 55.949 1.00 89.25 358 LEU A CA 1
ATOM 2620 C C . LEU A 1 358 ? -40.701 4.360 56.718 1.00 89.25 358 LEU A C 1
ATOM 2622 O O . LEU A 1 358 ? -41.370 5.286 57.174 1.00 89.25 358 LEU A O 1
ATOM 2626 N N . ARG A 1 359 ? -41.026 3.074 56.908 1.00 88.00 359 ARG A N 1
ATOM 2627 C CA . ARG A 1 359 ? -42.196 2.665 57.701 1.00 88.00 359 ARG A CA 1
ATOM 2628 C C . ARG A 1 359 ? -42.080 3.102 59.160 1.00 88.00 359 ARG A C 1
ATOM 2630 O O . ARG A 1 359 ? -43.063 3.574 59.723 1.00 88.00 359 ARG A O 1
ATOM 2637 N N . GLU A 1 360 ? -40.900 2.975 59.764 1.00 87.56 360 GLU A N 1
ATOM 2638 C CA . GLU A 1 360 ? -40.659 3.411 61.145 1.00 87.56 360 GLU A CA 1
ATOM 2639 C C . GLU A 1 360 ? -40.819 4.930 61.293 1.00 87.56 360 GLU A C 1
ATOM 2641 O O . GLU A 1 360 ? -41.517 5.399 62.194 1.00 87.56 360 GLU A O 1
ATOM 2646 N N . LEU A 1 361 ? -40.257 5.703 60.358 1.00 87.19 361 LEU A N 1
ATOM 2647 C CA . LEU A 1 361 ? -40.398 7.158 60.338 1.00 87.19 361 LEU A CA 1
ATOM 2648 C C . LEU A 1 361 ? -41.863 7.583 60.161 1.00 87.19 361 LEU A C 1
ATOM 2650 O O . LEU A 1 361 ? -42.334 8.478 60.859 1.00 87.19 361 LEU A O 1
ATOM 2654 N N . GLN A 1 362 ? -42.600 6.928 59.260 1.00 85.31 362 GLN A N 1
ATOM 2655 C CA . GLN A 1 362 ? -44.029 7.182 59.060 1.00 85.31 362 GLN A CA 1
ATOM 2656 C C . GLN A 1 362 ? -44.841 6.891 60.328 1.00 85.31 362 GLN A C 1
ATOM 2658 O O . GLN A 1 362 ? -45.683 7.705 60.711 1.00 85.31 362 GLN A O 1
ATOM 2663 N N . ALA A 1 363 ? -44.563 5.776 61.008 1.0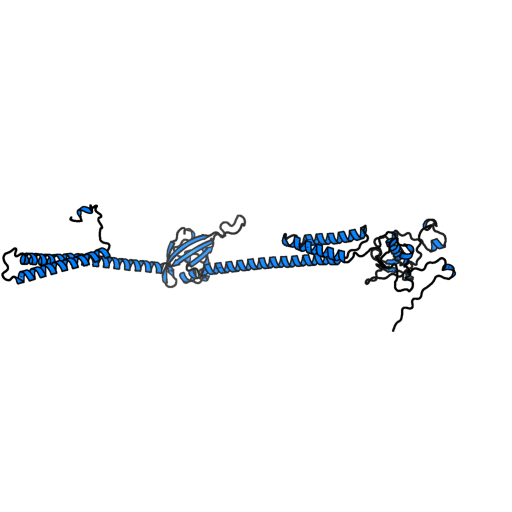0 83.94 363 ALA A N 1
ATOM 2664 C CA . ALA A 1 363 ? -45.224 5.425 62.260 1.00 83.94 363 ALA A CA 1
ATOM 2665 C C . ALA A 1 363 ? -44.927 6.445 63.376 1.00 83.94 363 ALA A C 1
ATOM 2667 O O . ALA A 1 363 ? -45.841 6.869 64.083 1.00 83.94 363 ALA A O 1
ATOM 2668 N N . ALA A 1 364 ? -43.674 6.896 63.499 1.00 84.75 364 ALA A N 1
ATOM 2669 C CA . ALA A 1 364 ? -43.279 7.919 64.466 1.00 84.75 364 ALA A CA 1
ATOM 2670 C C . ALA A 1 364 ? -43.957 9.274 64.197 1.00 84.75 364 ALA A C 1
ATOM 2672 O O . ALA A 1 364 ? -44.453 9.914 65.127 1.00 84.75 364 ALA A O 1
ATOM 2673 N N . THR A 1 365 ? -44.033 9.693 62.931 1.00 81.50 365 THR A N 1
ATOM 2674 C CA . THR A 1 365 ? -44.736 10.921 62.530 1.00 81.50 365 THR A CA 1
ATOM 2675 C C . THR A 1 365 ? -46.229 10.840 62.844 1.00 81.50 365 THR A C 1
ATOM 2677 O O . THR A 1 365 ? -46.785 11.780 63.411 1.00 81.50 365 THR A O 1
ATOM 2680 N N . ALA A 1 366 ? -46.877 9.708 62.551 1.00 80.31 366 ALA A N 1
ATOM 2681 C CA . ALA A 1 366 ? -48.285 9.504 62.882 1.00 80.31 366 ALA A CA 1
ATOM 2682 C C . ALA A 1 366 ? -48.537 9.589 64.400 1.00 80.31 366 ALA A C 1
ATOM 2684 O O . ALA A 1 366 ? -49.431 10.318 64.831 1.00 80.31 366 ALA A O 1
ATOM 2685 N N . ALA A 1 367 ? -47.701 8.932 65.213 1.00 80.56 367 ALA A N 1
ATOM 2686 C CA . ALA A 1 367 ? -47.808 8.975 66.673 1.00 80.56 367 ALA A CA 1
ATOM 2687 C C . ALA A 1 367 ? -47.580 10.387 67.251 1.00 80.56 367 ALA A C 1
ATOM 2689 O O . ALA A 1 367 ? -48.300 10.808 68.159 1.00 80.56 367 ALA A O 1
ATOM 2690 N N . LYS A 1 368 ? -46.617 11.154 66.708 1.00 80.69 368 LYS A N 1
ATOM 2691 C CA . LYS A 1 368 ? -46.394 12.567 67.073 1.00 80.69 368 LYS A CA 1
ATOM 2692 C C . LYS A 1 368 ? -47.652 13.402 66.814 1.00 80.69 368 LYS A C 1
ATOM 2694 O O . LYS A 1 368 ? -48.055 14.179 67.680 1.00 80.69 368 LYS A O 1
ATOM 2699 N N . ASN A 1 369 ? -48.276 13.233 65.650 1.00 77.75 369 ASN A N 1
ATOM 2700 C CA . ASN A 1 369 ? -49.464 13.997 65.271 1.00 77.75 369 ASN A CA 1
ATOM 2701 C C . ASN A 1 369 ? -50.667 13.662 66.167 1.00 77.75 369 ASN A C 1
ATOM 2703 O O . ASN A 1 369 ? -51.361 14.572 66.624 1.00 77.75 369 ASN A O 1
ATOM 2707 N N . GLU A 1 370 ? -50.880 12.380 66.481 1.00 81.56 370 GLU A N 1
ATOM 2708 C CA . GLU A 1 370 ? -51.942 11.937 67.394 1.00 81.56 370 GLU A CA 1
ATOM 2709 C C . GLU A 1 370 ? -51.761 12.512 68.809 1.00 81.56 370 GLU A C 1
ATOM 2711 O O . GLU A 1 370 ? -52.704 13.056 69.392 1.00 81.56 370 GLU A O 1
ATOM 2716 N N . PHE A 1 371 ? -50.536 12.465 69.344 1.00 82.12 371 PHE A N 1
ATOM 2717 C CA . PHE A 1 371 ? -50.216 13.029 70.655 1.00 82.12 371 PHE A CA 1
ATOM 2718 C C . PHE A 1 371 ? -50.518 14.533 70.724 1.00 82.12 371 PHE A C 1
ATOM 2720 O O . PHE A 1 371 ? -51.173 14.995 71.662 1.00 82.12 371 PHE A O 1
ATOM 2727 N N . LEU A 1 372 ? -50.091 15.300 69.716 1.00 80.56 372 LEU A N 1
ATOM 2728 C CA . LEU A 1 372 ? -50.315 16.748 69.673 1.00 80.56 372 LEU A CA 1
ATOM 2729 C C . LEU A 1 372 ? -51.799 17.106 69.555 1.00 80.56 372 LEU A C 1
ATOM 2731 O O . LEU A 1 372 ? -52.270 18.015 70.244 1.00 80.56 372 LEU A O 1
ATOM 2735 N N . ALA A 1 373 ? -52.555 16.372 68.734 1.00 78.75 373 ALA A N 1
ATOM 2736 C CA . ALA A 1 373 ? -53.996 16.563 68.616 1.00 78.75 373 ALA A CA 1
ATOM 2737 C C . ALA A 1 373 ? -54.707 16.312 69.955 1.00 78.75 373 ALA A C 1
ATOM 2739 O O . ALA A 1 373 ? -55.559 17.102 70.364 1.00 78.75 373 ALA A O 1
ATOM 2740 N N . ARG A 1 374 ? -54.324 15.255 70.678 1.00 78.62 374 ARG A N 1
ATOM 2741 C CA . ARG A 1 374 ? -54.910 14.930 71.981 1.00 78.62 374 ARG A CA 1
ATOM 2742 C C . ARG A 1 374 ? -54.609 15.991 73.041 1.00 78.62 374 ARG A C 1
ATOM 2744 O O . ARG A 1 374 ? -55.531 16.459 73.708 1.00 78.62 374 ARG A O 1
ATOM 2751 N N . ILE A 1 375 ? -53.348 16.407 73.165 1.00 81.88 375 ILE A N 1
ATOM 2752 C CA . ILE A 1 375 ? -52.936 17.435 74.134 1.00 81.88 375 ILE A CA 1
ATOM 2753 C C . ILE A 1 375 ? -53.658 18.764 73.878 1.00 81.88 375 ILE A C 1
ATOM 2755 O O . ILE A 1 375 ? -54.059 19.429 74.831 1.00 81.88 375 ILE A O 1
ATOM 2759 N N . SER A 1 376 ? -53.908 19.125 72.613 1.00 80.62 376 SER A N 1
ATOM 2760 C CA . SER A 1 376 ? -54.720 20.302 72.264 1.00 80.62 376 SER A CA 1
ATOM 2761 C C . SER A 1 376 ? -56.082 20.301 72.957 1.00 80.62 376 SER A C 1
ATOM 2763 O O . SER A 1 376 ? -56.470 21.275 73.609 1.00 80.62 376 SER A O 1
ATOM 2765 N N . HIS A 1 377 ? -56.809 19.191 72.830 1.00 83.38 377 HIS A N 1
ATOM 2766 C CA . HIS A 1 377 ? -58.149 19.053 73.387 1.00 83.38 377 HIS A CA 1
ATOM 2767 C C . HIS A 1 377 ? -58.130 19.046 74.920 1.00 83.38 377 HIS A C 1
ATOM 2769 O O . HIS A 1 377 ? -58.981 19.684 75.552 1.00 83.38 377 HIS A O 1
ATOM 2775 N N . GLU A 1 378 ? -57.141 18.377 75.515 1.00 85.38 378 GLU A N 1
ATOM 2776 C CA . GLU A 1 378 ? -56.984 18.302 76.969 1.00 85.38 378 GLU A CA 1
ATOM 2777 C C . GLU A 1 378 ? -56.566 19.645 77.591 1.00 85.38 378 GLU A C 1
ATOM 2779 O O . GLU A 1 378 ? -56.967 19.922 78.717 1.00 85.38 378 GLU A O 1
ATOM 2784 N N . LEU A 1 379 ? -55.840 20.512 76.871 1.00 85.12 379 LEU A N 1
ATOM 2785 C CA . LEU A 1 379 ? -55.466 21.853 77.346 1.00 85.12 379 LEU A CA 1
ATOM 2786 C C . LEU A 1 379 ? -56.552 22.907 77.109 1.00 85.12 379 LEU A C 1
ATOM 2788 O O . LEU A 1 379 ? -56.760 23.763 77.968 1.00 85.12 379 LEU A O 1
ATOM 2792 N N . ARG A 1 380 ? -57.274 22.852 75.982 1.00 82.69 380 ARG A N 1
ATOM 2793 C CA . ARG A 1 380 ? -58.338 23.820 75.659 1.00 82.69 380 ARG A CA 1
ATOM 2794 C C . ARG A 1 380 ? -59.432 23.827 76.721 1.00 82.69 380 ARG A C 1
ATOM 2796 O O . ARG A 1 380 ? -59.854 24.890 77.157 1.00 82.69 380 ARG A O 1
ATOM 2803 N N . THR A 1 381 ? -59.858 22.648 77.159 1.00 82.62 381 THR A N 1
ATOM 2804 C CA . THR A 1 381 ? -60.963 22.483 78.114 1.00 82.62 381 THR A CA 1
ATOM 2805 C C . THR A 1 381 ? -60.726 23.214 79.452 1.00 82.62 381 THR A C 1
ATOM 2807 O O . THR A 1 381 ? -61.548 24.061 79.811 1.00 82.62 381 THR A O 1
ATOM 2810 N N . PRO A 1 382 ? -59.621 22.977 80.191 1.00 85.06 382 PRO A N 1
ATOM 2811 C CA . PRO A 1 382 ? -59.343 23.695 81.433 1.00 85.06 382 PRO A CA 1
ATOM 2812 C C . PRO A 1 382 ? -59.040 25.179 81.202 1.00 85.06 382 PRO A C 1
ATOM 2814 O O . PRO A 1 382 ? -59.462 26.008 82.009 1.00 85.06 382 PRO A O 1
ATOM 2817 N N . LEU A 1 383 ? -58.370 25.551 80.103 1.00 86.12 383 LEU A N 1
ATOM 2818 C CA . LEU A 1 383 ? -58.088 26.960 79.817 1.00 86.12 383 LEU A CA 1
ATOM 2819 C C . LEU A 1 383 ? -59.364 27.758 79.542 1.00 86.12 383 LEU A C 1
ATOM 2821 O O . LEU A 1 383 ? -59.534 28.847 80.082 1.00 86.12 383 LEU A O 1
ATOM 2825 N N . SER A 1 384 ? -60.276 27.209 78.738 1.00 83.25 384 SER A N 1
ATOM 2826 C CA . SER A 1 384 ? -61.576 27.821 78.463 1.00 83.25 384 SER A CA 1
ATOM 2827 C C . SER A 1 384 ? -62.395 27.990 79.742 1.00 83.25 384 SER A C 1
ATOM 2829 O O . SER A 1 384 ? -63.054 29.015 79.900 1.00 83.25 384 SER A O 1
ATOM 2831 N N . ALA A 1 385 ? -62.309 27.045 80.684 1.00 86.69 385 ALA A N 1
ATOM 2832 C CA . ALA A 1 385 ? -62.942 27.185 81.993 1.00 86.69 385 ALA A CA 1
ATOM 2833 C C . ALA A 1 385 ? -62.322 28.329 82.819 1.00 86.69 385 ALA A C 1
ATOM 2835 O O . ALA A 1 385 ? -63.056 29.150 83.362 1.00 86.69 385 ALA A O 1
ATOM 2836 N N . ILE A 1 386 ? -60.988 28.439 82.876 1.00 86.81 386 ILE A N 1
ATOM 2837 C CA . ILE A 1 386 ? -60.281 29.530 83.579 1.00 86.81 386 ILE A CA 1
ATOM 2838 C C . ILE A 1 386 ? -60.630 30.899 82.972 1.00 86.81 386 ILE A C 1
ATOM 2840 O O . ILE A 1 386 ? -60.915 31.851 83.703 1.00 86.81 386 ILE A O 1
ATOM 2844 N N . ILE A 1 387 ? -60.659 31.001 81.641 1.00 88.50 387 ILE A N 1
ATOM 2845 C CA . ILE A 1 387 ? -61.084 32.207 80.916 1.00 88.50 387 ILE A CA 1
ATOM 2846 C C . ILE A 1 387 ? -62.546 32.539 81.251 1.00 88.50 387 ILE A C 1
ATOM 2848 O O . ILE A 1 387 ? -62.840 33.682 81.585 1.00 88.50 387 ILE A O 1
ATOM 2852 N N . GLY A 1 388 ? -63.448 31.552 81.238 1.00 85.50 388 GLY A N 1
ATOM 2853 C CA . GLY A 1 388 ? -64.861 31.750 81.569 1.00 85.50 388 GLY A CA 1
ATOM 2854 C C . GLY A 1 388 ? -65.083 32.218 83.010 1.00 85.50 388 GLY A C 1
ATOM 2855 O O . GLY A 1 388 ? -65.790 33.197 83.239 1.00 85.50 388 GLY A O 1
ATOM 2856 N N . PHE A 1 389 ? -64.440 31.578 83.992 1.00 84.19 389 PHE A N 1
ATOM 2857 C CA . PHE A 1 389 ? -64.545 31.991 85.395 1.00 84.19 389 PHE A CA 1
ATOM 2858 C C . PHE A 1 389 ? -63.943 33.376 85.637 1.00 84.19 389 PHE A C 1
ATOM 2860 O O . PHE A 1 389 ? -64.524 34.174 86.371 1.00 84.19 389 PHE A O 1
ATOM 2867 N N . SER A 1 390 ? -62.815 33.692 85.000 1.00 90.25 390 SER A N 1
ATOM 2868 C CA . SER A 1 390 ? -62.211 35.024 85.101 1.00 90.25 390 SER A CA 1
ATOM 2869 C C . SER A 1 390 ? -63.071 36.113 84.448 1.00 90.25 390 SER A C 1
ATOM 2871 O O . SER A 1 390 ? -63.175 37.198 85.015 1.00 90.25 390 SER A O 1
ATOM 2873 N N . THR A 1 391 ? -63.783 35.824 83.352 1.00 88.06 391 THR A N 1
ATOM 2874 C CA . THR A 1 391 ? -64.806 36.730 82.793 1.00 88.06 391 THR A CA 1
ATOM 2875 C C . THR A 1 391 ? -65.943 36.968 83.782 1.00 88.06 391 THR A C 1
ATOM 2877 O O . THR A 1 391 ? -66.264 38.114 84.074 1.00 88.06 391 THR A O 1
ATOM 2880 N N . ILE A 1 392 ? -66.504 35.904 84.367 1.00 87.94 392 ILE A N 1
ATOM 2881 C CA . ILE A 1 392 ? -67.613 36.014 85.331 1.00 87.94 392 ILE A CA 1
ATOM 2882 C C . ILE A 1 392 ? -67.222 36.888 86.536 1.00 87.94 392 ILE A C 1
ATOM 2884 O O . ILE A 1 392 ? -68.026 37.709 86.987 1.00 87.94 392 ILE A O 1
ATOM 2888 N N . ILE A 1 393 ? -65.993 36.728 87.047 1.00 86.81 393 ILE A N 1
ATOM 2889 C CA . ILE A 1 393 ? -65.464 37.521 88.170 1.00 86.81 393 ILE A CA 1
ATOM 2890 C C . ILE A 1 393 ? -65.203 38.975 87.745 1.00 86.81 393 ILE A C 1
ATOM 2892 O O . ILE A 1 393 ? -65.544 39.895 88.490 1.00 86.81 393 ILE A O 1
ATOM 2896 N N . GLY A 1 394 ? -64.621 39.197 86.563 1.00 86.19 394 GLY A N 1
ATOM 2897 C CA . GLY A 1 394 ? -64.301 40.533 86.050 1.00 86.19 394 GLY A CA 1
ATOM 2898 C C . GLY A 1 394 ? -65.537 41.375 85.719 1.00 86.19 394 GLY A C 1
ATOM 2899 O O . GLY A 1 394 ? -65.582 42.557 86.062 1.00 86.19 394 GLY A O 1
ATOM 2900 N N . ASP A 1 395 ? -66.559 40.755 85.128 1.00 88.06 395 ASP A N 1
ATOM 2901 C CA . ASP A 1 395 ? -67.818 41.406 84.738 1.00 88.06 395 ASP A CA 1
ATOM 2902 C C . ASP A 1 395 ? -68.791 41.562 85.911 1.00 88.06 395 ASP A C 1
ATOM 2904 O O . ASP A 1 395 ? -69.861 42.151 85.760 1.00 88.06 395 ASP A O 1
ATOM 2908 N N . GLN A 1 396 ? -68.442 41.028 87.088 1.00 85.06 396 GLN A N 1
ATOM 2909 C CA . GLN A 1 396 ? -69.278 41.061 88.292 1.00 85.06 396 GLN A CA 1
ATOM 2910 C C . GLN A 1 396 ? -70.683 40.478 88.046 1.00 85.06 396 GLN A C 1
ATOM 2912 O O . GLN A 1 396 ? -71.666 40.885 88.666 1.00 85.06 396 GLN A O 1
ATOM 2917 N N . SER A 1 397 ? -70.784 39.492 87.144 1.00 81.75 397 SER A N 1
ATOM 2918 C CA . SER A 1 397 ? -72.059 38.930 86.662 1.00 81.75 397 SER A CA 1
ATOM 2919 C C . SER A 1 397 ? -72.882 38.237 87.758 1.00 81.75 397 SER A C 1
ATOM 2921 O O . SER A 1 397 ? -74.079 38.027 87.594 1.00 81.75 397 SER A O 1
ATOM 2923 N N . MET A 1 398 ? -72.250 37.897 88.886 1.00 82.62 398 MET A N 1
ATOM 2924 C CA . MET A 1 398 ? -72.875 37.255 90.051 1.00 82.62 398 MET A CA 1
ATOM 2925 C C . MET A 1 398 ? -73.028 38.203 91.259 1.00 82.62 398 MET A C 1
ATOM 2927 O O . MET A 1 398 ? -73.380 37.749 92.347 1.00 82.62 398 MET A O 1
ATOM 2931 N N . GLY A 1 399 ? -72.766 39.507 91.089 1.00 78.94 399 GLY A N 1
ATOM 2932 C CA . GLY A 1 399 ? -72.859 40.531 92.138 1.00 78.94 399 GLY A CA 1
ATOM 2933 C C . GLY A 1 399 ? -71.563 41.336 92.340 1.00 78.94 399 GLY A C 1
ATOM 2934 O O . GLY A 1 399 ? -70.516 40.962 91.808 1.00 78.94 399 GLY A O 1
ATOM 2935 N N . PRO A 1 400 ? -71.614 42.449 93.104 1.00 80.62 400 PRO A N 1
ATOM 2936 C CA . PRO A 1 400 ? -70.481 43.356 93.269 1.00 80.62 400 PRO A CA 1
ATOM 2937 C C . PRO A 1 400 ? -69.330 42.711 94.045 1.00 80.62 400 PRO A C 1
ATOM 2939 O O . PRO A 1 400 ? -69.524 42.105 95.101 1.00 80.62 400 PRO A O 1
ATOM 2942 N N . VAL A 1 401 ? -68.109 42.882 93.542 1.00 81.62 401 VAL A N 1
ATOM 2943 C CA . VAL A 1 401 ? -66.904 42.314 94.158 1.00 81.62 401 VAL A CA 1
ATOM 2944 C C . VAL A 1 401 ? -66.385 43.273 95.231 1.00 81.62 401 VAL A C 1
ATOM 2946 O O . VAL A 1 401 ? -66.093 44.432 94.954 1.00 81.62 401 VAL A O 1
ATOM 2949 N N . GLY A 1 402 ? -66.258 42.796 96.474 1.00 79.75 402 GLY A N 1
ATOM 2950 C CA . GLY A 1 402 ? -65.973 43.659 97.630 1.00 79.75 402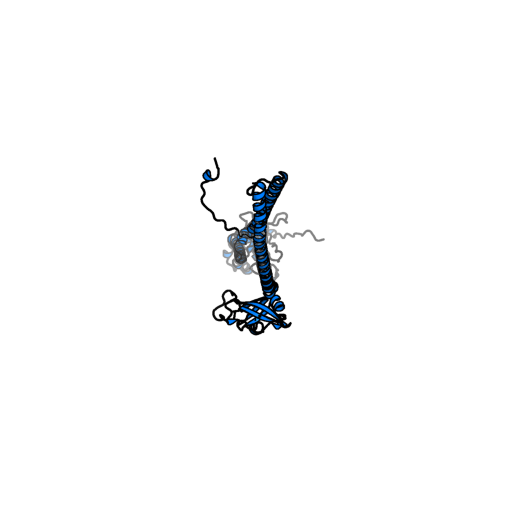 GLY A CA 1
ATOM 2951 C C . GLY A 1 402 ? -64.633 44.409 97.582 1.00 79.75 402 GLY A C 1
ATOM 2952 O O . GLY A 1 402 ? -64.535 45.507 98.122 1.00 79.75 402 GLY A O 1
ATOM 2953 N N . ASN A 1 403 ? -63.604 43.851 96.931 1.00 86.62 403 ASN A N 1
ATOM 2954 C CA . ASN A 1 403 ? -62.316 44.519 96.720 1.00 86.62 403 ASN A CA 1
ATOM 2955 C C . ASN A 1 403 ? -62.051 44.698 95.211 1.00 86.62 403 ASN A C 1
ATOM 2957 O O . ASN A 1 403 ? -61.908 43.687 94.516 1.00 86.62 403 ASN A O 1
ATOM 2961 N N . PRO A 1 404 ? -61.907 45.942 94.711 1.00 84.44 404 PRO A N 1
ATOM 2962 C CA . PRO A 1 404 ? -61.654 46.224 93.296 1.00 84.44 404 PRO A CA 1
ATOM 2963 C C . PRO A 1 404 ? -60.424 45.517 92.706 1.00 84.44 404 PRO A C 1
ATOM 2965 O O . PRO A 1 404 ? -60.416 45.217 91.515 1.00 84.44 404 PRO A O 1
ATOM 2968 N N . LYS A 1 405 ? -59.410 45.181 93.521 1.00 84.94 405 LYS A N 1
ATOM 2969 C CA . LYS A 1 405 ? -58.216 44.444 93.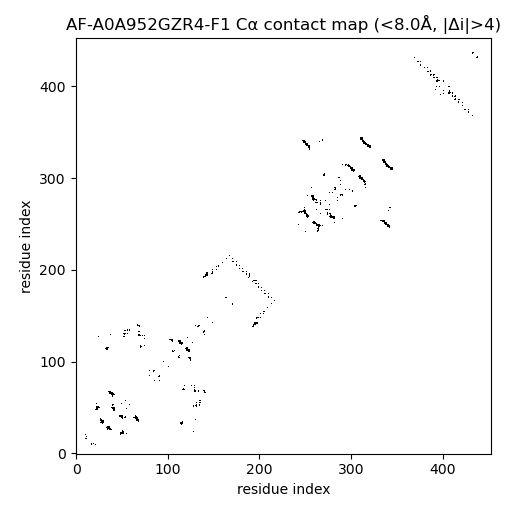060 1.00 84.94 405 LYS A CA 1
ATOM 2970 C C . LYS A 1 405 ? -58.528 43.053 92.502 1.00 84.94 405 LYS A C 1
ATOM 2972 O O . LYS A 1 405 ? -57.798 42.562 91.653 1.00 84.94 405 LYS A O 1
ATOM 2977 N N . TYR A 1 406 ? -59.610 42.408 92.941 1.00 85.19 406 TYR A N 1
ATOM 2978 C CA . TYR A 1 406 ? -59.995 41.102 92.396 1.00 85.19 406 TYR A CA 1
ATOM 2979 C C . TYR A 1 406 ? -60.505 41.189 90.954 1.00 85.19 406 TYR A C 1
ATOM 2981 O O . TYR A 1 406 ? -60.326 40.241 90.198 1.00 85.19 406 TYR A O 1
ATOM 2989 N N . ILE A 1 407 ? -61.084 42.326 90.556 1.00 86.31 407 ILE A N 1
ATOM 2990 C CA . ILE A 1 407 ? -61.483 42.582 89.165 1.00 86.31 407 ILE A CA 1
ATOM 2991 C C . ILE A 1 407 ? -60.233 42.758 88.294 1.00 86.31 407 ILE A C 1
ATOM 2993 O O . ILE A 1 407 ? -60.172 42.224 87.190 1.00 86.31 407 ILE A O 1
ATOM 2997 N N . GLU A 1 408 ? -59.221 43.465 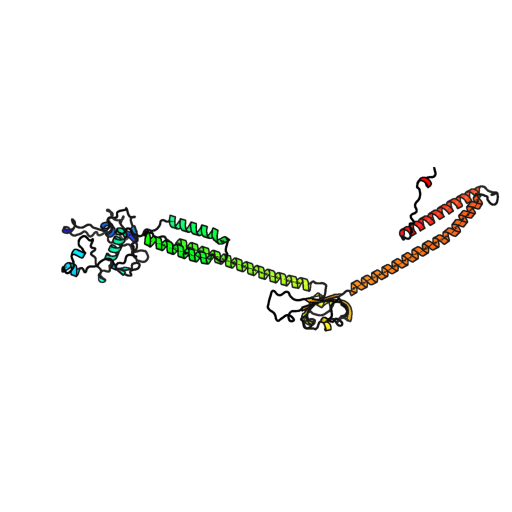88.808 1.00 86.31 408 GLU A N 1
ATOM 2998 C CA . GLU A 1 408 ? -57.915 43.620 88.153 1.00 86.31 408 GLU A CA 1
ATOM 2999 C C . GLU A 1 408 ? -57.243 42.253 87.942 1.00 86.31 408 GLU A C 1
ATOM 3001 O O . GLU A 1 408 ? -56.930 41.897 86.810 1.00 86.31 408 GLU A O 1
ATOM 3006 N N . TYR A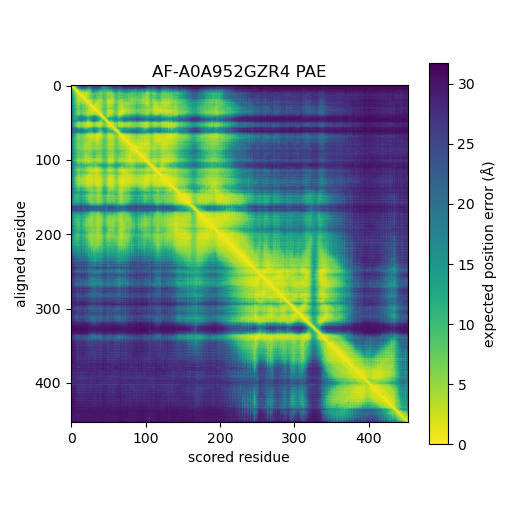 1 409 ? -57.165 41.416 88.983 1.00 88.81 409 TYR A N 1
ATOM 3007 C CA . TYR A 1 409 ? -56.625 40.056 88.862 1.00 88.81 409 TYR A CA 1
ATOM 3008 C C . TYR A 1 409 ? -57.439 39.152 87.937 1.00 88.81 409 TYR A C 1
ATOM 3010 O O . TYR A 1 409 ? -56.862 38.368 87.190 1.00 88.81 409 TYR A O 1
ATOM 3018 N N . ALA A 1 410 ? -58.769 39.245 87.951 1.00 88.81 410 ALA A N 1
ATOM 3019 C CA . ALA A 1 410 ? -59.604 38.492 87.023 1.00 88.81 410 ALA A CA 1
ATOM 3020 C C . ALA A 1 410 ? -59.346 38.917 85.569 1.00 88.81 410 ALA A C 1
ATOM 3022 O O . ALA A 1 410 ? -59.231 38.063 84.694 1.00 88.81 410 ALA A O 1
ATOM 3023 N N . ARG A 1 411 ? -59.161 40.216 85.307 1.00 88.12 411 ARG A N 1
ATOM 3024 C CA . ARG A 1 411 ? -58.784 40.727 83.982 1.00 88.12 411 ARG A CA 1
ATOM 3025 C C . ARG A 1 411 ? -57.385 40.258 83.562 1.00 88.12 411 ARG A C 1
ATOM 3027 O O . ARG A 1 411 ? -57.193 39.890 82.400 1.00 88.12 411 ARG A O 1
ATOM 3034 N N . ASP A 1 412 ? -56.435 40.196 84.490 1.00 88.56 412 ASP A N 1
ATOM 3035 C CA . ASP A 1 412 ? -55.091 39.669 84.232 1.00 88.56 412 ASP A CA 1
ATOM 3036 C C . ASP A 1 412 ? -55.113 38.160 83.940 1.00 88.56 412 ASP A C 1
ATOM 3038 O O . ASP A 1 412 ? -54.519 37.714 82.961 1.00 88.56 412 ASP A O 1
ATOM 3042 N N . ILE A 1 413 ? -55.863 37.366 84.716 1.00 89.69 413 ILE A N 1
ATOM 3043 C CA . ILE A 1 413 ? -56.056 35.924 84.475 1.00 89.69 413 ILE A CA 1
ATOM 3044 C C . ILE A 1 413 ? -56.758 35.689 83.136 1.00 89.69 413 ILE A C 1
ATOM 3046 O O . ILE A 1 413 ? -56.368 34.795 82.388 1.00 89.69 413 ILE A O 1
ATOM 3050 N N . HIS A 1 414 ? -57.762 36.502 82.808 1.00 89.94 414 HIS A N 1
ATOM 3051 C CA . HIS A 1 414 ? -58.477 36.417 81.541 1.00 89.94 414 HIS A CA 1
ATOM 3052 C C . HIS A 1 414 ? -57.546 36.706 80.358 1.00 89.94 414 HIS A C 1
ATOM 3054 O O . HIS A 1 414 ? -57.464 35.912 79.420 1.00 89.94 414 HIS A O 1
ATOM 3060 N N . SER A 1 415 ? -56.801 37.814 80.412 1.00 86.62 415 SER A N 1
ATOM 3061 C CA . SER A 1 415 ? -55.865 38.191 79.349 1.00 86.62 415 SER A CA 1
ATOM 3062 C C . SER A 1 415 ? -54.712 37.190 79.211 1.00 86.62 415 SER A C 1
ATOM 3064 O O . SER A 1 415 ? -54.372 36.802 78.092 1.00 86.62 415 SER A O 1
ATOM 3066 N N . GLY A 1 416 ? -54.168 36.698 80.328 1.00 88.75 416 GLY A N 1
ATOM 3067 C CA . GLY A 1 416 ? -53.140 35.660 80.359 1.00 88.75 416 GLY A CA 1
ATOM 3068 C C . GLY A 1 416 ? -53.637 34.316 79.823 1.00 88.75 416 GLY A C 1
ATOM 3069 O O . GLY A 1 416 ? -52.964 33.696 79.001 1.00 88.75 416 GLY A O 1
ATOM 3070 N N . GLY A 1 417 ? -54.840 33.893 80.220 1.00 89.00 417 GLY A N 1
ATOM 3071 C CA . GLY A 1 417 ? -55.485 32.676 79.731 1.00 89.00 417 GLY A CA 1
ATOM 3072 C C . GLY A 1 417 ? -55.772 32.743 78.234 1.00 89.00 417 GLY A C 1
ATOM 3073 O O . GLY A 1 417 ? -55.425 31.821 77.502 1.00 89.00 417 GLY A O 1
ATOM 3074 N N . ARG A 1 418 ? -56.324 33.860 77.745 1.00 87.69 418 ARG A N 1
ATOM 3075 C CA . ARG A 1 418 ? -56.582 34.066 76.313 1.00 87.69 418 ARG A CA 1
ATOM 3076 C C . ARG A 1 418 ? -55.289 34.015 75.499 1.00 87.69 418 ARG A C 1
ATOM 3078 O O . ARG A 1 418 ? -55.236 33.327 74.487 1.00 87.69 418 ARG A O 1
ATOM 3085 N N . ARG A 1 419 ? -54.233 34.675 75.982 1.00 86.38 419 ARG A N 1
ATOM 3086 C CA . ARG A 1 419 ? -52.925 34.692 75.318 1.00 86.38 419 ARG A CA 1
ATOM 3087 C C . ARG A 1 419 ? -52.265 33.314 75.279 1.00 86.38 419 ARG A C 1
ATOM 3089 O O . ARG A 1 419 ? -51.634 32.970 74.286 1.00 86.38 419 ARG A O 1
ATOM 3096 N N . LEU A 1 420 ? -52.413 32.514 76.334 1.00 87.06 420 LEU A N 1
ATOM 3097 C CA . LEU A 1 420 ? -51.908 31.142 76.356 1.00 87.06 420 LEU A CA 1
ATOM 3098 C C . LEU A 1 420 ? -52.719 30.223 75.429 1.00 87.06 420 LEU A C 1
ATOM 3100 O O . LEU A 1 420 ? -52.133 29.364 74.779 1.00 87.06 420 LEU A O 1
ATOM 3104 N N . LEU A 1 421 ? -54.037 30.423 75.316 1.00 86.75 421 LEU A N 1
ATOM 3105 C CA . LEU A 1 421 ? -54.870 29.682 74.365 1.00 86.75 421 LEU A CA 1
ATOM 3106 C C . LEU A 1 421 ? -54.473 29.980 72.917 1.00 86.75 421 LEU A C 1
ATOM 3108 O O . LEU A 1 421 ? -54.363 29.055 72.119 1.00 86.75 421 LEU A O 1
ATOM 3112 N N . GLU A 1 422 ? -54.258 31.260 72.602 1.00 86.25 422 GLU A N 1
ATOM 3113 C CA . GLU A 1 422 ? -53.754 31.719 71.302 1.00 86.25 422 GLU A CA 1
ATOM 3114 C C . GLU A 1 422 ? -52.408 31.056 70.994 1.00 86.25 422 GLU A C 1
ATOM 3116 O O . GLU A 1 422 ? -52.293 30.372 69.986 1.00 86.25 422 GLU A O 1
ATOM 3121 N N . LEU A 1 423 ? -51.448 31.107 71.924 1.00 85.88 423 LEU A N 1
ATOM 3122 C CA . LEU A 1 423 ? -50.136 30.482 71.739 1.00 85.88 423 LEU A CA 1
ATOM 3123 C C . LEU A 1 423 ? -50.211 28.959 71.531 1.00 85.88 423 LEU A C 1
ATOM 3125 O O . LEU A 1 423 ? -49.477 28.404 70.717 1.00 85.88 423 LEU A O 1
ATOM 3129 N N . VAL A 1 424 ? -51.078 28.265 72.274 1.00 84.69 424 VAL A N 1
ATOM 3130 C CA . VAL A 1 424 ? -51.268 26.815 72.118 1.00 84.69 424 VAL A CA 1
ATOM 3131 C C . VAL A 1 424 ? -51.873 26.493 70.752 1.00 84.69 424 VAL A C 1
ATOM 3133 O O . VAL A 1 424 ? -51.409 25.556 70.103 1.00 84.69 424 VAL A O 1
ATOM 3136 N N . ASN A 1 425 ? -52.870 27.259 70.299 1.00 82.62 425 ASN A N 1
ATOM 3137 C CA . ASN A 1 425 ? -53.441 27.086 68.964 1.00 82.62 425 ASN A CA 1
ATOM 3138 C C . ASN A 1 425 ? -52.395 27.375 67.874 1.00 82.62 425 ASN A C 1
ATOM 3140 O O . ASN A 1 425 ? -52.234 26.542 66.990 1.00 82.62 425 ASN A O 1
ATOM 3144 N N . ASP A 1 426 ? -51.614 28.454 67.994 1.00 83.31 426 ASP A N 1
ATOM 3145 C CA . ASP A 1 426 ? -50.571 28.817 67.025 1.00 83.31 426 ASP A CA 1
ATOM 3146 C C . ASP A 1 426 ? -49.512 27.712 66.875 1.00 83.31 426 ASP A C 1
ATOM 3148 O O . ASP A 1 426 ? -49.140 27.339 65.763 1.00 83.31 426 ASP A O 1
ATOM 3152 N N . ILE A 1 427 ? -49.041 27.134 67.989 1.00 82.44 427 ILE A N 1
ATOM 3153 C CA . ILE A 1 427 ? -48.067 26.029 67.957 1.00 82.44 427 ILE A CA 1
ATOM 3154 C C . ILE A 1 427 ? -48.654 24.805 67.247 1.00 82.44 427 ILE A C 1
ATOM 3156 O O . ILE A 1 427 ? -47.960 24.138 66.484 1.00 82.44 427 ILE A O 1
ATOM 3160 N N . ILE A 1 428 ? -49.925 24.490 67.486 1.00 77.12 428 ILE A N 1
ATOM 3161 C CA . ILE A 1 428 ? -50.574 23.330 66.867 1.00 77.12 428 ILE A CA 1
ATOM 3162 C C . ILE A 1 428 ? -50.810 23.562 65.379 1.00 77.12 428 ILE A C 1
ATOM 3164 O O . ILE A 1 428 ? -50.594 22.644 64.587 1.00 77.12 428 ILE A O 1
ATOM 3168 N N . ASP A 1 429 ? -51.224 24.766 65.002 1.00 77.00 429 ASP A N 1
ATOM 3169 C CA . ASP A 1 429 ? -51.441 25.140 63.612 1.00 77.00 429 ASP A CA 1
ATOM 3170 C C . ASP A 1 429 ? -50.124 25.046 62.830 1.00 77.00 429 ASP A C 1
ATOM 3172 O O . ASP A 1 429 ? -50.098 24.442 61.759 1.00 77.00 429 ASP A O 1
ATOM 3176 N N . ILE A 1 430 ? -48.999 25.488 63.411 1.00 77.38 430 ILE A N 1
ATOM 3177 C CA . ILE A 1 430 ? -47.659 25.296 62.829 1.00 77.38 430 ILE A CA 1
ATOM 3178 C C . ILE A 1 430 ? -47.351 23.809 62.624 1.00 77.38 430 ILE A C 1
ATOM 3180 O O . ILE A 1 430 ? -46.946 23.417 61.530 1.00 77.38 430 ILE A O 1
ATOM 3184 N N . VAL A 1 431 ? -47.581 22.954 63.628 1.00 74.12 431 VAL A N 1
ATOM 3185 C CA . VAL A 1 431 ? -47.274 21.521 63.474 1.00 74.12 431 VAL A CA 1
ATOM 3186 C C . VAL A 1 431 ? -48.204 20.831 62.466 1.00 74.12 431 VAL A C 1
ATOM 3188 O O . VAL A 1 431 ? -47.775 19.927 61.751 1.00 74.12 431 VAL A O 1
ATOM 3191 N N . ARG A 1 432 ? -49.465 21.260 62.349 1.00 70.50 432 ARG A N 1
ATOM 3192 C CA . ARG A 1 432 ? -50.401 20.756 61.330 1.00 70.50 432 ARG A CA 1
ATOM 3193 C C . ARG A 1 432 ? -50.026 21.204 59.915 1.00 70.50 432 ARG A C 1
ATOM 3195 O O . ARG A 1 432 ? -50.204 20.424 58.980 1.00 70.50 432 ARG A O 1
ATOM 3202 N N . ILE A 1 433 ? -49.496 22.420 59.760 1.00 72.31 433 ILE A N 1
ATOM 3203 C CA . ILE A 1 433 ? -48.962 22.935 58.489 1.00 72.31 433 ILE A CA 1
ATOM 3204 C C . ILE A 1 433 ? -47.711 22.150 58.081 1.00 72.31 433 ILE A C 1
ATOM 3206 O O . ILE A 1 433 ? -47.630 21.695 56.944 1.00 72.31 433 ILE A O 1
ATOM 3210 N N . GLU A 1 434 ? -46.770 21.925 59.006 1.00 66.44 434 GLU A N 1
ATOM 3211 C CA . GLU A 1 434 ? -45.564 21.116 58.751 1.00 66.44 434 GLU A CA 1
ATOM 3212 C C . GLU A 1 434 ? -45.886 19.657 58.387 1.00 66.44 434 GLU A C 1
ATOM 3214 O O . GLU A 1 434 ? -45.103 19.006 57.698 1.00 66.44 434 GLU A O 1
ATOM 3219 N N . ALA A 1 435 ? -47.034 19.141 58.833 1.00 65.50 435 ALA A N 1
ATOM 3220 C CA . ALA A 1 435 ? -47.512 17.800 58.509 1.00 65.50 435 ALA A CA 1
ATOM 3221 C C . ALA A 1 435 ? -48.321 17.715 57.194 1.00 65.50 435 ALA A C 1
ATOM 3223 O O . ALA A 1 435 ? -48.845 16.642 56.900 1.00 65.50 435 ALA A O 1
ATOM 3224 N N . GLU A 1 436 ? -48.461 18.810 56.430 1.00 60.22 436 GLU A N 1
ATOM 3225 C CA . GLU A 1 436 ? -49.291 18.911 55.210 1.00 60.22 436 GLU A CA 1
ATOM 3226 C C . GLU A 1 436 ? -50.778 18.526 55.415 1.00 60.22 436 GLU A C 1
ATOM 3228 O O . GLU A 1 436 ? -51.490 18.201 54.467 1.00 60.22 436 GLU A O 1
ATOM 3233 N N . GLN A 1 437 ? -51.295 18.586 56.650 1.00 55.59 437 GLN A N 1
ATOM 3234 C CA . GLN A 1 437 ? -52.660 18.146 56.996 1.00 55.59 437 GLN A CA 1
ATOM 3235 C C . GLN A 1 437 ? -53.724 19.262 56.929 1.00 55.59 437 GLN A C 1
ATOM 3237 O O . GLN A 1 437 ? -54.803 19.119 57.505 1.00 55.59 437 GLN A O 1
ATOM 3242 N N . TYR A 1 438 ? -53.453 20.379 56.248 1.00 60.72 438 TYR A N 1
ATOM 3243 C CA . TYR A 1 438 ? -54.435 21.454 56.069 1.00 60.72 438 TYR A CA 1
ATOM 3244 C C . TYR A 1 438 ? -55.230 21.280 54.775 1.00 60.72 438 TYR A C 1
ATOM 3246 O O . TYR A 1 438 ? -54.715 21.447 53.672 1.00 60.72 438 TYR A O 1
ATOM 3254 N N . GLU A 1 439 ? -56.522 21.001 54.918 1.00 54.12 439 GLU A N 1
ATOM 3255 C CA . GLU A 1 439 ? -57.459 20.975 53.801 1.00 54.12 439 GLU A CA 1
ATOM 3256 C C . GLU A 1 439 ? -57.851 22.420 53.446 1.00 54.12 439 GLU A C 1
ATOM 3258 O O . GLU A 1 439 ? -58.648 23.068 54.129 1.00 54.12 439 GLU A O 1
ATOM 3263 N N . ILE A 1 440 ? -57.230 22.971 52.401 1.00 63.81 440 ILE A N 1
ATOM 3264 C CA . ILE A 1 440 ? -57.558 24.309 51.900 1.00 63.81 440 ILE A CA 1
ATOM 3265 C C . ILE A 1 440 ? -58.891 24.210 51.163 1.00 63.81 440 ILE A C 1
ATOM 3267 O O . ILE A 1 440 ? -58.963 23.625 50.082 1.00 63.81 440 ILE A O 1
ATOM 3271 N N . ARG A 1 441 ? -59.947 24.807 51.727 1.00 64.69 441 ARG A N 1
ATOM 3272 C CA . ARG A 1 441 ? -61.246 24.923 51.060 1.00 64.69 441 ARG A CA 1
ATOM 3273 C C . ARG A 1 441 ? -61.405 26.331 50.475 1.00 64.69 441 ARG A C 1
ATOM 3275 O O . ARG A 1 441 ? -61.754 27.248 51.217 1.00 64.69 441 ARG A O 1
ATOM 3282 N N . PRO A 1 442 ? -61.123 26.536 49.178 1.00 64.38 442 PRO A N 1
ATOM 3283 C CA . PRO A 1 442 ? -61.337 27.830 48.549 1.00 64.38 442 PRO A CA 1
ATOM 3284 C C . PRO A 1 442 ? -62.841 28.120 48.472 1.00 64.38 442 PRO A C 1
ATOM 3286 O O . PRO A 1 442 ? -63.614 27.273 48.027 1.00 64.38 442 PRO A O 1
ATOM 3289 N N . ASP A 1 443 ? -63.243 29.315 48.898 1.00 73.44 443 ASP A N 1
ATOM 3290 C CA . ASP A 1 443 ? -64.613 29.818 48.780 1.00 73.44 443 ASP A CA 1
ATOM 3291 C C . ASP A 1 443 ? -64.584 31.212 48.141 1.00 73.44 443 ASP A C 1
ATOM 3293 O O . ASP A 1 443 ? -63.626 31.971 48.326 1.00 73.44 443 ASP A O 1
ATOM 3297 N N . VAL A 1 444 ? -65.600 31.543 47.345 1.00 72.75 444 VAL A N 1
ATOM 3298 C CA . VAL A 1 444 ? -65.643 32.821 46.618 1.00 72.75 444 VAL A CA 1
ATOM 3299 C C . VAL A 1 444 ? -66.239 33.881 47.537 1.00 72.75 444 VAL A C 1
ATOM 3301 O O . VAL A 1 444 ? -67.436 33.857 47.815 1.00 72.75 444 VAL A O 1
ATOM 3304 N N . LEU A 1 445 ? -65.408 34.821 47.994 1.00 79.62 445 LEU A N 1
ATOM 3305 C CA . LEU A 1 445 ? -65.844 35.965 48.796 1.00 79.62 445 LEU A CA 1
ATOM 3306 C C . LEU A 1 445 ? -65.670 37.290 48.052 1.00 79.62 445 LEU A C 1
ATOM 3308 O O . LEU A 1 445 ? -64.678 37.523 47.360 1.00 79.62 445 LEU A O 1
ATOM 3312 N N . GLU A 1 446 ? -66.631 38.190 48.251 1.00 76.25 446 GLU A N 1
ATOM 3313 C CA . GLU A 1 446 ? -66.579 39.556 47.743 1.00 76.25 446 GLU A CA 1
ATOM 3314 C C . GLU A 1 446 ? -65.707 40.418 48.669 1.00 76.25 446 GLU A C 1
ATOM 3316 O O . GLU A 1 446 ? -66.058 40.679 49.818 1.00 76.25 446 GLU A O 1
ATOM 3321 N N . VAL A 1 447 ? -64.548 40.863 48.174 1.00 76.38 447 VAL A N 1
ATOM 3322 C CA . VAL A 1 447 ? -63.516 41.564 48.966 1.00 76.38 447 VAL A CA 1
ATOM 3323 C C . VAL A 1 447 ? -64.050 42.834 49.648 1.00 76.38 447 VAL A C 1
ATOM 3325 O O . VAL A 1 447 ? -63.624 43.150 50.757 1.00 76.38 447 VAL A O 1
ATOM 3328 N N . GLN A 1 448 ? -65.024 43.528 49.042 1.00 77.31 448 GLN A N 1
ATOM 3329 C CA . GLN A 1 448 ? -65.665 44.705 49.649 1.00 77.31 448 GLN A CA 1
ATOM 3330 C C . GLN A 1 448 ? -66.423 44.392 50.945 1.00 77.31 448 GLN A C 1
ATOM 3332 O O . GLN A 1 448 ? -66.517 45.257 51.805 1.00 77.31 448 GLN A O 1
ATOM 3337 N N . SER A 1 449 ? -66.913 43.165 51.129 1.00 69.19 449 SER A N 1
ATOM 3338 C CA . SER A 1 449 ? -67.637 42.774 52.346 1.00 69.19 449 SER A CA 1
ATOM 3339 C C . SER A 1 449 ? -66.725 42.481 53.551 1.00 69.19 449 SER A C 1
ATOM 3341 O O . SER A 1 449 ? -67.209 42.398 54.678 1.00 69.19 449 SER A O 1
ATOM 3343 N N . LEU A 1 450 ? -65.410 42.332 53.332 1.00 71.12 450 LEU A N 1
ATOM 3344 C CA . LEU A 1 450 ? -64.412 42.033 54.373 1.00 71.12 450 LEU A CA 1
ATOM 3345 C C . LEU A 1 450 ? -63.740 43.281 54.957 1.00 71.12 450 LEU A C 1
ATOM 3347 O O . LEU A 1 450 ? -63.201 43.240 56.063 1.00 71.12 450 LEU A O 1
ATOM 3351 N N . LEU A 1 451 ? -63.760 44.388 54.222 1.00 73.00 451 LEU A N 1
ATOM 3352 C CA . LEU A 1 451 ? -63.241 45.673 54.669 1.00 73.00 451 LEU A CA 1
ATOM 3353 C C . LEU A 1 451 ? -64.418 46.440 55.272 1.00 73.00 451 LEU A C 1
ATOM 3355 O O . LEU A 1 451 ? -65.154 47.107 54.558 1.00 73.00 451 LEU A O 1
ATOM 3359 N N . GLY A 1 452 ? -64.667 46.272 56.571 1.00 56.06 452 GLY A N 1
ATOM 3360 C CA . GLY A 1 452 ? -65.746 46.992 57.249 1.00 56.06 452 GLY A CA 1
ATOM 3361 C C . GLY A 1 452 ? -65.538 48.508 57.169 1.00 56.06 452 GLY A C 1
ATOM 3362 O O . GLY A 1 452 ? -64.699 49.039 57.897 1.00 56.06 452 GLY A O 1
ATOM 3363 N N . GLY A 1 453 ? -66.312 49.173 56.305 1.00 46.72 453 GLY A N 1
ATOM 3364 C CA . GLY A 1 453 ? -66.300 50.621 56.071 1.00 46.72 453 GLY A CA 1
ATOM 3365 C C . GLY A 1 453 ? -66.344 50.971 54.594 1.00 46.72 453 GLY A C 1
ATOM 3366 O O . GLY A 1 453 ? -65.245 51.090 54.011 1.00 46.72 453 GLY A O 1
#

Foldseek 3Di:
DDDDPPDDDDAPDPVCNVVDDDAALDFDADPVQARFKDFQFDPPDPVGGGHPLNVVQVFPDPDDRMFTFPPVDDLPVDDDDDPVCVVVVVDDPVVPPPHDDQDDDPDVVVVQWGQYPPPGIGGSSSSSVRSNVCRNVVLRAEEDDVVVVVVLLVVLVVCLVVPLPPDLPCLVVVLVVQLVVLVVVQVCCCVPVSYHYPSPSNNVSSVVSSVVSVVVSVVVVVVVVVVVVVVVVVVVVVVLCCQQVDCKWKFKAFLVQFTQFTHNNVCVVQVHDRVVRGRDHPCVSQPPDDQVPFPDFDWDWDQHPVRDTFIKTKHKDWDAPPDPDDDDDCVRRRTMIIMIIHTCPVVVVVVVVVVVVVVVVVVVLVVVLVVLVVVLVVLCVVLVVQLVVLCCQLVCVVHDDPDVVSNVVSVVSNVVSVVVNVVSVVVSVVSCVVVVNDDDDDDDDDPVVVPDD

Sequence (453 aa):
PGGADAFSSNWPLPAFREHAKVGLVNMVADHDGKPRQYRITEDRLTDSPITLAGLLAAPKRPVENAFMIDYSIDPASIPRLSYVDVLTGRFDAAAVAGKKVLVGATALELGDRFAVPNHGILPGVEIQALAYSSIARDRGIRPAGAGWVLAGLAAIVIAGTGFGVRRPRGPHAAALVGGATVLGIGFFLQDVCAVSIATAPWLTAIAGGSLLTLVRSAQQHARAALLHRAAALRQKALMQGVFNDSSEGILIAGPDGRVEVANGAAARLLEATPGELAARPVEAILPGFLLRQAAEPAEIAVTLPSGRKVELTIAATRSRPALPSADIGAEESLAVWIVTFRDESAKRAMEAARDATLRELQAATAAKNEFLARISHELRTPLSAIIGFSTIIGDQSMGPVGNPKYIEYARDIHSGGRRLLELVNDIIDIVRIEAEQYEIRPDVLEVQSLLGG

Mean predicted aligned error: 17.61 Å

Secondary structure (DSSP, 8-state):
----------PPPGGGGGG----B---B--TTS---EEESB-TTSTT-PBBHHHHHH--SS---SEEE--TTS-GGGS----HHHHHTT-S-GGGTTTS--------GGGT-EEEETTTEEEEHHHHHHHHHHHHHTT--BEEPPHHHHHHHHHHHHHHHHHHTTT-TTSHHHHHHHHHHHHHHHHHHHHHHH-EE---HHHHHHHHHHHHHHHHHHHHHHHHHHHHHHHHHHHHHHHHHHHHHH-SSEEEEE-TTSBEEEE-HHHHHHTT--HHHHTTSBHHHHSTT--GGG-SSPEEEEEE-TTS-EEEEEEEEEEE----S---SS-TTTT-EEEEEEEE-HHHHHHHHHHHHHHHHHHHHHHHHHHHHHHHHHHHHHHHHHHHHHHHHHHTTTTS--SSTHHHHHHHHHHHHHHHHHHHHHHHHHHHHHHTT----------GGGTS--

pLDDT: mean 81.37, std 11.54, range [34.88, 93.69]